Protein 1UXT (pdb70)

Radius of gyration: 24.28 Å; Cα contacts (8 Å, |Δi|>4): 1209; chains: 1; bounding box: 76×39×71 Å

Structure (mmCIF, N/CA/C/O backbone):
data_1UXT
#
_entry.id   1UXT
#
_cell.length_a   185.347
_cell.length_b   185.347
_cell.length_c   134.697
_cell.angle_alpha   90.00
_cell.angle_beta   90.00
_cell.angle_gamma   120.00
#
_symmetry.space_group_name_H-M   'P 62 2 2'
#
loop_
_entity.id
_entity.type
_entity.pdbx_description
1 polymer 'GLYCERALDEHYDE-3-PHOSPHATE DEHYDROGENASE (NADP+)'
2 non-polymer 1-O-phosphono-alpha-D-glucopyranose
3 non-polymer NICOTINAMIDE-ADENINE-DINUCLEOTIDE
4 non-polymer 'SODIUM ION'
5 water water
#
loop_
_atom_site.group_PDB
_atom_site.id
_atom_site.type_symbol
_atom_site.label_atom_id
_atom_site.label_alt_id
_atom_site.label_comp_id
_atom_site.label_asym_id
_atom_site.label_entity_id
_atom_site.label_seq_id
_atom_site.pdbx_PDB_ins_code
_atom_site.Cartn_x
_atom_site.Cartn_y
_atom_site.Cartn_z
_atom_site.occupancy
_atom_site.B_iso_or_equiv
_atom_site.auth_seq_id
_atom_site.auth_comp_id
_atom_site.auth_asym_id
_atom_site.auth_atom_id
_atom_site.pdbx_PDB_model_num
ATOM 1 N N . ALA A 1 3 ? 0.164 79.764 19.762 1.00 105.77 3 ALA A N 1
ATOM 2 C CA . ALA A 1 3 ? 0.009 81.224 19.466 1.00 105.50 3 ALA A CA 1
ATOM 3 C C . ALA A 1 3 ? -0.974 81.890 20.446 1.00 104.69 3 ALA A C 1
ATOM 4 O O . ALA A 1 3 ? -1.938 81.253 20.888 1.00 105.23 3 ALA A O 1
ATOM 6 N N . GLY A 1 4 ? -0.706 83.161 20.776 1.00 102.80 4 GLY A N 1
ATOM 7 C CA . GLY A 1 4 ? -1.535 83.936 21.693 1.00 99.01 4 GLY A CA 1
ATOM 8 C C . GLY A 1 4 ? -2.500 83.143 22.559 1.00 96.65 4 GLY A C 1
ATOM 9 O O . GLY A 1 4 ? -2.260 82.947 23.754 1.00 96.50 4 GLY A O 1
ATOM 10 N N . LEU A 1 5 ? -3.592 82.690 21.944 1.00 93.91 5 LEU A N 1
ATOM 11 C CA . LEU A 1 5 ? -4.642 81.914 22.604 1.00 90.26 5 LEU A CA 1
ATOM 12 C C . LEU A 1 5 ? -4.178 80.690 23.377 1.00 88.24 5 LEU A C 1
ATOM 13 O O . LEU A 1 5 ? -4.392 80.585 24.579 1.00 87.26 5 LEU A O 1
ATOM 18 N N . LEU A 1 6 ? -3.567 79.748 22.674 1.00 87.05 6 LEU A N 1
ATOM 19 C CA . LEU A 1 6 ? -3.103 78.523 23.309 1.00 87.12 6 LEU A CA 1
ATOM 20 C C . LEU A 1 6 ? -1.648 78.592 23.740 1.00 87.26 6 LEU A C 1
ATOM 21 O O . LEU A 1 6 ? -0.952 77.580 23.759 1.00 85.94 6 LEU A O 1
ATOM 26 N N . GLU A 1 7 ? -1.210 79.792 24.109 1.00 88.61 7 GLU A N 1
ATOM 27 C CA . GLU A 1 7 ? 0.166 80.031 24.533 1.00 90.12 7 GLU A CA 1
ATOM 28 C C . GLU A 1 7 ? 0.758 78.998 25.494 1.00 89.17 7 GLU A C 1
ATOM 29 O O . GLU A 1 7 ? 1.608 78.200 25.104 1.00 89.48 7 GLU A O 1
ATOM 35 N N . GLY A 1 8 ? 0.325 79.015 26.749 1.00 87.47 8 GLY A N 1
ATOM 36 C CA . GLY A 1 8 ? 0.875 78.073 27.709 1.00 86.75 8 GLY A CA 1
ATOM 37 C C . GLY A 1 8 ? 0.275 76.677 27.684 1.00 86.39 8 GLY A C 1
ATOM 38 O O . GLY A 1 8 ? 0.655 75.817 28.481 1.00 85.63 8 GLY A O 1
ATOM 39 N N . VAL A 1 9 ? -0.650 76.442 26.759 1.00 85.74 9 VAL A N 1
ATOM 40 C CA . VAL A 1 9 ? -1.321 75.150 26.655 1.00 85.91 9 VAL A CA 1
ATOM 41 C C . VAL A 1 9 ? -0.596 74.154 25.750 1.00 86.30 9 VAL A C 1
ATOM 42 O O . VAL A 1 9 ? -0.288 73.031 26.160 1.00 85.82 9 VAL A O 1
ATOM 46 N N . ILE A 1 10 ? -0.336 74.573 24.517 1.00 87.20 10 ILE A N 1
ATOM 47 C CA . ILE A 1 10 ? 0.358 73.748 23.540 1.00 88.81 10 ILE A CA 1
ATOM 48 C C . ILE A 1 10 ? 1.776 73.381 23.993 1.00 90.18 10 ILE A C 1
ATOM 49 O O . ILE A 1 10 ? 2.570 74.251 24.346 1.00 89.39 10 ILE A O 1
ATOM 54 N N . LYS A 1 11 ? 2.080 72.087 23.984 1.00 92.15 11 LYS A N 1
ATOM 55 C CA . LYS A 1 11 ? 3.404 71.597 24.354 1.00 94.71 11 LYS A CA 1
ATOM 56 C C . LYS A 1 11 ? 4.214 71.419 23.070 1.00 95.83 11 LYS A C 1
ATOM 57 O O . LYS A 1 11 ? 3.952 70.503 22.289 1.00 95.51 11 LYS A O 1
ATOM 63 N N . GLU A 1 12 ? 5.185 72.296 22.844 1.00 97.64 12 GLU A N 1
ATOM 64 C CA . GLU A 1 12 ? 6.031 72.209 21.654 1.00 99.45 12 GLU A CA 1
ATOM 65 C C . GLU A 1 12 ? 7.089 71.146 21.940 1.00 99.40 12 GLU A C 1
ATOM 66 O O . GLU A 1 12 ? 8.124 71.430 22.542 1.00 99.23 12 GLU A O 1
ATOM 72 N N . LYS A 1 13 ? 6.826 69.920 21.510 1.00 99.27 13 LYS A N 1
ATOM 73 C CA . LYS A 1 13 ? 7.747 68.823 21.763 1.00 99.24 13 LYS A CA 1
ATOM 74 C C . LYS A 1 13 ? 7.930 67.949 20.522 1.00 98.43 13 LYS A C 1
ATOM 75 O O . LYS A 1 13 ? 6.952 67.538 19.882 1.00 97.98 13 LYS A O 1
ATOM 81 N N . GLY A 1 14 ? 9.187 67.669 20.186 1.00 96.67 14 GLY A N 1
ATOM 82 C CA . GLY A 1 14 ? 9.474 66.838 19.030 1.00 94.11 14 GLY A CA 1
ATOM 83 C C . GLY A 1 14 ? 9.043 67.438 17.702 1.00 92.07 14 GLY A C 1
ATOM 84 O O . GLY A 1 14 ? 8.492 66.742 16.843 1.00 92.12 14 GLY A O 1
ATOM 85 N N . GLY A 1 15 ? 9.281 68.737 17.540 1.00 89.61 15 GLY A N 1
ATOM 86 C CA . GLY A 1 15 ? 8.934 69.412 16.299 1.00 86.22 15 GLY A CA 1
ATOM 87 C C . GLY A 1 15 ? 7.471 69.711 15.989 1.00 83.38 15 GLY A C 1
ATOM 88 O O . GLY A 1 15 ? 7.182 70.664 15.259 1.00 83.59 15 GLY A O 1
ATOM 89 N N . VAL A 1 16 ? 6.544 68.910 16.508 1.00 79.63 16 VAL A N 1
ATOM 90 C CA . VAL A 1 16 ? 5.127 69.151 16.235 1.00 76.29 16 VAL A CA 1
ATOM 91 C C . VAL A 1 16 ? 4.374 69.579 17.489 1.00 72.62 16 VAL A C 1
ATOM 92 O O . VAL A 1 16 ? 4.555 69.004 18.563 1.00 71.53 16 VAL A O 1
ATOM 96 N N . PRO A 1 17 ? 3.531 70.616 17.371 1.00 69.65 17 PRO A N 1
ATOM 97 C CA . PRO A 1 17 ? 2.768 71.086 18.530 1.00 67.90 17 PRO A CA 1
ATOM 98 C C . PRO A 1 17 ? 1.870 69.981 19.091 1.00 65.44 17 PRO A C 1
ATOM 99 O O . PRO A 1 17 ? 1.203 69.270 18.339 1.00 64.34 17 PRO A O 1
ATOM 103 N N . VAL A 1 18 ? 1.900 69.818 20.407 1.00 63.92 18 VAL A N 1
ATOM 104 C CA . VAL A 1 18 ? 1.091 68.810 21.088 1.00 64.11 18 VAL A CA 1
ATOM 105 C C . VAL A 1 18 ? -0.052 69.464 21.888 1.00 63.72 18 VAL A C 1
ATOM 106 O O . VAL A 1 18 ? 0.189 70.161 22.880 1.00 63.26 18 VAL A O 1
ATOM 110 N N . TYR A 1 19 ? -1.291 69.239 21.441 1.00 61.96 19 TYR A N 1
ATOM 111 C CA . TYR A 1 19 ? -2.487 69.795 22.099 1.00 59.90 19 TYR A CA 1
ATOM 112 C C . TYR A 1 19 ? -3.064 68.865 23.168 1.00 57.62 19 TYR A C 1
ATOM 113 O O . TYR A 1 19 ? -3.454 67.734 22.880 1.00 56.87 19 TYR A O 1
ATOM 122 N N . PRO A 1 20 ? -3.132 69.331 24.422 1.00 56.61 20 PRO A N 1
ATOM 123 C CA . PRO A 1 20 ? -3.689 68.447 25.450 1.00 56.78 20 PRO A CA 1
ATOM 124 C C . PRO A 1 20 ? -5.230 68.520 25.490 1.00 56.40 20 PRO A C 1
ATOM 125 O O . PRO A 1 20 ? -5.848 69.359 24.832 1.00 54.45 20 PRO A O 1
ATOM 129 N N . SER A 1 21 ? -5.841 67.622 26.252 1.00 57.27 21 SER A N 1
ATOM 130 C CA . SER A 1 21 ? -7.291 67.631 26.397 1.00 57.65 21 SER A CA 1
ATOM 131 C C . SER A 1 21 ? -7.579 68.564 27.559 1.00 58.67 21 SER A C 1
ATOM 132 O O . SER A 1 21 ? -6.689 68.816 28.370 1.00 59.65 21 SER A O 1
ATOM 135 N N . TYR A 1 22 ? -8.799 69.092 27.645 1.00 57.86 22 TYR A N 1
ATOM 136 C CA . TYR A 1 22 ? -9.140 69.938 28.783 1.00 56.25 22 TYR A CA 1
ATOM 137 C C . TYR A 1 22 ? -9.985 69.086 29.738 1.00 57.91 22 TYR A C 1
ATOM 138 O O . TYR A 1 22 ? -11.086 68.629 29.377 1.00 57.04 22 TYR A O 1
ATOM 147 N N . LEU A 1 23 ? -9.477 68.891 30.955 1.00 57.01 23 LEU A N 1
ATOM 148 C CA . LEU A 1 23 ? -10.131 68.037 31.938 1.00 58.14 23 LEU A CA 1
ATOM 149 C C . LEU A 1 23 ? -10.971 68.692 33.038 1.00 57.71 23 LEU A C 1
ATOM 150 O O . LEU A 1 23 ? -10.854 68.350 34.217 1.00 57.86 23 LEU A O 1
ATOM 155 N N . ALA A 1 24 ? -11.846 69.604 32.633 1.00 58.30 24 ALA A N 1
ATOM 156 C CA . ALA A 1 24 ? -12.739 70.313 33.551 1.00 59.58 24 ALA A CA 1
ATOM 157 C C . ALA A 1 24 ? -11.994 70.919 34.730 1.00 59.69 24 ALA A C 1
ATOM 158 O O . ALA A 1 24 ? -12.323 70.671 35.888 1.00 59.52 24 ALA A O 1
ATOM 160 N N . GLY A 1 25 ? -11.000 71.739 34.413 1.00 61.38 25 GLY A N 1
ATOM 161 C CA . GLY A 1 25 ? -10.225 72.397 35.441 1.00 62.56 25 GLY A CA 1
ATOM 162 C C . GLY A 1 25 ? -8.853 72.755 34.915 1.00 63.27 25 GLY A C 1
ATOM 163 O O . GLY A 1 25 ? -8.404 73.901 35.045 1.00 62.33 25 GLY A O 1
ATOM 164 N N . GLU A 1 26 ? -8.206 71.778 34.291 1.00 63.14 26 GLU A N 1
ATOM 165 C CA . GLU A 1 26 ? -6.869 71.979 33.762 1.00 64.79 26 GLU A CA 1
ATOM 166 C C . GLU A 1 26 ? -6.609 71.239 32.455 1.00 62.40 26 GLU A C 1
ATOM 167 O O . GLU A 1 26 ? -7.141 70.145 32.218 1.00 60.69 26 GLU A O 1
ATOM 173 N N . TRP A 1 27 ? -5.799 71.855 31.598 1.00 60.06 27 TRP A N 1
ATOM 174 C CA . TRP A 1 27 ? -5.425 71.230 30.344 1.00 57.87 27 TRP A CA 1
ATOM 175 C C . TRP A 1 27 ? -4.423 70.147 30.719 1.00 58.90 27 TRP A C 1
ATOM 176 O O . TRP A 1 27 ? -3.582 70.359 31.585 1.00 60.24 27 TRP A O 1
ATOM 187 N N . GLY A 1 28 ? -4.521 68.981 30.093 1.00 59.55 28 GLY A N 1
ATOM 188 C CA . GLY A 1 28 ? -3.608 67.907 30.420 1.00 59.36 28 GLY A CA 1
ATOM 189 C C . GLY A 1 28 ? -3.898 66.661 29.627 1.00 60.10 28 GLY A C 1
ATOM 190 O O . GLY A 1 28 ? -4.333 66.737 28.485 1.00 61.59 28 GLY A O 1
ATOM 191 N N . GLY A 1 29 ? -3.663 65.510 30.239 1.00 61.02 29 GLY A N 1
ATOM 192 C CA . GLY A 1 29 ? -3.892 64.250 29.566 1.00 63.73 29 GLY A CA 1
ATOM 193 C C . GLY A 1 29 ? -2.666 63.367 29.710 1.00 67.15 29 GLY A C 1
ATOM 194 O O . GLY A 1 29 ? -1.529 63.856 29.663 1.00 67.51 29 GLY A O 1
ATOM 195 N N . SER A 1 30 ? -2.881 62.071 29.898 1.00 67.89 30 SER A N 1
ATOM 196 C CA . SER A 1 30 ? -1.766 61.156 30.045 1.00 70.39 30 SER A CA 1
ATOM 197 C C . SER A 1 30 ? -2.053 59.840 29.336 1.00 71.32 30 SER A C 1
ATOM 198 O O . SER A 1 30 ? -1.528 58.791 29.709 1.00 72.66 30 SER A O 1
ATOM 201 N N . GLY A 1 31 ? -2.906 59.901 28.322 1.00 71.82 31 GLY A N 1
ATOM 202 C CA . GLY A 1 31 ? -3.219 58.716 27.548 1.00 72.71 31 GLY A CA 1
ATOM 203 C C . GLY A 1 31 ? -2.393 58.790 26.275 1.00 73.81 31 GLY A C 1
ATOM 204 O O . GLY A 1 31 ? -1.569 59.690 26.126 1.00 73.53 31 GLY A O 1
ATOM 205 N N . GLN A 1 32 ? -2.610 57.861 25.351 1.00 74.68 32 GLN A N 1
ATOM 206 C CA . GLN A 1 32 ? -1.863 57.845 24.098 1.00 75.65 32 GLN A CA 1
ATOM 207 C C . GLN A 1 32 ? -1.903 59.196 23.386 1.00 74.93 32 GLN A C 1
ATOM 208 O O . GLN A 1 32 ? -2.877 59.942 23.502 1.00 74.98 32 GLN A O 1
ATOM 214 N N . GLU A 1 33 ? -0.836 59.516 22.658 1.00 74.02 33 GLU A N 1
ATOM 215 C CA . GLU A 1 33 ? -0.787 60.758 21.895 1.00 73.58 33 GLU A CA 1
ATOM 216 C C . GLU A 1 33 ? -1.233 60.343 20.509 1.00 71.95 33 GLU A C 1
ATOM 217 O O . GLU A 1 33 ? -0.959 59.225 20.081 1.00 71.84 33 GLU A O 1
ATOM 223 N N . ILE A 1 34 ? -1.922 61.229 19.805 1.00 70.57 34 ILE A N 1
ATOM 224 C CA . ILE A 1 34 ? -2.425 60.881 18.485 1.00 69.40 34 ILE A CA 1
ATOM 225 C C . ILE A 1 34 ? -2.075 61.949 17.475 1.00 69.31 34 ILE A C 1
ATOM 226 O O . ILE A 1 34 ? -2.253 63.138 17.736 1.00 68.68 34 ILE A O 1
ATOM 231 N N . GLU A 1 35 ? -1.584 61.522 16.317 1.00 69.10 35 GLU A N 1
ATOM 232 C CA . GLU A 1 35 ? -1.184 62.457 15.279 1.00 70.07 35 GLU A CA 1
ATOM 233 C C . GLU A 1 35 ? -2.370 62.985 14.507 1.00 68.74 35 GLU A C 1
ATOM 234 O O . GLU A 1 35 ? -3.291 62.241 14.186 1.00 70.12 35 GLU A O 1
ATOM 240 N N . VAL A 1 36 ? -2.329 64.276 14.211 1.00 66.79 36 VAL A N 1
ATOM 241 C CA . VAL A 1 36 ? -3.368 64.954 13.461 1.00 65.72 36 VAL A CA 1
ATOM 242 C C . VAL A 1 36 ? -2.761 65.335 12.125 1.00 66.09 36 VAL A C 1
ATOM 243 O O . VAL A 1 36 ? -1.716 65.990 12.082 1.00 67.04 36 VAL A O 1
ATOM 247 N N . LYS A 1 37 ? -3.411 64.957 11.033 1.00 65.18 37 LYS A N 1
ATOM 248 C CA . LYS A 1 37 ? -2.866 65.271 9.722 1.00 65.74 37 LYS A CA 1
ATOM 249 C C . LYS A 1 37 ? -3.687 66.252 8.901 1.00 65.23 37 LYS A C 1
ATOM 250 O O . LYS A 1 37 ? -4.858 66.498 9.182 1.00 66.46 37 LYS A O 1
ATOM 256 N N . SER A 1 38 ? -3.047 66.850 7.909 1.00 63.16 38 SER A N 1
ATOM 257 C CA . SER A 1 38 ? -3.718 67.777 7.021 1.00 62.19 38 SER A CA 1
ATOM 258 C C . SER A 1 38 ? -4.050 67.008 5.756 1.00 63.42 38 SER A C 1
ATOM 259 O O . SER A 1 38 ? -3.226 66.236 5.264 1.00 63.25 38 SER A O 1
ATOM 262 N N . PRO A 1 39 ? -5.267 67.188 5.220 1.00 63.35 39 PRO A N 1
ATOM 263 C CA . PRO A 1 39 ? -5.628 66.469 3.999 1.00 63.75 39 PRO A CA 1
ATOM 264 C C . PRO A 1 39 ? -4.968 67.130 2.801 1.00 63.55 39 PRO A C 1
ATOM 265 O O . PRO A 1 39 ? -4.984 66.589 1.699 1.00 63.20 39 PRO A O 1
ATOM 269 N N . ILE A 1 40 ? -4.416 68.322 3.015 1.00 64.23 40 ILE A N 1
ATOM 270 C CA . ILE A 1 40 ? -3.761 69.044 1.934 1.00 65.33 40 ILE A CA 1
ATOM 271 C C . ILE A 1 40 ? -2.483 68.330 1.469 1.00 67.56 40 ILE A C 1
ATOM 272 O O . ILE A 1 40 ? -2.185 68.319 0.276 1.00 68.01 40 ILE A O 1
ATOM 277 N N . ASP A 1 41 ? -1.753 67.720 2.404 1.00 68.40 41 ASP A N 1
ATOM 278 C CA . ASP A 1 41 ? -0.505 67.034 2.069 1.00 69.75 41 ASP A CA 1
ATOM 279 C C . ASP A 1 41 ? -0.234 65.750 2.846 1.00 69.77 41 ASP A C 1
ATOM 280 O O . ASP A 1 41 ? 0.877 65.227 2.808 1.00 71.01 41 ASP A O 1
ATOM 285 N N . LEU A 1 42 ? -1.246 65.252 3.544 1.00 69.13 42 LEU A N 1
ATOM 286 C CA . LEU A 1 42 ? -1.143 64.033 4.349 1.00 68.70 42 LEU A CA 1
ATOM 287 C C . LEU A 1 42 ? -0.066 64.086 5.413 1.00 66.74 42 LEU A C 1
ATOM 288 O O . LEU A 1 42 ? 0.316 63.057 5.975 1.00 66.60 42 LEU A O 1
ATOM 293 N N . ALA A 1 43 ? 0.404 65.287 5.710 1.00 65.18 43 ALA A N 1
ATOM 294 C CA . ALA A 1 43 ? 1.452 65.461 6.704 1.00 64.22 43 ALA A CA 1
ATOM 295 C C . ALA A 1 43 ? 0.905 65.666 8.108 1.00 63.55 43 ALA A C 1
ATOM 296 O O . ALA A 1 43 ? -0.208 66.158 8.283 1.00 63.76 43 ALA A O 1
ATOM 298 N N . THR A 1 44 ? 1.702 65.282 9.100 1.00 61.67 44 THR A N 1
ATOM 299 C CA . THR A 1 44 ? 1.361 65.449 10.507 1.00 61.54 44 THR A CA 1
ATOM 300 C C . THR A 1 44 ? 1.570 66.923 10.861 1.00 61.79 44 THR A C 1
ATOM 301 O O . THR A 1 44 ? 2.652 67.463 10.654 1.00 62.82 44 THR A O 1
ATOM 305 N N . ILE A 1 45 ? 0.542 67.580 11.392 1.00 60.78 45 ILE A N 1
ATOM 306 C CA . ILE A 1 45 ? 0.653 68.995 11.726 1.00 59.04 45 ILE A CA 1
ATOM 307 C C . ILE A 1 45 ? 0.562 69.258 13.222 1.00 58.71 45 ILE A C 1
ATOM 308 O O . ILE A 1 45 ? 0.787 70.378 13.683 1.00 59.78 45 ILE A O 1
ATOM 313 N N . ALA A 1 46 ? 0.233 68.227 13.984 1.00 56.63 46 ALA A N 1
ATOM 314 C CA . ALA A 1 46 ? 0.119 68.381 15.420 1.00 57.06 46 ALA A CA 1
ATOM 315 C C . ALA A 1 46 ? -0.218 67.046 16.001 1.00 56.73 46 ALA A C 1
ATOM 316 O O . ALA A 1 46 ? -0.409 66.079 15.281 1.00 56.85 46 ALA A O 1
ATOM 318 N N . LYS A 1 47 ? -0.266 66.995 17.317 1.00 58.04 47 LYS A N 1
ATOM 319 C CA . LYS A 1 47 ? -0.635 65.785 18.022 1.00 60.87 47 LYS A CA 1
ATOM 320 C C . LYS A 1 47 ? -1.590 66.225 19.124 1.00 61.10 47 LYS A C 1
ATOM 321 O O . LYS A 1 47 ? -1.543 67.374 19.567 1.00 60.94 47 LYS A O 1
ATOM 327 N N . VAL A 1 48 ? -2.468 65.326 19.557 1.00 60.73 48 VAL A N 1
ATOM 328 C CA . VAL A 1 48 ? -3.384 65.653 20.644 1.00 59.59 48 VAL A CA 1
ATOM 329 C C . VAL A 1 48 ? -3.199 64.584 21.692 1.00 59.20 48 VAL A C 1
ATOM 330 O O . VAL A 1 48 ? -2.931 63.430 21.366 1.00 60.42 48 VAL A O 1
ATOM 334 N N . ILE A 1 49 ? -3.304 64.967 22.953 1.00 59.81 49 ILE A N 1
ATOM 335 C CA . ILE A 1 49 ? -3.164 64.001 24.024 1.00 61.38 49 ILE A CA 1
ATOM 336 C C . ILE A 1 49 ? -4.550 63.538 24.459 1.00 62.79 49 ILE A C 1
ATOM 337 O O . ILE A 1 49 ? -5.379 64.347 24.868 1.00 62.48 49 ILE A O 1
ATOM 342 N N . SER A 1 50 ? -4.803 62.242 24.370 1.00 64.96 50 SER A N 1
ATOM 343 C CA . SER A 1 50 ? -6.083 61.717 24.801 1.00 67.53 50 SER A CA 1
ATOM 344 C C . SER A 1 50 ? -5.961 61.467 26.301 1.00 68.62 50 SER A C 1
ATOM 345 O O . SER A 1 50 ? -4.862 61.268 26.821 1.00 68.74 50 SER A O 1
ATOM 348 N N . PRO A 1 51 ? -7.085 61.506 27.027 1.00 69.65 51 PRO A N 1
ATOM 349 C CA . PRO A 1 51 ? -7.013 61.263 28.473 1.00 69.92 51 PRO A CA 1
ATOM 350 C C . PRO A 1 51 ? -7.050 59.768 28.754 1.00 70.55 51 PRO A C 1
ATOM 351 O O . PRO A 1 51 ? -7.558 59.006 27.943 1.00 70.45 51 PRO A O 1
ATOM 355 N N . SER A 1 52 ? -6.506 59.347 29.890 1.00 72.22 52 SER A N 1
ATOM 356 C CA . SER A 1 52 ? -6.526 57.931 30.247 1.00 74.17 52 SER A CA 1
ATOM 357 C C . SER A 1 52 ? -7.913 57.599 30.795 1.00 75.09 52 SER A C 1
ATOM 358 O O . SER A 1 52 ? -8.748 58.490 30.953 1.00 73.57 52 SER A O 1
ATOM 361 N N . ARG A 1 53 ? -8.152 56.325 31.093 1.00 76.91 53 ARG A N 1
ATOM 362 C CA . ARG A 1 53 ? -9.444 55.912 31.625 1.00 79.47 53 ARG A CA 1
ATOM 363 C C . ARG A 1 53 ? -9.758 56.619 32.937 1.00 78.65 53 ARG A C 1
ATOM 364 O O . ARG A 1 53 ? -10.895 57.026 33.172 1.00 77.93 53 ARG A O 1
ATOM 372 N N . GLU A 1 54 ? -8.746 56.775 33.783 1.00 77.58 54 GLU A N 1
ATOM 373 C CA . GLU A 1 54 ? -8.936 57.434 35.065 1.00 77.53 54 GLU A CA 1
ATOM 374 C C . GLU A 1 54 ? -9.220 58.924 34.915 1.00 74.87 54 GLU A C 1
ATOM 375 O O . GLU A 1 54 ? -9.940 59.517 35.722 1.00 73.93 54 GLU A O 1
ATOM 381 N N . GLU A 1 55 ? -8.664 59.528 33.876 1.00 71.58 55 GLU A N 1
ATOM 382 C CA . GLU A 1 55 ? -8.876 60.944 33.648 1.00 69.73 55 GLU A CA 1
ATOM 383 C C . GLU A 1 55 ? -10.273 61.201 33.081 1.00 68.17 55 GLU A C 1
ATOM 384 O O . GLU A 1 55 ? -10.855 62.261 33.306 1.00 66.77 55 GLU A O 1
ATOM 390 N N . VAL A 1 56 ? -10.801 60.228 32.345 1.00 66.30 56 VAL A N 1
ATOM 391 C CA . VAL A 1 56 ? -12.141 60.345 31.788 1.00 66.75 56 VAL A CA 1
ATOM 392 C C . VAL A 1 56 ? -13.109 60.260 32.964 1.00 66.18 56 VAL A C 1
ATOM 393 O O . VAL A 1 56 ? -14.021 61.074 33.103 1.00 64.35 56 VAL A O 1
ATOM 397 N N . GLU A 1 57 ? -12.877 59.267 33.813 1.00 66.68 57 GLU A N 1
ATOM 398 C CA . GLU A 1 57 ? -13.692 59.038 34.989 1.00 67.26 57 GLU A CA 1
ATOM 399 C C . GLU A 1 57 ? -13.659 60.245 35.925 1.00 66.77 57 GLU A C 1
ATOM 400 O O . GLU A 1 57 ? -14.697 60.677 36.425 1.00 66.40 57 GLU A O 1
ATOM 406 N N . ARG A 1 58 ? -12.471 60.796 36.152 1.00 65.28 58 ARG A N 1
ATOM 407 C CA . ARG A 1 58 ? -12.332 61.944 37.038 1.00 64.30 58 ARG A CA 1
ATOM 408 C C . ARG A 1 58 ? -13.019 63.166 36.434 1.00 62.55 58 ARG A C 1
ATOM 409 O O . ARG A 1 58 ? -13.677 63.938 37.131 1.00 62.29 58 ARG A O 1
ATOM 417 N N . THR A 1 59 ? -12.874 63.343 35.132 1.00 60.61 59 THR A N 1
ATOM 418 C CA . THR A 1 59 ? -13.500 64.478 34.476 1.00 60.19 59 THR A CA 1
ATOM 419 C C . THR A 1 59 ? -15.032 64.412 34.576 1.00 58.38 59 THR A C 1
ATOM 420 O O . THR A 1 59 ? -15.682 65.417 34.863 1.00 57.39 59 THR A O 1
ATOM 424 N N . LEU A 1 60 ? -15.603 63.236 34.337 1.00 57.54 60 LEU A N 1
ATOM 425 C CA . LEU A 1 60 ? -17.055 63.087 34.408 1.00 57.90 60 LEU A CA 1
ATOM 426 C C . LEU A 1 60 ? -17.516 63.397 35.818 1.00 56.75 60 LEU A C 1
ATOM 427 O O . LEU A 1 60 ? -18.522 64.061 36.017 1.00 55.72 60 LEU A O 1
ATOM 432 N N . ASP A 1 61 ? -16.750 62.936 36.795 1.00 57.16 61 ASP A N 1
ATOM 433 C CA . ASP A 1 61 ? -17.077 63.178 38.190 1.00 57.69 61 ASP A CA 1
ATOM 434 C C . ASP A 1 61 ? -17.059 64.675 38.505 1.00 56.41 61 ASP A C 1
ATOM 435 O O . ASP A 1 61 ? -17.916 65.174 39.238 1.00 56.84 61 ASP A O 1
ATOM 440 N N . VAL A 1 62 ? -16.087 65.403 37.963 1.00 54.61 62 VAL A N 1
ATOM 441 C CA . VAL A 1 62 ? -16.040 66.841 38.221 1.00 53.05 62 VAL A CA 1
ATOM 442 C C . VAL A 1 62 ? -17.236 67.521 37.550 1.00 51.73 62 VAL A C 1
ATOM 443 O O . VAL A 1 62 ? -17.888 68.365 38.149 1.00 52.43 62 VAL A O 1
ATOM 447 N N . LEU A 1 63 ? -17.492 67.165 36.290 1.00 51.29 63 LEU A N 1
ATOM 448 C CA . LEU A 1 63 ? -18.610 67.733 35.537 1.00 51.76 63 LEU A CA 1
ATOM 449 C C . LEU A 1 63 ? -19.938 67.516 36.272 1.00 51.30 63 LEU A C 1
ATOM 450 O O . LEU A 1 63 ? -20.722 68.445 36.431 1.00 52.61 63 LEU A O 1
ATOM 455 N N . PHE A 1 64 ? -20.159 66.294 36.748 1.00 53.24 64 PHE A N 1
ATOM 456 C CA . PHE A 1 64 ? -21.390 65.933 37.450 1.00 53.91 64 PHE A CA 1
ATOM 457 C C . PHE A 1 64 ? -21.524 66.603 38.815 1.00 54.32 64 PHE A C 1
ATOM 458 O O . PHE A 1 64 ? -22.516 67.281 39.090 1.00 53.69 64 PHE A O 1
ATOM 466 N N . LYS A 1 65 ? -20.516 66.437 39.663 1.00 53.86 65 LYS A N 1
ATOM 467 C CA . LYS A 1 65 ? -20.563 67.011 41.006 1.00 54.32 65 LYS A CA 1
ATOM 468 C C . LYS A 1 65 ? -20.375 68.516 41.121 1.00 53.10 65 LYS A C 1
ATOM 469 O O . LYS A 1 65 ? -20.943 69.151 42.011 1.00 52.54 65 LYS A O 1
ATOM 475 N N . ARG A 1 66 ? -19.593 69.103 40.230 1.00 53.76 66 ARG A N 1
ATOM 476 C CA . ARG A 1 66 ? -19.339 70.542 40.333 1.00 54.93 66 ARG A CA 1
ATOM 477 C C . ARG A 1 66 ? -19.797 71.357 39.145 1.00 51.72 66 ARG A C 1
ATOM 478 O O . ARG A 1 66 ? -20.387 72.408 39.311 1.00 53.52 66 ARG A O 1
ATOM 486 N N . GLY A 1 67 ? -19.475 70.890 37.944 1.00 50.55 67 GLY A N 1
ATOM 487 C CA . GLY A 1 67 ? -19.846 71.630 36.749 1.00 47.79 67 GLY A CA 1
ATOM 488 C C . GLY A 1 67 ? -21.342 71.882 36.586 1.00 47.21 67 GLY A C 1
ATOM 489 O O . GLY A 1 67 ? -21.742 72.951 36.115 1.00 45.26 67 GLY A O 1
ATOM 490 N N . ARG A 1 68 ? -22.174 70.911 36.955 1.00 46.56 68 ARG A N 1
ATOM 491 C CA . ARG A 1 68 ? -23.615 71.117 36.815 1.00 49.02 68 ARG A CA 1
ATOM 492 C C . ARG A 1 68 ? -24.013 72.372 37.557 1.00 47.33 68 ARG A C 1
ATOM 493 O O . ARG A 1 68 ? -24.706 73.230 37.017 1.00 47.39 68 ARG A O 1
ATOM 501 N N . TRP A 1 69 ? -23.526 72.499 38.784 1.00 46.47 69 TRP A N 1
ATOM 502 C CA . TRP A 1 69 ? -23.855 73.644 39.605 1.00 45.50 69 TRP A CA 1
ATOM 503 C C . TRP A 1 69 ? -23.181 74.939 39.219 1.00 47.04 69 TRP A C 1
ATOM 504 O O . TRP A 1 69 ? -23.776 76.005 39.391 1.00 47.17 69 TRP A O 1
ATOM 515 N N . SER A 1 70 ? -21.952 74.872 38.697 1.00 45.62 70 SER A N 1
ATOM 516 C CA . SER A 1 70 ? -21.244 76.096 38.284 1.00 47.16 70 SER A CA 1
ATOM 517 C C . SER A 1 70 ? -21.938 76.713 37.084 1.00 44.44 70 SER A C 1
ATOM 518 O O . SER A 1 70 ? -22.022 77.929 36.938 1.00 44.35 70 SER A O 1
ATOM 521 N N . ALA A 1 71 ? -22.395 75.855 36.186 1.00 45.99 71 ALA A N 1
ATOM 522 C CA . ALA A 1 71 ? -23.091 76.349 35.002 1.00 46.05 71 ALA A CA 1
ATOM 523 C C . ALA A 1 71 ? -24.454 76.883 35.416 1.00 45.00 71 ALA A C 1
ATOM 524 O O . ALA A 1 71 ? -24.817 78.012 35.115 1.00 48.28 71 ALA A O 1
ATOM 526 N N . ARG A 1 72 ? -25.201 76.071 36.142 1.00 46.83 72 ARG A N 1
ATOM 527 C CA . ARG A 1 72 ? -26.547 76.452 36.565 1.00 46.45 72 ARG A CA 1
ATOM 528 C C . ARG A 1 72 ? -26.551 77.629 37.528 1.00 46.31 72 ARG A C 1
ATOM 529 O O . ARG A 1 72 ? -27.413 78.512 37.444 1.00 44.67 72 ARG A O 1
ATOM 537 N N . ASP A 1 73 ? -25.568 77.668 38.425 1.00 45.81 73 ASP A N 1
ATOM 538 C CA . ASP A 1 73 ? -25.543 78.755 39.385 1.00 48.23 73 ASP A CA 1
ATOM 539 C C . ASP A 1 73 ? -24.921 80.043 38.887 1.00 49.16 73 ASP A C 1
ATOM 540 O O . ASP A 1 73 ? -24.785 81.003 39.640 1.00 49.54 73 ASP A O 1
ATOM 545 N N . MET A 1 74 ? -24.538 80.054 37.614 1.00 48.17 74 MET A N 1
ATOM 546 C CA . MET A 1 74 ? -24.062 81.284 36.987 1.00 47.61 74 MET A CA 1
ATOM 547 C C . MET A 1 74 ? -25.363 81.822 36.343 1.00 46.20 74 MET A C 1
ATOM 548 O O . MET A 1 74 ? -25.906 81.217 35.422 1.00 48.00 74 MET A O 1
ATOM 553 N N . PRO A 1 75 ? -25.866 82.962 36.801 1.00 45.11 75 PRO A N 1
ATOM 554 C CA . PRO A 1 75 ? -27.097 83.435 36.176 1.00 44.01 75 PRO A CA 1
ATOM 555 C C . PRO A 1 75 ? -26.992 83.670 34.669 1.00 45.98 75 PRO A C 1
ATOM 556 O O . PRO A 1 75 ? -25.924 83.986 34.144 1.00 44.49 75 PRO A O 1
ATOM 560 N N . GLY A 1 76 ? -28.126 83.543 33.981 1.00 44.29 76 GLY A N 1
ATOM 561 C CA . GLY A 1 76 ? -28.144 83.729 32.545 1.00 43.54 76 GLY A CA 1
ATOM 562 C C . GLY A 1 76 ? -27.536 85.050 32.072 1.00 45.65 76 GLY A C 1
ATOM 563 O O . GLY A 1 76 ? -26.886 85.120 31.022 1.00 44.99 76 GLY A O 1
ATOM 564 N N . THR A 1 77 ? -27.744 86.113 32.830 1.00 45.36 77 THR A N 1
ATOM 565 C CA . THR A 1 77 ? -27.196 87.393 32.424 1.00 47.05 77 THR A CA 1
ATOM 566 C C . THR A 1 77 ? -25.660 87.285 32.286 1.00 47.85 77 THR A C 1
ATOM 567 O O . THR A 1 77 ? -25.075 87.865 31.382 1.00 49.33 77 THR A O 1
ATOM 571 N N . GLU A 1 78 ? -25.032 86.504 33.154 1.00 47.23 78 GLU A N 1
ATOM 572 C CA . GLU A 1 78 ? -23.601 86.294 33.090 1.00 48.27 78 GLU A CA 1
ATOM 573 C C . GLU A 1 78 ? -23.196 85.296 32.032 1.00 48.32 78 GLU A C 1
ATOM 574 O O . GLU A 1 78 ? -22.126 85.443 31.433 1.00 47.43 78 GLU A O 1
ATOM 580 N N . ARG A 1 79 ? -24.018 84.266 31.805 1.00 46.17 79 ARG A N 1
ATOM 581 C CA . ARG A 1 79 ? -23.670 83.297 30.786 1.00 44.63 79 ARG A CA 1
ATOM 582 C C . ARG A 1 79 ? -23.582 84.016 29.454 1.00 43.84 79 ARG A C 1
ATOM 583 O O . ARG A 1 79 ? -22.709 83.736 28.639 1.00 44.68 79 ARG A O 1
ATOM 591 N N . LEU A 1 80 ? -24.510 84.934 29.237 1.00 43.91 80 LEU A N 1
ATOM 592 C CA . LEU A 1 80 ? -24.575 85.698 28.009 1.00 46.22 80 LEU A CA 1
ATOM 593 C C . LEU A 1 80 ? -23.287 86.536 27.837 1.00 48.51 80 LEU A C 1
ATOM 594 O O . LEU A 1 80 ? -22.746 86.644 26.727 1.00 47.69 80 LEU A O 1
ATOM 599 N N . ALA A 1 81 ? -22.815 87.130 28.933 1.00 47.49 81 ALA A N 1
ATOM 600 C CA . ALA A 1 81 ? -21.598 87.944 28.910 1.00 48.69 81 ALA A CA 1
ATOM 601 C C . ALA A 1 81 ? -20.421 87.038 28.537 1.00 48.56 81 ALA A C 1
ATOM 602 O O . ALA A 1 81 ? -19.577 87.418 27.735 1.00 48.81 81 ALA A O 1
ATOM 604 N N . VAL A 1 82 ? -20.385 85.835 29.107 1.00 47.51 82 VAL A N 1
ATOM 605 C CA . VAL A 1 82 ? -19.339 84.896 28.801 1.00 46.81 82 VAL A CA 1
ATOM 606 C C . VAL A 1 82 ? -19.345 84.608 27.296 1.00 50.44 82 VAL A C 1
ATOM 607 O O . VAL A 1 82 ? -18.301 84.651 26.640 1.00 49.84 82 VAL A O 1
ATOM 611 N N . LEU A 1 83 ? -20.522 84.345 26.736 1.00 50.36 83 LEU A N 1
ATOM 612 C CA . LEU A 1 83 ? -20.598 84.035 25.322 1.00 50.44 83 LEU A CA 1
ATOM 613 C C . LEU A 1 83 ? -20.275 85.224 24.433 1.00 50.86 83 LEU A C 1
ATOM 614 O O . LEU A 1 83 ? -19.649 85.051 23.398 1.00 50.76 83 LEU A O 1
ATOM 619 N N . ARG A 1 84 ? -20.694 86.425 24.812 1.00 51.25 84 ARG A N 1
ATOM 620 C CA . ARG A 1 84 ? -20.371 87.592 23.998 1.00 53.12 84 ARG A CA 1
ATOM 621 C C . ARG A 1 84 ? -18.860 87.881 24.008 1.00 53.12 84 ARG A C 1
ATOM 622 O O . ARG A 1 84 ? -18.298 88.350 23.013 1.00 53.55 84 ARG A O 1
ATOM 630 N N . LYS A 1 85 ? -18.209 87.599 25.130 1.00 53.39 85 LYS A N 1
ATOM 631 C CA . LYS A 1 85 ? -16.777 87.824 25.239 1.00 56.08 85 LYS A CA 1
ATOM 632 C C . LYS A 1 85 ? -16.021 86.762 24.460 1.00 54.02 85 LYS A C 1
ATOM 633 O O . LYS A 1 85 ? -14.993 87.051 23.848 1.00 54.11 85 LYS A O 1
ATOM 639 N N . ALA A 1 86 ? -16.526 85.531 24.468 1.00 50.39 86 ALA A N 1
ATOM 640 C CA . ALA A 1 86 ? -15.852 84.481 23.729 1.00 47.11 86 ALA A CA 1
ATOM 641 C C . ALA A 1 86 ? -15.952 84.815 22.246 1.00 46.88 86 ALA A C 1
ATOM 642 O O . ALA A 1 86 ? -15.053 84.508 21.476 1.00 46.06 86 ALA A O 1
ATOM 644 N N . ALA A 1 87 ? -17.042 85.459 21.845 1.00 46.10 87 ALA A N 1
ATOM 645 C CA . ALA A 1 87 ? -17.215 85.814 20.446 1.00 48.72 87 ALA A CA 1
ATOM 646 C C . ALA A 1 87 ? -16.154 86.850 20.045 1.00 50.36 87 ALA A C 1
ATOM 647 O O . ALA A 1 87 ? -15.588 86.780 18.950 1.00 49.32 87 ALA A O 1
ATOM 649 N N . ASP A 1 88 ? -15.923 87.819 20.925 1.00 50.00 88 ASP A N 1
ATOM 650 C CA . ASP A 1 88 ? -14.936 88.862 20.674 1.00 53.16 88 ASP A CA 1
ATOM 651 C C . ASP A 1 88 ? -13.533 88.282 20.503 1.00 53.42 88 ASP A C 1
ATOM 652 O O . ASP A 1 88 ? -12.799 88.687 19.618 1.00 55.02 88 ASP A O 1
ATOM 657 N N . ILE A 1 89 ? -13.183 87.333 21.356 1.00 52.74 89 ILE A N 1
ATOM 658 C CA . ILE A 1 89 ? -11.887 86.695 21.310 1.00 53.19 89 ILE A CA 1
ATOM 659 C C . ILE A 1 89 ? -11.703 85.893 20.038 1.00 55.38 89 ILE A C 1
ATOM 660 O O . ILE A 1 89 ? -10.650 85.959 19.407 1.00 55.01 89 ILE A O 1
ATOM 665 N N . ILE A 1 90 ? -12.724 85.136 19.648 1.00 54.46 90 ILE A N 1
ATOM 666 C CA . ILE A 1 90 ? -12.603 84.358 18.435 1.00 53.47 90 ILE A CA 1
ATOM 667 C C . ILE A 1 90 ? -12.470 85.308 17.262 1.00 54.41 90 ILE A C 1
ATOM 668 O O . ILE A 1 90 ? -11.615 85.115 16.402 1.00 52.45 90 ILE A O 1
ATOM 673 N N . GLU A 1 91 ? -13.315 86.333 17.232 1.00 54.53 91 GLU A N 1
ATOM 674 C CA . GLU A 1 91 ? -13.288 87.306 16.161 1.00 56.44 91 GLU A CA 1
ATOM 675 C C . GLU A 1 91 ? -11.927 88.002 15.956 1.00 58.79 91 GLU A C 1
ATOM 676 O O . GLU A 1 91 ? -11.489 88.197 14.820 1.00 58.69 91 GLU A O 1
ATOM 682 N N . ARG A 1 92 ? -11.260 88.395 17.033 1.00 59.22 92 ARG A N 1
ATOM 683 C CA . ARG A 1 92 ? -9.977 89.060 16.853 1.00 61.46 92 ARG A CA 1
ATOM 684 C C . ARG A 1 92 ? -8.869 88.067 16.500 1.00 60.35 92 ARG A C 1
ATOM 685 O O . ARG A 1 92 ? -7.790 88.464 16.089 1.00 61.56 92 ARG A O 1
ATOM 693 N N . ASN A 1 93 ? -9.141 86.778 16.662 1.00 57.91 93 ASN A N 1
ATOM 694 C CA . ASN A 1 93 ? -8.183 85.738 16.322 1.00 55.99 93 ASN A CA 1
ATOM 695 C C . ASN A 1 93 ? -8.686 85.042 15.070 1.00 54.75 93 ASN A C 1
ATOM 696 O O . ASN A 1 93 ? -8.341 83.898 14.798 1.00 55.52 93 ASN A O 1
ATOM 701 N N . LEU A 1 94 ? -9.500 85.754 14.305 1.00 54.52 94 LEU A N 1
ATOM 702 C CA . LEU A 1 94 ? -10.111 85.205 13.115 1.00 57.30 94 LEU A CA 1
ATOM 703 C C . LEU A 1 94 ? -9.164 84.527 12.149 1.00 58.98 94 LEU A C 1
ATOM 704 O O . LEU A 1 94 ? -9.373 83.365 11.777 1.00 58.16 94 LEU A O 1
ATOM 709 N N . ASP A 1 95 ? -8.121 85.242 11.738 1.00 59.86 95 ASP A N 1
ATOM 710 C CA . ASP A 1 95 ? -7.168 84.685 10.789 1.00 60.20 95 ASP A CA 1
ATOM 711 C C . ASP A 1 95 ? -6.540 83.406 11.312 1.00 57.45 95 ASP A C 1
ATOM 712 O O . ASP A 1 95 ? -6.377 82.443 10.569 1.00 58.17 95 ASP A O 1
ATOM 717 N N . VAL A 1 96 ? -6.199 83.390 12.591 1.00 57.17 96 VAL A N 1
ATOM 718 C CA . VAL A 1 96 ? -5.594 82.207 13.191 1.00 58.55 96 VAL A CA 1
ATOM 719 C C . VAL A 1 96 ? -6.577 81.028 13.193 1.00 58.14 96 VAL A C 1
ATOM 720 O O . VAL A 1 96 ? -6.191 79.886 12.917 1.00 57.61 96 VAL A O 1
ATOM 724 N N . PHE A 1 97 ? -7.841 81.305 13.527 1.00 56.51 97 PHE A N 1
ATOM 725 C CA . PHE A 1 97 ? -8.864 80.260 13.525 1.00 54.90 97 PHE A CA 1
ATOM 726 C C . PHE A 1 97 ? -9.038 79.754 12.095 1.00 53.69 97 PHE A C 1
ATOM 727 O O . PHE A 1 97 ? -9.079 78.558 11.860 1.00 52.77 97 PHE A O 1
ATOM 735 N N . ALA A 1 98 ? -9.126 80.675 11.141 1.00 53.50 98 ALA A N 1
ATOM 736 C CA . ALA A 1 98 ? -9.306 80.295 9.749 1.00 56.06 98 ALA A CA 1
ATOM 737 C C . ALA A 1 98 ? -8.136 79.456 9.220 1.00 57.84 98 ALA A C 1
ATOM 738 O O . ALA A 1 98 ? -8.350 78.412 8.600 1.00 58.72 98 ALA A O 1
ATOM 740 N N . GLU A 1 99 ? -6.904 79.886 9.484 1.00 59.27 99 GLU A N 1
ATOM 741 C CA . GLU A 1 99 ? -5.738 79.137 9.004 1.00 61.02 99 GLU A CA 1
ATOM 742 C C . GLU A 1 99 ? -5.768 77.684 9.462 1.00 59.16 99 GLU A C 1
ATOM 743 O O . GLU A 1 99 ? -5.448 76.781 8.691 1.00 58.18 99 GLU A O 1
ATOM 749 N N . VAL A 1 100 ? -6.132 77.456 10.721 1.00 57.69 100 VAL A N 1
ATOM 750 C CA . VAL A 1 100 ? -6.203 76.095 11.238 1.00 56.01 100 VAL A CA 1
ATOM 751 C C . VAL A 1 100 ? -7.293 75.297 10.517 1.00 55.76 100 VAL A C 1
ATOM 752 O O . VAL A 1 100 ? -7.132 74.105 10.260 1.00 55.39 100 VAL A O 1
ATOM 756 N N . LEU A 1 101 ? -8.404 75.952 10.191 1.00 55.00 101 LEU A N 1
ATOM 757 C CA . LEU A 1 101 ? -9.472 75.263 9.486 1.00 53.65 101 LEU A CA 1
ATOM 758 C C . LEU A 1 101 ? -8.971 74.866 8.100 1.00 53.74 101 LEU A C 1
ATOM 759 O O . LEU A 1 101 ? -9.162 73.722 7.655 1.00 52.58 101 LEU A O 1
ATOM 764 N N . VAL A 1 102 ? -8.332 75.813 7.415 1.00 53.47 102 VAL A N 1
ATOM 765 C CA . VAL A 1 102 ? -7.792 75.520 6.097 1.00 53.20 102 VAL A CA 1
ATOM 766 C C . VAL A 1 102 ? -6.829 74.344 6.183 1.00 54.00 102 VAL A C 1
ATOM 767 O O . VAL A 1 102 ? -6.963 73.368 5.438 1.00 53.03 102 VAL A O 1
ATOM 771 N N . MET A 1 103 ? -5.882 74.422 7.114 1.00 53.93 103 MET A N 1
ATOM 772 C CA . MET A 1 103 ? -4.883 73.372 7.268 1.00 55.96 103 MET A CA 1
ATOM 773 C C . MET A 1 103 ? -5.378 72.056 7.828 1.00 55.63 103 MET A C 1
ATOM 774 O O . MET A 1 103 ? -5.075 70.981 7.295 1.00 54.67 103 MET A O 1
ATOM 779 N N . ASN A 1 104 ? -6.115 72.119 8.929 1.00 54.03 104 ASN A N 1
ATOM 780 C CA . ASN A 1 104 ? -6.565 70.888 9.530 1.00 53.95 104 ASN A CA 1
ATOM 781 C C . ASN A 1 104 ? -7.725 70.212 8.796 1.00 53.03 104 ASN A C 1
ATOM 782 O O . ASN A 1 104 ? -7.801 68.994 8.771 1.00 54.64 104 ASN A O 1
ATOM 787 N N . ALA A 1 105 ? -8.596 70.991 8.168 1.00 53.31 105 ALA A N 1
ATOM 788 C CA . ALA A 1 105 ? -9.759 70.420 7.487 1.00 54.78 105 ALA A CA 1
ATOM 789 C C . ALA A 1 105 ? -9.695 70.485 5.968 1.00 55.56 105 ALA A C 1
ATOM 790 O O . ALA A 1 105 ? -10.503 69.864 5.291 1.00 56.50 105 ALA A O 1
ATOM 792 N N . GLY A 1 106 ? -8.752 71.249 5.431 1.00 55.01 106 GLY A N 1
ATOM 793 C CA . GLY A 1 106 ? -8.627 71.336 3.994 1.00 54.34 106 GLY A CA 1
ATOM 794 C C . GLY A 1 106 ? -9.703 72.216 3.418 1.00 56.30 106 GLY A C 1
ATOM 795 O O . GLY A 1 106 ? -10.034 72.135 2.234 1.00 55.87 106 GLY A O 1
ATOM 796 N N . LYS A 1 107 ? -10.233 73.082 4.265 1.00 56.96 107 LYS A N 1
ATOM 797 C CA . LYS A 1 107 ? -11.302 73.970 3.881 1.00 59.37 107 LYS A CA 1
ATOM 798 C C . LYS A 1 107 ? -10.794 75.159 3.073 1.00 60.51 107 LYS A C 1
ATOM 799 O O . LYS A 1 107 ? -9.799 75.770 3.425 1.00 60.53 107 LYS A O 1
ATOM 805 N N . PRO A 1 108 ? -11.471 75.491 1.964 1.00 61.88 108 PRO A N 1
ATOM 806 C CA . PRO A 1 108 ? -11.044 76.635 1.149 1.00 62.97 108 PRO A CA 1
ATOM 807 C C . PRO A 1 108 ? -11.087 77.875 2.051 1.00 64.91 108 PRO A C 1
ATOM 808 O O . PRO A 1 108 ? -11.937 77.950 2.944 1.00 65.41 108 PRO A O 1
ATOM 812 N N . LYS A 1 109 ? -10.201 78.844 1.813 1.00 65.96 109 LYS A N 1
ATOM 813 C CA . LYS A 1 109 ? -10.137 80.057 2.638 1.00 66.53 109 LYS A CA 1
ATOM 814 C C . LYS A 1 109 ? -11.463 80.758 2.920 1.00 65.40 109 LYS A C 1
ATOM 815 O O . LYS A 1 109 ? -11.750 81.082 4.066 1.00 65.55 109 LYS A O 1
ATOM 821 N N . SER A 1 110 ? -12.255 81.018 1.886 1.00 63.99 110 SER A N 1
ATOM 822 C CA . SER A 1 110 ? -13.539 81.695 2.072 1.00 64.82 110 SER A CA 1
ATOM 823 C C . SER A 1 110 ? -14.498 80.880 2.965 1.00 63.56 110 SER A C 1
ATOM 824 O O . SER A 1 110 ? -15.271 81.449 3.743 1.00 63.01 110 SER A O 1
ATOM 827 N N . ALA A 1 111 ? -14.436 79.556 2.844 1.00 61.16 111 ALA A N 1
ATOM 828 C CA . ALA A 1 111 ? -15.282 78.672 3.634 1.00 60.14 111 ALA A CA 1
ATOM 829 C C . ALA A 1 111 ? -14.799 78.664 5.083 1.00 59.74 111 ALA A C 1
ATOM 830 O O . ALA A 1 111 ? -15.609 78.668 6.013 1.00 58.83 111 ALA A O 1
ATOM 832 N N . ALA A 1 112 ? -13.480 78.658 5.277 1.00 57.79 112 ALA A N 1
ATOM 833 C CA . ALA A 1 112 ? -12.940 78.659 6.624 1.00 56.32 112 ALA A CA 1
ATOM 834 C C . ALA A 1 112 ? -13.344 79.956 7.321 1.00 55.48 112 ALA A C 1
ATOM 835 O O . ALA A 1 112 ? -13.769 79.947 8.475 1.00 57.77 112 ALA A O 1
ATOM 837 N N . VAL A 1 113 ? -13.243 81.070 6.614 1.00 54.16 113 VAL A N 1
ATOM 838 C CA . VAL A 1 113 ? -13.603 82.356 7.186 1.00 52.33 113 VAL A CA 1
ATOM 839 C C . VAL A 1 113 ? -15.104 82.394 7.518 1.00 52.97 113 VAL A C 1
ATOM 840 O O . VAL A 1 113 ? -15.493 82.909 8.565 1.00 51.01 113 VAL A O 1
ATOM 844 N N . GLY A 1 114 ? -15.931 81.854 6.619 1.00 52.64 114 GLY A N 1
ATOM 845 C CA . GLY A 1 114 ? -17.368 81.812 6.840 1.00 51.20 114 GLY A CA 1
ATOM 846 C C . GLY A 1 114 ? -17.720 81.037 8.108 1.00 50.47 114 GLY A C 1
ATOM 847 O O . GLY A 1 114 ? -18.551 81.471 8.894 1.00 53.19 114 GLY A O 1
ATOM 848 N N . GLU A 1 115 ? -17.078 79.898 8.314 1.00 49.77 115 GLU A N 1
ATOM 849 C CA . GLU A 1 115 ? -17.332 79.092 9.488 1.00 51.28 115 GLU A CA 1
ATOM 850 C C . GLU A 1 115 ? -16.946 79.823 10.773 1.00 52.82 115 GLU A C 1
ATOM 851 O O . GLU A 1 115 ? -17.684 79.775 11.759 1.00 52.52 115 GLU A O 1
ATOM 857 N N . VAL A 1 116 ? -15.800 80.497 10.777 1.00 51.56 116 VAL A N 1
ATOM 858 C CA . VAL A 1 116 ? -15.400 81.214 11.978 1.00 50.31 116 VAL A CA 1
ATOM 859 C C . VAL A 1 116 ? -16.437 82.277 12.289 1.00 49.05 116 VAL A C 1
ATOM 860 O O . VAL A 1 116 ? -16.848 82.440 13.436 1.00 46.64 116 VAL A O 1
ATOM 864 N N . LYS A 1 117 ? -16.862 82.988 11.259 1.00 49.56 117 LYS A N 1
ATOM 865 C CA . LYS A 1 117 ? -17.854 84.027 11.430 1.00 51.48 117 LYS A CA 1
ATOM 866 C C . LYS A 1 117 ? -19.207 83.483 11.887 1.00 51.60 117 LYS A C 1
ATOM 867 O O . LYS A 1 117 ? -19.910 84.135 12.659 1.00 50.84 117 LYS A O 1
ATOM 873 N N . ALA A 1 118 ? -19.576 82.298 11.406 1.00 49.61 118 ALA A N 1
ATOM 874 C CA . ALA A 1 118 ? -20.842 81.699 11.814 1.00 48.97 118 ALA A CA 1
ATOM 875 C C . ALA A 1 118 ? -20.717 81.425 13.315 1.00 47.43 118 ALA A C 1
ATOM 876 O O . ALA A 1 118 ? -21.649 81.675 14.076 1.00 49.02 118 ALA A O 1
ATOM 878 N N . ALA A 1 119 ? -19.553 80.934 13.734 1.00 46.72 119 ALA A N 1
ATOM 879 C CA . ALA A 1 119 ? -19.309 80.630 15.133 1.00 46.04 119 ALA A CA 1
ATOM 880 C C . ALA A 1 119 ? -19.404 81.871 16.005 1.00 47.04 119 ALA A C 1
ATOM 881 O O . ALA A 1 119 ? -19.910 81.810 17.117 1.00 46.07 119 ALA A O 1
ATOM 883 N N . VAL A 1 120 ? -18.916 82.997 15.494 1.00 45.95 120 VAL A N 1
ATOM 884 C CA . VAL A 1 120 ? -18.957 84.246 16.233 1.00 45.19 120 VAL A CA 1
ATOM 885 C C . VAL A 1 120 ? -20.418 84.727 16.352 1.00 46.21 120 VAL A C 1
ATOM 886 O O . VAL A 1 120 ? -20.864 85.140 17.432 1.00 45.86 120 VAL A O 1
ATOM 890 N N . ASP A 1 121 ? -21.144 84.708 15.238 1.00 45.97 121 ASP A N 1
ATOM 891 C CA . ASP A 1 121 ? -22.546 85.125 15.250 1.00 49.35 121 ASP A CA 1
ATOM 892 C C . ASP A 1 121 ? -23.378 84.252 16.176 1.00 47.20 121 ASP A C 1
ATOM 893 O O . ASP A 1 121 ? -24.231 84.737 16.884 1.00 48.74 121 ASP A O 1
ATOM 898 N N . ARG A 1 122 ? -23.126 82.957 16.146 1.00 46.88 122 ARG A N 1
ATOM 899 C CA . ARG A 1 122 ? -23.884 82.046 16.965 1.00 48.47 122 ARG A CA 1
ATOM 900 C C . ARG A 1 122 ? -23.741 82.437 18.429 1.00 49.16 122 ARG A C 1
ATOM 901 O O . ARG A 1 122 ? -24.731 82.460 19.177 1.00 47.43 122 ARG A O 1
ATOM 909 N N . LEU A 1 123 ? -22.506 82.750 18.828 1.00 47.13 123 LEU A N 1
ATOM 910 C CA . LEU A 1 123 ? -22.213 83.135 20.193 1.00 46.46 123 LEU A CA 1
ATOM 911 C C . LEU A 1 123 ? -22.870 84.450 20.552 1.00 46.99 123 LEU A C 1
ATOM 912 O O . LEU A 1 123 ? -23.408 84.589 21.648 1.00 47.95 123 LEU A O 1
ATOM 917 N N . ARG A 1 124 ? -22.838 85.410 19.638 1.00 46.78 124 ARG A N 1
ATOM 918 C CA . ARG A 1 124 ? -23.447 86.710 19.891 1.00 49.44 124 ARG A CA 1
ATOM 919 C C . ARG A 1 124 ? -24.966 86.747 19.897 1.00 50.61 124 ARG A C 1
ATOM 920 O O . ARG A 1 124 ? -25.556 87.689 20.442 1.00 49.96 124 ARG A O 1
ATOM 928 N N . LEU A 1 125 ? -25.591 85.752 19.274 1.00 50.22 125 LEU A N 1
ATOM 929 C CA . LEU A 1 125 ? -27.054 85.708 19.201 1.00 51.80 125 LEU A CA 1
ATOM 930 C C . LEU A 1 125 ? -27.660 84.759 20.224 1.00 50.06 125 LEU A C 1
ATOM 931 O O . LEU A 1 125 ? -28.802 84.331 20.087 1.00 49.58 125 LEU A O 1
ATOM 936 N N . ALA A 1 126 ? -26.887 84.435 21.249 1.00 49.61 126 ALA A N 1
ATOM 937 C CA . ALA A 1 126 ? -27.338 83.519 22.275 1.00 47.95 126 ALA A CA 1
ATOM 938 C C . ALA A 1 126 ? -28.599 84.049 22.940 1.00 49.09 126 ALA A C 1
ATOM 939 O O . ALA A 1 126 ? -29.394 83.273 23.463 1.00 49.96 126 ALA A O 1
ATOM 941 N N . GLU A 1 127 ? -28.785 85.363 22.931 1.00 49.38 127 GLU A N 1
ATOM 942 C CA . GLU A 1 127 ? -29.978 85.934 23.534 1.00 51.93 127 GLU A CA 1
ATOM 943 C C . GLU A 1 127 ? -31.264 85.576 22.734 1.00 51.03 127 GLU A C 1
ATOM 944 O O . GLU A 1 127 ? -32.358 85.582 23.294 1.00 49.65 127 GLU A O 1
ATOM 950 N N . LEU A 1 128 ? -31.145 85.276 21.441 1.00 49.73 128 LEU A N 1
ATOM 951 C CA . LEU A 1 128 ? -32.337 84.910 20.665 1.00 50.50 128 LEU A CA 1
ATOM 952 C C . LEU A 1 128 ? -32.823 83.516 21.094 1.00 49.23 128 LEU A C 1
ATOM 953 O O . LEU A 1 128 ? -33.972 83.173 20.869 1.00 49.47 128 LEU A O 1
ATOM 958 N N . ASP A 1 129 ? -31.958 82.731 21.725 1.00 48.96 129 ASP A N 1
ATOM 959 C CA . ASP A 1 129 ? -32.327 81.394 22.204 1.00 52.19 129 ASP A CA 1
ATOM 960 C C . ASP A 1 129 ? -33.364 81.459 23.327 1.00 53.77 129 ASP A C 1
ATOM 961 O O . ASP A 1 129 ? -33.972 80.438 23.678 1.00 54.11 129 ASP A O 1
ATOM 966 N N . LEU A 1 130 ? -33.546 82.649 23.896 1.00 52.25 130 LEU A N 1
ATOM 967 C CA . LEU A 1 130 ? -34.481 82.841 24.999 1.00 51.19 130 LEU A CA 1
ATOM 968 C C . LEU A 1 130 ? -35.943 82.910 24.542 1.00 51.27 130 LEU A C 1
ATOM 969 O O . LEU A 1 130 ? -36.853 82.980 25.371 1.00 49.41 130 LEU A O 1
ATOM 974 N N . LYS A 1 131 ? -36.170 82.901 23.231 1.00 49.34 131 LYS A N 1
ATOM 975 C CA . LYS A 1 131 ? -37.542 82.972 22.738 1.00 49.93 131 LYS A CA 1
ATOM 976 C C . LYS A 1 131 ? -38.302 81.712 23.144 1.00 49.84 131 LYS A C 1
ATOM 977 O O . LYS A 1 131 ? -39.519 81.705 23.141 1.00 51.24 131 LYS A O 1
ATOM 983 N N . LYS A 1 132 ? -37.584 80.649 23.490 1.00 50.31 132 LYS A N 1
ATOM 984 C CA . LYS A 1 132 ? -38.238 79.425 23.915 1.00 53.01 132 LYS A CA 1
ATOM 985 C C . LYS A 1 132 ? -37.844 79.002 25.331 1.00 52.45 132 LYS A C 1
ATOM 986 O O . LYS A 1 132 ? -37.911 77.820 25.659 1.00 52.78 132 LYS A O 1
ATOM 992 N N . ILE A 1 133 ? -37.434 79.951 26.173 1.00 52.09 133 ILE A N 1
ATOM 993 C CA . ILE A 1 133 ? -37.041 79.586 27.541 1.00 51.91 133 ILE A CA 1
ATOM 994 C C . ILE A 1 133 ? -38.132 79.762 28.608 1.00 51.41 133 ILE A C 1
ATOM 995 O O . ILE A 1 133 ? -38.034 79.189 29.699 1.00 53.08 133 ILE A O 1
ATOM 1000 N N . GLY A 1 134 ? -39.129 80.591 28.321 1.00 51.23 134 GLY A N 1
ATOM 1001 C CA . GLY A 1 134 ? -40.202 80.804 29.284 1.00 51.36 134 GLY A CA 1
ATOM 1002 C C . GLY A 1 134 ? -41.026 79.541 29.513 1.00 49.91 134 GLY A C 1
ATOM 1003 O O . GLY A 1 134 ? -41.064 78.663 28.650 1.00 50.65 134 GLY A O 1
ATOM 1004 N N . GLY A 1 135 ? -41.672 79.454 30.676 1.00 48.61 135 GLY A N 1
ATOM 1005 C CA . GLY A 1 135 ? -42.482 78.299 31.010 1.00 44.15 135 GLY A CA 1
ATOM 1006 C C . GLY A 1 135 ? -43.968 78.581 30.881 1.00 44.73 135 GLY A C 1
ATOM 1007 O O . GLY A 1 135 ? -44.370 79.678 30.481 1.00 39.46 135 GLY A O 1
ATOM 1008 N N . ASP A 1 136 ? -44.799 77.599 31.237 1.00 43.91 136 ASP A N 1
ATOM 1009 C CA . ASP A 1 136 ? -46.253 77.774 31.103 1.00 45.19 136 ASP A CA 1
ATOM 1010 C C . ASP A 1 136 ? -46.998 77.799 32.439 1.00 43.10 136 ASP A C 1
ATOM 1011 O O . ASP A 1 136 ? -46.565 77.181 33.407 1.00 42.00 136 ASP A O 1
ATOM 1016 N N . TYR A 1 137 ? -48.114 78.524 32.466 1.00 41.90 137 TYR A N 1
ATOM 1017 C CA . TYR A 1 137 ? -48.967 78.661 33.642 1.00 42.94 137 TYR A CA 1
ATOM 1018 C C . TYR A 1 137 ? -50.324 78.086 33.174 1.00 44.12 137 TYR A C 1
ATOM 1019 O O . TYR A 1 137 ? -50.989 78.681 32.338 1.00 45.04 137 TYR A O 1
ATOM 1028 N N . ILE A 1 138 ? -50.681 76.918 33.702 1.00 41.86 138 ILE A N 1
ATOM 1029 C CA . ILE A 1 138 ? -51.895 76.183 33.315 1.00 42.28 138 ILE A CA 1
ATOM 1030 C C . ILE A 1 138 ? -53.030 76.294 34.340 1.00 40.60 138 ILE A C 1
ATOM 1031 O O . ILE A 1 138 ? -52.930 75.757 35.428 1.00 42.84 138 ILE A O 1
ATOM 1036 N N . PRO A 1 139 ? -54.103 77.028 34.014 1.00 41.32 139 PRO A N 1
ATOM 1037 C CA . PRO A 1 139 ? -55.234 77.156 34.960 1.00 40.11 139 PRO A CA 1
ATOM 1038 C C . PRO A 1 139 ? -55.913 75.772 35.116 1.00 40.44 139 PRO A C 1
ATOM 1039 O O . PRO A 1 139 ? -55.910 74.969 34.180 1.00 38.51 139 PRO A O 1
ATOM 1043 N N . GLY A 1 140 ? -56.448 75.474 36.299 1.00 39.30 140 GLY A N 1
ATOM 1044 C CA . GLY A 1 140 ? -57.037 74.152 36.491 1.00 40.97 140 GLY A CA 1
ATOM 1045 C C . GLY A 1 140 ? -58.535 73.958 36.338 1.00 40.75 140 GLY A C 1
ATOM 1046 O O . GLY A 1 140 ? -59.006 72.823 36.419 1.00 43.13 140 GLY A O 1
ATOM 1047 N N . ASP A 1 141 ? -59.284 75.026 36.093 1.00 41.14 141 ASP A N 1
ATOM 1048 C CA . ASP A 1 141 ? -60.745 74.908 36.007 1.00 42.90 141 ASP A CA 1
ATOM 1049 C C . ASP A 1 141 ? -61.354 74.391 34.694 1.00 43.35 141 ASP A C 1
ATOM 1050 O O . ASP A 1 141 ? -62.556 74.517 34.486 1.00 44.24 141 ASP A O 1
ATOM 1055 N N . TRP A 1 142 ? -60.554 73.777 33.833 1.00 41.57 142 TRP A N 1
ATOM 1056 C CA . TRP A 1 142 ? -61.089 73.310 32.564 1.00 45.58 142 TRP A CA 1
ATOM 1057 C C . TRP A 1 142 ? -61.458 71.850 32.610 1.00 47.43 142 TRP A C 1
ATOM 1058 O O . TRP A 1 142 ? -61.919 71.284 31.629 1.00 48.00 142 TRP A O 1
ATOM 1069 N N . THR A 1 143 ? -61.279 71.269 33.789 1.00 49.17 143 THR A N 1
ATOM 1070 C CA . THR A 1 143 ? -61.622 69.882 34.050 1.00 49.73 143 THR A CA 1
ATOM 1071 C C . THR A 1 143 ? -62.164 69.854 35.475 1.00 51.59 143 THR A C 1
ATOM 1072 O O . THR A 1 143 ? -61.720 70.632 36.335 1.00 48.40 143 THR A O 1
ATOM 1076 N N . TYR A 1 144 ? -63.149 68.992 35.724 1.00 51.81 144 TYR A N 1
ATOM 1077 C CA . TYR A 1 144 ? -63.732 68.895 37.055 1.00 52.93 144 TYR A CA 1
ATOM 1078 C C . TYR A 1 144 ? -62.702 68.352 38.060 1.00 50.95 144 TYR A C 1
ATOM 1079 O O . TYR A 1 144 ? -62.624 68.823 39.183 1.00 48.58 144 TYR A O 1
ATOM 1088 N N . ASP A 1 145 ? -61.899 67.379 37.652 1.00 51.49 145 ASP A N 1
ATOM 1089 C CA . ASP A 1 145 ? -60.901 66.819 38.558 1.00 54.91 145 ASP A CA 1
ATOM 1090 C C . ASP A 1 145 ? -59.779 67.782 38.978 1.00 54.63 145 ASP A C 1
ATOM 1091 O O . ASP A 1 145 ? -59.151 67.574 40.019 1.00 53.90 145 ASP A O 1
ATOM 1096 N N . THR A 1 146 ? -59.527 68.818 38.177 1.00 50.09 146 THR A N 1
ATOM 1097 C CA . THR A 1 146 ? -58.460 69.757 38.480 1.00 47.62 146 THR A CA 1
ATOM 1098 C C . THR A 1 146 ? -58.943 71.079 39.044 1.00 47.93 146 THR A C 1
ATOM 1099 O O . THR A 1 146 ? -58.155 71.994 39.244 1.00 46.53 146 THR A O 1
ATOM 1103 N N . LEU A 1 147 ? -60.241 71.184 39.312 1.00 47.82 147 LEU A N 1
ATOM 1104 C CA . LEU A 1 147 ? -60.786 72.418 39.860 1.00 46.94 147 LEU A CA 1
ATOM 1105 C C . LEU A 1 147 ? -60.050 72.850 41.141 1.00 45.26 147 LEU A C 1
ATOM 1106 O O . LEU A 1 147 ? -59.732 72.016 41.978 1.00 43.36 147 LEU A O 1
ATOM 1111 N N . GLU A 1 148 ? -59.821 74.156 41.290 1.00 44.23 148 GLU A N 1
ATOM 1112 C CA . GLU A 1 148 ? -59.130 74.723 42.453 1.00 45.45 148 GLU A CA 1
ATOM 1113 C C . GLU A 1 148 ? -57.671 74.281 42.557 1.00 44.28 148 GLU A C 1
ATOM 1114 O O . GLU A 1 148 ? -57.050 74.336 43.618 1.00 44.41 148 GLU A O 1
ATOM 1120 N N . THR A 1 149 ? -57.151 73.846 41.426 1.00 43.95 149 THR A N 1
ATOM 1121 C CA . THR A 1 149 ? -55.772 73.396 41.261 1.00 45.12 149 THR A CA 1
ATOM 1122 C C . THR A 1 149 ? -55.177 74.266 40.110 1.00 45.88 149 THR A C 1
ATOM 1123 O O . THR A 1 149 ? -55.916 74.995 39.429 1.00 42.27 149 THR A O 1
ATOM 1127 N N . GLU A 1 150 ? -53.855 74.236 39.927 1.00 45.71 150 GLU A N 1
ATOM 1128 C CA . GLU A 1 150 ? -53.214 74.956 38.827 1.00 45.34 150 GLU A CA 1
ATOM 1129 C C . GLU A 1 150 ? -51.769 74.492 38.743 1.00 46.36 150 GLU A C 1
ATOM 1130 O O . GLU A 1 150 ? -51.236 73.947 39.707 1.00 46.40 150 GLU A O 1
ATOM 1136 N N . GLY A 1 151 ? -51.170 74.628 37.565 1.00 43.47 151 GLY A N 1
ATOM 1137 C CA . GLY A 1 151 ? -49.805 74.184 37.394 1.00 44.41 151 GLY A CA 1
ATOM 1138 C C . GLY A 1 151 ? -48.874 75.163 36.687 1.00 44.84 151 GLY A C 1
ATOM 1139 O O . GLY A 1 151 ? -49.300 76.023 35.922 1.00 45.36 151 GLY A O 1
ATOM 1140 N N . LEU A 1 152 ? -47.590 75.025 36.993 1.00 44.60 152 LEU A N 1
ATOM 1141 C CA . LEU A 1 152 ? -46.535 75.816 36.399 1.00 45.46 152 LEU A CA 1
ATOM 1142 C C . LEU A 1 152 ? -45.655 74.779 35.732 1.00 43.59 152 LEU A C 1
ATOM 1143 O O . LEU A 1 152 ? -45.398 73.737 36.303 1.00 43.84 152 LEU A O 1
ATOM 1148 N N . VAL A 1 153 ? -45.220 75.049 34.512 1.00 43.78 153 VAL A N 1
ATOM 1149 C CA . VAL A 1 153 ? -44.331 74.140 33.794 1.00 45.45 153 VAL A CA 1
ATOM 1150 C C . VAL A 1 153 ? -43.094 74.961 33.405 1.00 46.17 153 VAL A C 1
ATOM 1151 O O . VAL A 1 153 ? -43.201 75.925 32.665 1.00 43.18 153 VAL A O 1
ATOM 1155 N N . ARG A 1 154 ? -41.926 74.587 33.895 1.00 47.82 154 ARG A N 1
ATOM 1156 C CA . ARG A 1 154 ? -40.760 75.361 33.528 1.00 50.38 154 ARG A CA 1
ATOM 1157 C C . ARG A 1 154 ? -39.615 74.466 33.095 1.00 48.17 154 ARG A C 1
ATOM 1158 O O . ARG A 1 154 ? -39.568 73.285 33.437 1.00 45.78 154 ARG A O 1
ATOM 1166 N N . ARG A 1 155 ? -38.705 75.027 32.309 1.00 46.57 155 ARG A N 1
ATOM 1167 C CA . ARG A 1 155 ? -37.565 74.247 31.840 1.00 46.09 155 ARG A CA 1
ATOM 1168 C C . ARG A 1 155 ? -36.431 74.254 32.847 1.00 45.33 155 ARG A C 1
ATOM 1169 O O . ARG A 1 155 ? -36.217 75.220 33.574 1.00 45.49 155 ARG A O 1
ATOM 1177 N N . GLU A 1 156 ? -35.708 73.154 32.884 1.00 46.70 156 GLU A N 1
ATOM 1178 C CA . GLU A 1 156 ? -34.600 72.995 33.791 1.00 48.09 156 GLU A CA 1
ATOM 1179 C C . GLU A 1 156 ? -33.437 72.333 33.048 1.00 47.78 156 GLU A C 1
ATOM 1180 O O . GLU A 1 156 ? -33.652 71.486 32.185 1.00 48.44 156 GLU A O 1
ATOM 1186 N N . PRO A 1 157 ? -32.184 72.722 33.361 1.00 46.88 157 PRO A N 1
ATOM 1187 C CA . PRO A 1 157 ? -31.106 72.046 32.632 1.00 45.62 157 PRO A CA 1
ATOM 1188 C C . PRO A 1 157 ? -31.095 70.561 32.984 1.00 44.61 157 PRO A C 1
ATOM 1189 O O . PRO A 1 157 ? -31.455 70.193 34.086 1.00 45.28 157 PRO A O 1
ATOM 1193 N N . LEU A 1 158 ? -30.705 69.711 32.045 1.00 43.30 158 LEU A N 1
ATOM 1194 C CA . LEU A 1 158 ? -30.625 68.292 32.326 1.00 45.27 158 LEU A CA 1
ATOM 1195 C C . LEU A 1 158 ? -29.409 67.946 33.177 1.00 47.97 158 LEU A C 1
ATOM 1196 O O . LEU A 1 158 ? -29.460 67.012 33.967 1.00 48.43 158 LEU A O 1
ATOM 1201 N N . GLY A 1 159 ? -28.307 68.685 33.004 1.00 47.83 159 GLY A N 1
ATOM 1202 C CA . GLY A 1 159 ? -27.113 68.401 33.784 1.00 47.38 159 GLY A CA 1
ATOM 1203 C C . GLY A 1 159 ? -25.856 68.411 32.928 1.00 48.40 159 GLY A C 1
ATOM 1204 O O . GLY A 1 159 ? -25.334 69.478 32.588 1.00 49.75 159 GLY A O 1
ATOM 1205 N N . VAL A 1 160 ? -25.363 67.234 32.573 1.00 47.31 160 VAL A N 1
ATOM 1206 C CA . VAL A 1 160 ? -24.173 67.160 31.742 1.00 48.32 160 VAL A CA 1
ATOM 1207 C C . VAL A 1 160 ? -24.545 66.705 30.328 1.00 48.57 160 VAL A C 1
ATOM 1208 O O . VAL A 1 160 ? -25.118 65.629 30.143 1.00 49.09 160 VAL A O 1
ATOM 1212 N N . VAL A 1 161 ? -24.237 67.533 29.337 1.00 47.95 161 VAL A N 1
ATOM 1213 C CA . VAL A 1 161 ? -24.507 67.202 27.943 1.00 47.47 161 VAL A CA 1
ATOM 1214 C C . VAL A 1 161 ? -23.208 66.788 27.242 1.00 50.69 161 VAL A C 1
ATOM 1215 O O . VAL A 1 161 ? -22.199 67.510 27.323 1.00 49.97 161 VAL A O 1
ATOM 1219 N N . ALA A 1 162 ? -23.225 65.643 26.562 1.00 50.28 162 ALA A N 1
ATOM 1220 C CA . ALA A 1 162 ? -22.066 65.197 25.806 1.00 50.31 162 ALA A CA 1
ATOM 1221 C C . ALA A 1 162 ? -22.290 65.632 24.362 1.00 51.93 162 ALA A C 1
ATOM 1222 O O . ALA A 1 162 ? -23.256 65.204 23.721 1.00 54.13 162 ALA A O 1
ATOM 1224 N N . ALA A 1 163 ? -21.418 66.502 23.853 1.00 50.90 163 ALA A N 1
ATOM 1225 C CA . ALA A 1 163 ? -21.520 66.992 22.480 1.00 48.54 163 ALA A CA 1
ATOM 1226 C C . ALA A 1 163 ? -20.484 66.254 21.635 1.00 49.40 163 ALA A C 1
ATOM 1227 O O . ALA A 1 163 ? -19.280 66.386 21.875 1.00 50.58 163 ALA A O 1
ATOM 1229 N N . ILE A 1 164 ? -20.945 65.448 20.677 1.00 49.10 164 ILE A N 1
ATOM 1230 C CA . ILE A 1 164 ? -20.054 64.676 19.815 1.00 47.95 164 ILE A CA 1
ATOM 1231 C C . ILE A 1 164 ? -20.169 65.297 18.444 1.00 50.39 164 ILE A C 1
ATOM 1232 O O . ILE A 1 164 ? -21.266 65.396 17.870 1.00 48.91 164 ILE A O 1
ATOM 1237 N N . THR A 1 165 ? -19.026 65.728 17.918 1.00 49.18 165 THR A N 1
ATOM 1238 C CA . THR A 1 165 ? -19.014 66.452 16.664 1.00 49.81 165 THR A CA 1
ATOM 1239 C C . THR A 1 165 ? -18.330 65.742 15.500 1.00 49.37 165 THR A C 1
ATOM 1240 O O . THR A 1 165 ? -17.449 64.902 15.706 1.00 50.71 165 THR A O 1
ATOM 1244 N N . PRO A 1 166 ? -18.721 66.078 14.255 1.00 48.05 166 PRO A N 1
ATOM 1245 C CA . PRO A 1 166 ? -18.156 65.468 13.052 1.00 49.90 166 PRO A CA 1
ATOM 1246 C C . PRO A 1 166 ? -16.928 66.250 12.534 1.00 52.14 166 PRO A C 1
ATOM 1247 O O . PRO A 1 166 ? -16.627 67.353 12.994 1.00 53.42 166 PRO A O 1
ATOM 1251 N N . PHE A 1 167 ? -16.264 65.710 11.529 1.00 53.31 167 PHE A N 1
ATOM 1252 C CA . PHE A 1 167 ? -15.063 66.360 11.039 1.00 53.66 167 PHE A CA 1
ATOM 1253 C C . PHE A 1 167 ? -15.312 67.565 10.166 1.00 54.46 167 PHE A C 1
ATOM 1254 O O . PHE A 1 167 ? -14.499 68.479 10.154 1.00 53.92 167 PHE A O 1
ATOM 1262 N N . ASN A 1 168 ? -16.440 67.598 9.461 1.00 54.18 168 ASN A N 1
ATOM 1263 C CA . ASN A 1 168 ? -16.667 68.679 8.509 1.00 53.57 168 ASN A CA 1
ATOM 1264 C C . ASN A 1 168 ? -17.026 70.106 8.951 1.00 55.51 168 ASN A C 1
ATOM 1265 O O . ASN A 1 168 ? -16.970 71.037 8.132 1.00 53.57 168 ASN A O 1
ATOM 1270 N N . TYR A 1 169 ? -17.404 70.294 10.214 1.00 57.04 169 TYR A N 1
ATOM 1271 C CA . TYR A 1 169 ? -17.702 71.637 10.744 1.00 59.45 169 TYR A CA 1
ATOM 1272 C C . TYR A 1 169 ? -17.054 71.544 12.125 1.00 58.92 169 TYR A C 1
ATOM 1273 O O . TYR A 1 169 ? -17.711 71.718 13.150 1.00 58.93 169 TYR A O 1
ATOM 1282 N N . PRO A 1 170 ? -15.740 71.267 12.163 1.00 58.19 170 PRO A N 1
ATOM 1283 C CA . PRO A 1 170 ? -14.983 71.122 13.404 1.00 56.06 170 PRO A CA 1
ATOM 1284 C C . PRO A 1 170 ? -15.070 72.283 14.379 1.00 55.14 170 PRO A C 1
ATOM 1285 O O . PRO A 1 170 ? -14.975 72.079 15.585 1.00 56.64 170 PRO A O 1
ATOM 1289 N N . LEU A 1 171 ? -15.254 73.496 13.874 1.00 53.02 171 LEU A N 1
ATOM 1290 C CA . LEU A 1 171 ? -15.359 74.642 14.765 1.00 51.97 171 LEU A CA 1
ATOM 1291 C C . LEU A 1 171 ? -16.815 75.007 15.097 1.00 51.76 171 LEU A C 1
ATOM 1292 O O . LEU A 1 171 ? -17.197 75.122 16.257 1.00 51.22 171 LEU A O 1
ATOM 1297 N N . PHE A 1 172 ? -17.620 75.214 14.070 1.00 51.34 172 PHE A N 1
ATOM 1298 C CA . PHE A 1 172 ? -18.990 75.601 14.311 1.00 52.40 172 PHE A CA 1
ATOM 1299 C C . PHE A 1 172 ? -19.813 74.600 15.118 1.00 52.71 172 PHE A C 1
ATOM 1300 O O . PHE A 1 172 ? -20.487 74.991 16.054 1.00 52.72 172 PHE A O 1
ATOM 1308 N N . ASP A 1 173 ? -19.761 73.318 14.768 1.00 53.54 173 ASP A N 1
ATOM 1309 C CA . ASP A 1 173 ? -20.567 72.341 15.493 1.00 54.19 173 ASP A CA 1
ATOM 1310 C C . ASP A 1 173 ? -20.256 72.321 16.959 1.00 53.00 173 ASP A C 1
ATOM 1311 O O . ASP A 1 173 ? -21.160 72.162 17.783 1.00 51.27 173 ASP A O 1
ATOM 1316 N N . ALA A 1 174 ? -18.982 72.486 17.299 1.00 51.42 174 ALA A N 1
ATOM 1317 C CA . ALA A 1 174 ? -18.607 72.470 18.695 1.00 50.01 174 ALA A CA 1
ATOM 1318 C C . ALA A 1 174 ? -19.099 73.723 19.412 1.00 48.44 174 ALA A C 1
ATOM 1319 O O . ALA A 1 174 ? -19.554 73.637 20.535 1.00 50.63 174 ALA A O 1
ATOM 1321 N N . VAL A 1 175 ? -19.041 74.879 18.763 1.00 46.94 175 VAL A N 1
ATOM 1322 C CA . VAL A 1 175 ? -19.477 76.123 19.390 1.00 46.56 175 VAL A CA 1
ATOM 1323 C C . VAL A 1 175 ? -21.002 76.179 19.535 1.00 47.53 175 VAL A C 1
ATOM 1324 O O . VAL A 1 175 ? -21.533 76.701 20.521 1.00 46.50 175 VAL A O 1
ATOM 1328 N N . ASN A 1 176 ? -21.685 75.659 18.527 1.00 46.75 176 ASN A N 1
ATOM 1329 C CA . ASN A 1 176 ? -23.155 75.605 18.495 1.00 46.47 176 ASN A CA 1
ATOM 1330 C C . ASN A 1 176 ? -23.654 74.757 19.675 1.00 43.95 176 ASN A C 1
ATOM 1331 O O . ASN A 1 176 ? -24.422 75.223 20.490 1.00 44.44 176 ASN A O 1
ATOM 1336 N N . LYS A 1 177 ? -23.177 73.524 19.772 1.00 44.78 177 LYS A N 1
ATOM 1337 C CA . LYS A 1 177 ? -23.578 72.631 20.846 1.00 45.10 177 LYS A CA 1
ATOM 1338 C C . LYS A 1 177 ? -23.213 73.193 22.211 1.00 47.39 177 LYS A C 1
ATOM 1339 O O . LYS A 1 177 ? -24.007 73.112 23.154 1.00 46.90 177 LYS A O 1
ATOM 1345 N N . ILE A 1 178 ? -22.022 73.782 22.337 1.00 47.32 178 ILE A N 1
ATOM 1346 C CA . ILE A 1 178 ? -21.650 74.341 23.626 1.00 45.89 178 ILE A CA 1
ATOM 1347 C C . ILE A 1 178 ? -22.559 75.509 23.966 1.00 43.39 178 ILE A C 1
ATOM 1348 O O . ILE A 1 178 ? -22.941 75.709 25.115 1.00 46.05 178 ILE A O 1
ATOM 1353 N N . THR A 1 179 ? -22.917 76.276 22.963 1.00 42.73 179 THR A N 1
ATOM 1354 C CA . THR A 1 179 ? -23.725 77.449 23.206 1.00 43.59 179 THR A CA 1
ATOM 1355 C C . THR A 1 179 ? -25.123 77.098 23.680 1.00 45.13 179 THR A C 1
ATOM 1356 O O . THR A 1 179 ? -25.540 77.587 24.727 1.00 44.01 179 THR A O 1
ATOM 1360 N N . TYR A 1 180 ? -25.842 76.235 22.950 1.00 44.14 180 TYR A N 1
ATOM 1361 C CA . TYR A 1 180 ? -27.197 75.952 23.393 1.00 44.97 180 TYR A CA 1
ATOM 1362 C C . TYR A 1 180 ? -27.233 75.106 24.639 1.00 44.93 180 TYR A C 1
ATOM 1363 O O . TYR A 1 180 ? -28.202 75.165 25.390 1.00 46.88 180 TYR A O 1
ATOM 1372 N N . SER A 1 181 ? -26.168 74.357 24.905 1.00 45.10 181 SER A N 1
ATOM 1373 C CA . SER A 1 181 ? -26.148 73.565 26.121 1.00 44.74 181 SER A CA 1
ATOM 1374 C C . SER A 1 181 ? -25.906 74.463 27.329 1.00 45.92 181 SER A C 1
ATOM 1375 O O . SER A 1 181 ? -26.588 74.348 28.328 1.00 47.67 181 SER A O 1
ATOM 1378 N N . PHE A 1 182 ? -24.922 75.352 27.236 1.00 45.01 182 PHE A N 1
ATOM 1379 C CA . PHE A 1 182 ? -24.568 76.248 28.343 1.00 43.85 182 PHE A CA 1
ATOM 1380 C C . PHE A 1 182 ? -25.627 77.298 28.620 1.00 42.26 182 PHE A C 1
ATOM 1381 O O . PHE A 1 182 ? -25.940 77.586 29.767 1.00 41.06 182 PHE A O 1
ATOM 1389 N N . ILE A 1 183 ? -26.183 77.878 27.569 1.00 42.75 183 ILE A N 1
ATOM 1390 C CA . ILE A 1 183 ? -27.153 78.922 27.766 1.00 43.24 183 ILE A CA 1
ATOM 1391 C C . ILE A 1 183 ? -28.335 78.500 28.667 1.00 45.28 183 ILE A C 1
ATOM 1392 O O . ILE A 1 183 ? -28.876 79.324 29.399 1.00 47.19 183 ILE A O 1
ATOM 1397 N N . TYR A 1 184 ? -28.713 77.222 28.639 1.00 44.80 184 TYR A N 1
ATOM 1398 C CA . TYR A 1 184 ? -29.817 76.740 29.469 1.00 46.72 184 TYR A CA 1
ATOM 1399 C C . TYR A 1 184 ? -29.372 76.223 30.846 1.00 46.04 184 TYR A C 1
ATOM 1400 O O . TYR A 1 184 ? -30.194 75.714 31.602 1.00 46.81 184 TYR A O 1
ATOM 1409 N N . GLY A 1 185 ? -28.075 76.344 31.155 1.00 45.06 185 GLY A N 1
ATOM 1410 C CA . GLY A 1 185 ? -27.560 75.944 32.457 1.00 41.23 185 GLY A CA 1
ATOM 1411 C C . GLY A 1 185 ? -26.879 74.6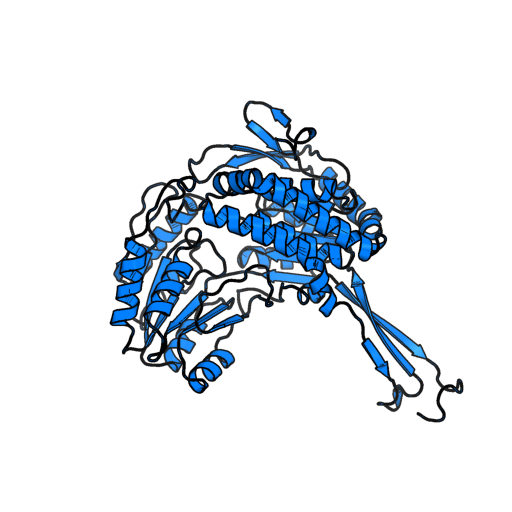08 32.618 1.00 41.75 185 GLY A C 1
ATOM 1412 O O . GLY A 1 185 ? -26.701 74.145 33.750 1.00 43.14 185 GLY A O 1
ATOM 1413 N N . ASN A 1 186 ? -26.493 73.980 31.512 1.00 41.20 186 ASN A N 1
ATOM 1414 C CA . ASN A 1 186 ? -25.823 72.670 31.540 1.00 43.23 186 ASN A CA 1
ATOM 1415 C C . ASN A 1 186 ? -24.290 72.747 31.520 1.00 44.48 186 ASN A C 1
ATOM 1416 O O . ASN A 1 186 ? -23.732 73.733 31.071 1.00 44.79 186 ASN A O 1
ATOM 1421 N N . ALA A 1 187 ? -23.645 71.673 31.977 1.00 45.41 187 ALA A N 1
ATOM 1422 C CA . ALA A 1 187 ? -22.193 71.511 31.926 1.00 46.60 187 ALA A CA 1
ATOM 1423 C C . ALA A 1 187 ? -22.089 70.729 30.605 1.00 49.60 187 ALA A C 1
ATOM 1424 O O . ALA A 1 187 ? -23.080 70.075 30.200 1.00 48.19 187 ALA A O 1
ATOM 1426 N N . VAL A 1 188 ? -20.930 70.784 29.945 1.00 49.43 188 VAL A N 1
ATOM 1427 C CA . VAL A 1 188 ? -20.735 70.130 28.648 1.00 50.92 188 VAL A CA 1
ATOM 1428 C C . VAL A 1 188 ? -19.422 69.376 28.468 1.00 51.76 188 VAL A C 1
ATOM 1429 O O . VAL A 1 188 ? -18.365 69.885 28.829 1.00 52.97 188 VAL A O 1
ATOM 1433 N N . VAL A 1 189 ? -19.491 68.191 27.870 1.00 52.33 189 VAL A N 1
ATOM 1434 C CA . VAL A 1 189 ? -18.304 67.384 27.560 1.00 52.21 189 VAL A CA 1
ATOM 1435 C C . VAL A 1 189 ? -18.247 67.401 26.039 1.00 52.04 189 VAL A C 1
ATOM 1436 O O . VAL A 1 189 ? -19.193 66.948 25.396 1.00 51.61 189 VAL A O 1
ATOM 1440 N N . VAL A 1 190 ? -17.162 67.917 25.461 1.00 51.36 190 VAL A N 1
ATOM 1441 C CA . VAL A 1 190 ? -17.025 67.981 24.009 1.00 48.48 190 VAL A CA 1
ATOM 1442 C C . VAL A 1 190 ? -16.099 66.878 23.541 1.00 49.76 190 VAL A C 1
ATOM 1443 O O . VAL A 1 190 ? -15.049 66.624 24.139 1.00 49.61 190 VAL A O 1
ATOM 1447 N N . LYS A 1 191 ? -16.506 66.193 22.486 1.00 49.36 191 LYS A N 1
ATOM 1448 C CA . LYS A 1 191 ? -15.707 65.119 21.938 1.00 49.19 191 LYS A CA 1
ATOM 1449 C C . LYS A 1 191 ? -15.710 65.331 20.429 1.00 50.64 191 LYS A C 1
ATOM 1450 O O . LYS A 1 191 ? -16.637 64.910 19.732 1.00 51.27 191 LYS A O 1
ATOM 1456 N N . PRO A 1 192 ? -14.670 66.012 19.910 1.00 50.58 192 PRO A N 1
ATOM 1457 C CA . PRO A 1 192 ? -14.510 66.311 18.485 1.00 48.98 192 PRO A CA 1
ATOM 1458 C C . PRO A 1 192 ? -13.980 65.133 17.689 1.00 47.64 192 PRO A C 1
ATOM 1459 O O . PRO A 1 192 ? -13.520 64.154 18.266 1.00 46.31 192 PRO A O 1
ATOM 1463 N N . SER A 1 193 ? -14.073 65.213 16.364 1.00 48.61 193 SER A N 1
ATOM 1464 C CA . SER A 1 193 ? -13.532 64.154 15.525 1.00 51.11 193 SER A CA 1
ATOM 1465 C C . SER A 1 193 ? -12.036 64.192 15.840 1.00 53.64 193 SER A C 1
ATOM 1466 O O . SER A 1 193 ? -11.454 65.271 15.931 1.00 52.41 193 SER A O 1
ATOM 1469 N N . ILE A 1 194 ? -11.419 63.033 16.010 1.00 56.05 194 ILE A N 1
ATOM 1470 C CA . ILE A 1 194 ? -10.003 63.003 16.323 1.00 59.91 194 ILE A CA 1
ATOM 1471 C C . ILE A 1 194 ? -9.233 63.366 15.053 1.00 61.79 194 ILE A C 1
ATOM 1472 O O . ILE A 1 194 ? -8.017 63.525 15.070 1.00 62.62 194 ILE A O 1
ATOM 1477 N N . SER A 1 195 ? -9.979 63.524 13.964 1.00 62.44 195 SER A N 1
ATOM 1478 C CA . SER A 1 195 ? -9.451 63.874 12.653 1.00 63.04 195 SER A CA 1
ATOM 1479 C C . SER A 1 195 ? -9.000 65.343 12.576 1.00 63.27 195 SER A C 1
ATOM 1480 O O . SER A 1 195 ? -7.950 65.660 11.995 1.00 62.88 195 SER A O 1
ATOM 1483 N N . ASP A 1 196 ? -9.804 66.235 13.153 1.00 61.00 196 ASP A N 1
ATOM 1484 C CA . ASP A 1 196 ? -9.485 67.660 13.174 1.00 59.29 196 ASP A CA 1
ATOM 1485 C C . ASP A 1 196 ? -10.014 68.346 14.446 1.00 58.44 196 ASP A C 1
ATOM 1486 O O . ASP A 1 196 ? -10.891 69.208 14.391 1.00 58.97 196 ASP A O 1
ATOM 1491 N N . PRO A 1 197 ? -9.454 67.973 15.609 1.00 56.92 197 PRO A N 1
ATOM 1492 C CA . PRO A 1 197 ? -9.806 68.485 16.936 1.00 56.58 197 PRO A CA 1
ATOM 1493 C C . PRO A 1 197 ? -9.178 69.809 17.336 1.00 58.16 197 PRO A C 1
ATOM 1494 O O . PRO A 1 197 ? -9.487 70.341 18.402 1.00 58.61 197 PRO A O 1
ATOM 1498 N N . LEU A 1 198 ? -8.320 70.357 16.479 1.00 57.51 198 LEU A N 1
ATOM 1499 C CA . LEU A 1 198 ? -7.635 71.605 16.807 1.00 56.20 198 LEU A CA 1
ATOM 1500 C C . LEU A 1 198 ? -8.551 72.817 16.964 1.00 53.65 198 LEU A C 1
ATOM 1501 O O . LEU A 1 198 ? -8.413 73.578 17.913 1.00 53.47 198 LEU A O 1
ATOM 1506 N N . PRO A 1 199 ? -9.486 73.024 16.029 1.00 52.74 199 PRO A N 1
ATOM 1507 C CA . PRO A 1 199 ? -10.389 74.175 16.140 1.00 52.52 199 PRO A CA 1
ATOM 1508 C C . PRO A 1 199 ? -11.215 74.174 17.442 1.00 53.80 199 PRO A C 1
ATOM 1509 O O . PRO A 1 199 ? -11.429 75.220 18.061 1.00 54.89 199 PRO A O 1
ATOM 1513 N N . ALA A 1 200 ? -11.672 72.998 17.855 1.00 53.40 200 ALA A N 1
ATOM 1514 C CA . ALA A 1 200 ? -12.459 72.879 19.075 1.00 55.53 200 ALA A CA 1
ATOM 1515 C C . ALA A 1 200 ? -11.601 73.226 20.281 1.00 54.46 200 ALA A C 1
ATOM 1516 O O . ALA A 1 200 ? -12.069 73.890 21.205 1.00 53.98 200 ALA A O 1
ATOM 1518 N N . ALA A 1 201 ? -10.345 72.779 20.270 1.00 55.83 201 ALA A N 1
ATOM 1519 C CA . ALA A 1 201 ? -9.430 73.083 21.368 1.00 54.54 201 ALA A CA 1
ATOM 1520 C C . ALA A 1 201 ? -9.327 74.598 21.473 1.00 53.20 201 ALA A C 1
ATOM 1521 O O . ALA A 1 201 ? -9.422 75.153 22.559 1.00 53.81 201 ALA A O 1
ATOM 1523 N N . MET A 1 202 ? -9.181 75.268 20.333 1.00 52.43 202 MET A N 1
ATOM 1524 C CA . MET A 1 202 ? -9.078 76.729 20.316 1.00 51.33 202 MET A CA 1
ATOM 1525 C C . MET A 1 202 ? -10.344 77.435 20.782 1.00 51.22 202 MET A C 1
ATOM 1526 O O . MET A 1 202 ? -10.279 78.488 21.440 1.00 50.76 202 MET A O 1
ATOM 1531 N N . ALA A 1 203 ? -11.502 76.896 20.393 1.00 50.61 203 ALA A N 1
ATOM 1532 C CA . ALA A 1 203 ? -12.777 77.504 20.778 1.00 48.48 203 ALA A CA 1
ATOM 1533 C C . ALA A 1 203 ? -12.955 77.361 22.290 1.00 46.78 203 ALA A C 1
ATOM 1534 O O . ALA A 1 203 ? -13.326 78.312 22.972 1.00 48.49 203 ALA A O 1
ATOM 1536 N N . VAL A 1 204 ? -12.681 76.172 22.813 1.00 47.86 204 VAL A N 1
ATOM 1537 C CA . VAL A 1 204 ? -12.820 75.923 24.246 1.00 49.42 204 VAL A CA 1
ATOM 1538 C C . VAL A 1 204 ? -11.899 76.846 25.049 1.00 52.01 204 VAL A C 1
ATOM 1539 O O . VAL A 1 204 ? -12.283 77.338 26.115 1.00 53.01 204 VAL A O 1
ATOM 1543 N N . LYS A 1 205 ? -10.691 77.101 24.533 1.00 51.81 205 LYS A N 1
ATOM 1544 C CA . LYS A 1 205 ? -9.760 77.999 25.220 1.00 51.15 205 LYS A CA 1
ATOM 1545 C C . LYS A 1 205 ? -10.315 79.423 25.232 1.00 48.51 205 LYS A C 1
ATOM 1546 O O . LYS A 1 205 ? -10.207 80.133 26.231 1.00 49.25 205 LYS A O 1
ATOM 1552 N N . ALA A 1 206 ? -10.887 79.856 24.118 1.00 45.95 206 ALA A N 1
ATOM 1553 C CA . ALA A 1 206 ? -11.464 81.192 24.070 1.00 45.77 206 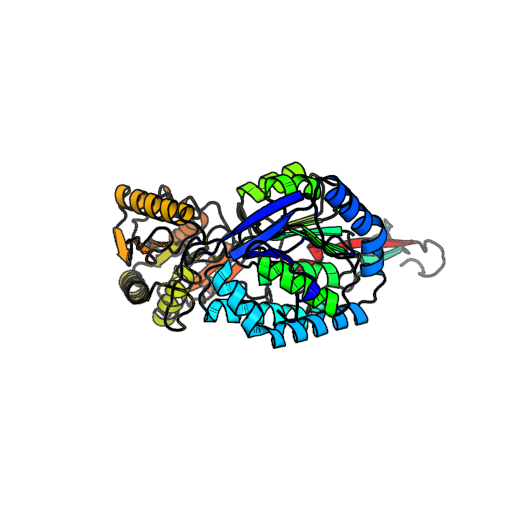ALA A CA 1
ATOM 1554 C C . ALA A 1 206 ? -12.625 81.340 25.094 1.00 48.20 206 ALA A C 1
ATOM 1555 O O . ALA A 1 206 ? -12.795 82.406 25.720 1.00 47.91 206 ALA A O 1
ATOM 1557 N N . LEU A 1 207 ? -13.422 80.278 25.255 1.00 48.76 207 LEU A N 1
ATOM 1558 C CA . LEU A 1 207 ? -14.562 80.303 26.190 1.00 48.10 207 LEU A CA 1
ATOM 1559 C C . LEU A 1 207 ? -14.037 80.371 27.616 1.00 46.95 207 LEU A C 1
ATOM 1560 O O . LEU A 1 207 ? -14.553 81.117 28.438 1.00 46.63 207 LEU A O 1
ATOM 1565 N N . LEU A 1 208 ? -13.001 79.589 27.901 1.00 47.05 208 LEU A N 1
ATOM 1566 C CA . LEU A 1 208 ? -12.405 79.608 29.222 1.00 48.55 208 LEU A CA 1
ATOM 1567 C C . LEU A 1 208 ? -11.814 80.995 29.514 1.00 49.77 208 LEU A C 1
ATOM 1568 O O . LEU A 1 208 ? -11.952 81.524 30.621 1.00 49.95 208 LEU A O 1
ATOM 1573 N N . ASP A 1 209 ? -11.177 81.604 28.522 1.00 50.82 209 ASP A N 1
ATOM 1574 C CA . ASP A 1 209 ? -10.619 82.938 28.733 1.00 51.79 209 ASP A CA 1
ATOM 1575 C C . ASP A 1 209 ? -11.745 83.928 28.953 1.00 52.02 209 ASP A C 1
ATOM 1576 O O . ASP A 1 209 ? -11.573 84.924 29.656 1.00 52.03 209 ASP A O 1
ATOM 1581 N N . ALA A 1 210 ? -12.895 83.669 28.324 1.00 49.98 210 ALA A N 1
ATOM 1582 C CA . ALA A 1 210 ? -14.036 84.570 28.444 1.00 48.51 210 ALA A CA 1
ATOM 1583 C C . ALA A 1 210 ? -14.775 84.446 29.788 1.00 48.20 210 ALA A C 1
ATOM 1584 O O . ALA A 1 210 ? -15.657 85.247 30.077 1.00 50.02 210 ALA A O 1
ATOM 1586 N N . GLY A 1 211 ? -14.423 83.447 30.590 1.00 47.67 211 GLY A N 1
ATOM 1587 C CA . GLY A 1 211 ? -15.068 83.272 31.879 1.00 50.56 211 GLY A CA 1
ATOM 1588 C C . GLY A 1 211 ? -15.953 82.035 32.037 1.00 51.01 211 GLY A C 1
ATOM 1589 O O . GLY A 1 211 ? -16.590 81.861 33.064 1.00 51.42 211 GLY A O 1
ATOM 1590 N N . PHE A 1 212 ? -15.996 81.167 31.038 1.00 52.99 212 PHE A N 1
ATOM 1591 C CA . PHE A 1 212 ? -16.813 79.965 31.123 1.00 53.89 212 PHE A CA 1
ATOM 1592 C C . PHE A 1 212 ? -16.378 79.181 32.362 1.00 57.02 212 PHE A C 1
ATOM 1593 O O . PHE A 1 212 ? -15.206 78.829 32.477 1.00 57.72 212 PHE A O 1
ATOM 1601 N N . PRO A 1 213 ? -17.318 78.890 33.302 1.00 59.29 213 PRO A N 1
ATOM 1602 C CA . PRO A 1 213 ? -17.025 78.139 34.544 1.00 58.58 213 PRO A CA 1
ATOM 1603 C C . PRO A 1 213 ? -16.072 76.997 34.224 1.00 59.46 213 PRO A C 1
ATOM 1604 O O . PRO A 1 213 ? -16.450 76.032 33.547 1.00 59.35 213 PRO A O 1
ATOM 1608 N N . PRO A 1 214 ? -14.820 77.094 34.720 1.00 57.95 214 PRO A N 1
ATOM 1609 C CA . PRO A 1 214 ? -13.737 76.125 34.513 1.00 56.58 214 PRO A CA 1
ATOM 1610 C C . PRO A 1 214 ? -14.031 74.657 34.735 1.00 54.76 214 PRO A C 1
ATOM 1611 O O . PRO A 1 214 ? -13.468 73.808 34.053 1.00 54.42 214 PRO A O 1
ATOM 1615 N N . ASP A 1 215 ? -14.895 74.347 35.692 1.00 52.80 215 ASP A N 1
ATOM 1616 C CA . ASP A 1 215 ? -15.238 72.951 35.953 1.00 52.10 215 ASP A CA 1
ATOM 1617 C C . ASP A 1 215 ? -16.547 72.491 35.250 1.00 50.97 215 ASP A C 1
ATOM 1618 O O . ASP A 1 215 ? -17.018 71.386 35.486 1.00 49.17 215 ASP A O 1
ATOM 1623 N N . ALA A 1 216 ? -17.101 73.328 34.373 1.00 49.95 216 ALA A N 1
ATOM 1624 C CA . ALA A 1 216 ? -18.354 73.000 33.678 1.00 50.69 216 ALA A CA 1
ATOM 1625 C C . ALA A 1 216 ? -18.155 72.622 32.209 1.00 50.74 216 ALA A C 1
ATOM 1626 O O . ALA A 1 216 ? -19.129 72.475 31.466 1.00 50.19 216 ALA A O 1
ATOM 1628 N N . ILE A 1 217 ? -16.898 72.491 31.785 1.00 50.06 217 ILE A N 1
ATOM 1629 C CA . ILE A 1 217 ? -16.602 72.102 30.410 1.00 48.46 217 ILE A CA 1
ATOM 1630 C C . ILE A 1 217 ? -15.392 71.175 30.312 1.00 49.54 217 ILE A C 1
ATOM 1631 O O . ILE A 1 217 ? -14.486 71.200 31.155 1.00 47.88 217 ILE A O 1
ATOM 1636 N N . ALA A 1 218 ? -15.401 70.316 29.300 1.00 49.37 218 ALA A N 1
ATOM 1637 C CA . ALA A 1 218 ? -14.311 69.374 29.105 1.00 47.64 218 ALA A CA 1
ATOM 1638 C C . ALA A 1 218 ? -14.176 69.153 27.631 1.00 49.51 218 ALA A C 1
ATOM 1639 O O . ALA A 1 218 ? -15.153 69.261 26.898 1.00 50.87 218 ALA A O 1
ATOM 1641 N N . LEU A 1 219 ? -12.953 68.874 27.194 1.00 50.93 219 LEU A N 1
ATOM 1642 C CA . LEU A 1 219 ? -12.670 68.638 25.789 1.00 52.54 219 LEU A CA 1
ATOM 1643 C C . LEU A 1 219 ? -11.807 67.395 25.795 1.00 54.56 219 LEU A C 1
ATOM 1644 O O . LEU A 1 219 ? -10.644 67.437 26.198 1.00 55.55 219 LEU A O 1
ATOM 1649 N N . LEU A 1 220 ? -12.383 66.281 25.369 1.00 55.08 220 LEU A N 1
ATOM 1650 C CA . LEU A 1 220 ? -11.675 65.018 25.395 1.00 57.53 220 LEU A CA 1
ATOM 1651 C C . LEU A 1 220 ? -11.334 64.513 24.008 1.00 59.64 220 LEU A C 1
ATOM 1652 O O . LEU A 1 220 ? -12.219 64.124 23.236 1.00 59.65 220 LEU A O 1
ATOM 1657 N N . ASN A 1 221 ? -10.038 64.542 23.695 1.00 60.77 221 ASN A N 1
ATOM 1658 C CA . ASN A 1 221 ? -9.542 64.075 22.407 1.00 61.66 221 ASN A CA 1
ATOM 1659 C C . ASN A 1 221 ? -9.450 62.569 22.486 1.00 62.49 221 ASN A C 1
ATOM 1660 O O . ASN A 1 221 ? -8.400 62.019 22.818 1.00 64.10 221 ASN A O 1
ATOM 1665 N N . LEU A 1 222 ? -10.556 61.907 22.185 1.00 62.16 222 LEU A N 1
ATOM 1666 C CA . LEU A 1 222 ? -10.618 60.465 22.238 1.00 62.77 222 LEU A CA 1
ATOM 1667 C C . LEU A 1 222 ? -11.059 59.938 20.889 1.00 64.23 222 LEU A C 1
ATOM 1668 O O . LEU A 1 222 ? -11.897 60.539 20.224 1.00 63.03 222 LEU A O 1
ATOM 1673 N N . PRO A 1 223 ? -10.481 58.814 20.451 1.00 65.66 223 PRO A N 1
ATOM 1674 C CA . PRO A 1 223 ? -10.911 58.295 19.156 1.00 67.45 223 PRO A CA 1
ATOM 1675 C C . PRO A 1 223 ? -12.319 57.712 19.319 1.00 69.22 223 PRO A C 1
ATOM 1676 O O . PRO A 1 223 ? -12.739 57.381 20.428 1.00 69.32 223 PRO A O 1
ATOM 1680 N N . GLY A 1 224 ? -13.043 57.612 18.212 1.00 71.21 224 GLY A N 1
ATOM 1681 C CA . GLY A 1 224 ? -14.397 57.090 18.228 1.00 73.08 224 GLY A CA 1
ATOM 1682 C C . GLY A 1 224 ? -14.854 56.150 19.332 1.00 74.17 224 GLY A C 1
ATOM 1683 O O . GLY A 1 224 ? -15.523 56.579 20.276 1.00 73.87 224 GLY A O 1
ATOM 1684 N N . LYS A 1 225 ? -14.492 54.872 19.238 1.00 75.38 225 LYS A N 1
ATOM 1685 C CA . LYS A 1 225 ? -14.953 53.906 20.225 1.00 76.52 225 LYS A CA 1
ATOM 1686 C C . LYS A 1 225 ? -14.514 54.075 21.670 1.00 76.00 225 LYS A C 1
ATOM 1687 O O . LYS A 1 225 ? -15.035 53.390 22.553 1.00 75.73 225 LYS A O 1
ATOM 1693 N N . GLU A 1 226 ? -13.578 54.979 21.937 1.00 75.39 226 GLU A N 1
ATOM 1694 C CA . GLU A 1 226 ? -13.158 55.185 23.320 1.00 75.28 226 GLU A CA 1
ATOM 1695 C C . GLU A 1 226 ? -14.107 56.200 23.938 1.00 73.07 226 GLU A C 1
ATOM 1696 O O . GLU A 1 226 ? -14.167 56.357 25.155 1.00 73.76 226 GLU A O 1
ATOM 1702 N N . ALA A 1 227 ? -14.854 56.887 23.083 1.00 70.38 227 ALA A N 1
ATOM 1703 C CA . ALA A 1 227 ? -15.818 57.874 23.538 1.00 68.23 227 ALA A CA 1
ATOM 1704 C C . ALA A 1 227 ? -17.064 57.170 24.098 1.00 67.05 227 ALA A C 1
ATOM 1705 O O . ALA A 1 227 ? -17.777 57.728 24.926 1.00 66.31 227 ALA A O 1
ATOM 1707 N N . GLU A 1 228 ? -17.311 55.940 23.649 1.00 66.30 228 GLU A N 1
ATOM 1708 C CA . GLU A 1 228 ? -18.470 55.167 24.103 1.00 66.17 228 GLU A CA 1
ATOM 1709 C C . GLU A 1 228 ? -18.590 55.185 25.618 1.00 67.36 228 GLU A C 1
ATOM 1710 O O . GLU A 1 228 ? -19.689 55.218 26.173 1.00 68.89 228 GLU A O 1
ATOM 1716 N N . LYS A 1 229 ? -17.442 55.167 26.275 1.00 67.30 229 LYS A N 1
ATOM 1717 C CA . LYS A 1 229 ? -17.354 55.203 27.725 1.00 67.51 229 LYS A CA 1
ATOM 1718 C C . LYS A 1 229 ? -18.152 56.404 28.290 1.00 66.13 229 LYS A C 1
ATOM 1719 O O . LYS A 1 229 ? -18.808 56.307 29.334 1.00 65.07 229 LYS A O 1
ATOM 1725 N N . ILE A 1 230 ? -18.085 57.535 27.592 1.00 63.11 230 ILE A N 1
ATOM 1726 C CA . ILE A 1 230 ? -18.779 58.741 28.029 1.00 61.98 230 ILE A CA 1
ATOM 1727 C C . ILE A 1 230 ? -20.279 58.677 27.771 1.00 61.30 230 ILE A C 1
ATOM 1728 O O . ILE A 1 230 ? -21.087 59.016 28.635 1.00 60.46 230 ILE A O 1
ATOM 1733 N N . VAL A 1 231 ? -20.639 58.264 26.565 1.00 60.45 231 VAL A N 1
ATOM 1734 C CA . VAL A 1 231 ? -22.032 58.148 26.187 1.00 59.92 231 VAL A CA 1
ATOM 1735 C C . VAL A 1 231 ? -22.794 57.207 27.142 1.00 59.30 231 VAL A C 1
ATOM 1736 O O . VAL A 1 231 ? -23.904 57.519 27.567 1.00 58.53 231 VAL A O 1
ATOM 1740 N N . ALA A 1 232 ? -22.176 56.084 27.500 1.00 58.80 232 ALA A N 1
ATOM 1741 C CA . ALA A 1 232 ? -22.798 55.091 28.370 1.00 58.69 232 ALA A CA 1
ATOM 1742 C C . ALA A 1 232 ? -22.882 55.458 29.848 1.00 59.47 232 ALA A C 1
ATOM 1743 O O . ALA A 1 232 ? -23.549 54.775 30.626 1.00 59.54 232 ALA A O 1
ATOM 1745 N N . ASP A 1 233 ? -22.241 56.550 30.242 1.00 59.67 233 ASP A N 1
ATOM 1746 C CA . ASP A 1 233 ? -22.249 56.923 31.647 1.00 58.78 233 ASP A CA 1
ATOM 1747 C C . ASP A 1 233 ? -23.527 57.606 32.127 1.00 59.03 233 ASP A C 1
ATOM 1748 O O . ASP A 1 233 ? -24.033 58.522 31.480 1.00 59.02 233 ASP A O 1
ATOM 1753 N N . ASP A 1 234 ? -24.024 57.164 33.282 1.00 58.60 234 ASP A N 1
ATOM 1754 C CA . ASP A 1 234 ? -25.249 57.702 33.860 1.00 59.04 234 ASP A CA 1
ATOM 1755 C C . ASP A 1 234 ? -25.168 59.175 34.240 1.00 58.03 234 ASP A C 1
ATOM 1756 O O . ASP A 1 234 ? -26.207 59.808 34.439 1.00 57.33 234 ASP A O 1
ATOM 1761 N N . ARG A 1 235 ? -23.956 59.719 34.354 1.00 55.27 235 ARG A N 1
ATOM 1762 C CA . ARG A 1 235 ? -23.807 61.138 34.695 1.00 54.27 235 ARG A CA 1
ATOM 1763 C C . ARG A 1 235 ? -24.022 62.021 33.474 1.00 51.45 235 ARG A C 1
ATOM 1764 O O . ARG A 1 235 ? -24.132 63.227 33.598 1.00 51.51 235 ARG A O 1
ATOM 1772 N N . VAL A 1 236 ? -24.032 61.419 32.292 1.00 50.66 236 VAL A N 1
ATOM 1773 C CA . VAL A 1 236 ? -24.302 62.155 31.063 1.00 50.51 236 VAL A CA 1
ATOM 1774 C C . VAL A 1 236 ? -25.816 62.029 30.823 1.00 50.06 236 VAL A C 1
ATOM 1775 O O . VAL A 1 236 ? -26.326 60.945 30.519 1.00 49.39 236 VAL A O 1
ATOM 1779 N N . ALA A 1 237 ? -26.527 63.138 30.962 1.00 49.23 237 ALA A N 1
ATOM 1780 C CA . ALA A 1 237 ? -27.976 63.130 30.810 1.00 47.67 237 ALA A CA 1
ATOM 1781 C C . ALA A 1 237 ? -28.481 63.385 29.395 1.00 49.11 237 ALA A C 1
ATOM 1782 O O . ALA A 1 237 ? -29.670 63.221 29.116 1.00 49.88 237 ALA A O 1
ATOM 1784 N N . ALA A 1 238 ? -27.598 63.806 28.499 1.00 48.75 238 ALA A N 1
ATOM 1785 C CA . ALA A 1 238 ? -28.024 64.108 27.142 1.00 48.44 238 ALA A CA 1
ATOM 1786 C C . ALA A 1 238 ? -26.863 63.939 26.220 1.00 48.93 238 ALA A C 1
ATOM 1787 O O . ALA A 1 238 ? -25.722 64.166 26.617 1.00 49.81 238 ALA A O 1
ATOM 1789 N N . VAL A 1 239 ? -27.157 63.547 24.985 1.00 49.81 239 VAL A N 1
ATOM 1790 C CA . VAL A 1 239 ? -26.141 63.369 23.970 1.00 48.08 239 VAL A CA 1
ATOM 1791 C C . VAL A 1 239 ? -26.569 64.097 22.702 1.00 49.97 239 VAL A C 1
ATOM 1792 O O . VAL A 1 239 ? -27.595 63.757 22.098 1.00 52.05 239 VAL A O 1
ATOM 1796 N N . SER A 1 240 ? -25.815 65.128 22.332 1.00 48.90 240 SER A N 1
ATOM 1797 C CA . SER A 1 240 ? -26.071 65.877 21.111 1.00 48.30 240 SER A CA 1
ATOM 1798 C C . SER A 1 240 ? -25.024 65.326 20.134 1.00 49.85 240 SER A C 1
ATOM 1799 O O . SER A 1 240 ? -23.822 65.565 20.273 1.00 51.90 240 SER A O 1
ATOM 1802 N N . PHE A 1 241 ? -25.486 64.549 19.169 1.00 48.86 241 PHE A N 1
ATOM 1803 C CA . PHE A 1 241 ? -24.609 63.894 18.217 1.00 47.66 241 PHE A CA 1
ATOM 1804 C C . PHE A 1 241 ? -24.873 64.306 16.788 1.00 49.27 241 PHE A C 1
ATOM 1805 O O . PHE A 1 241 ? -26.026 64.269 16.305 1.00 49.42 241 PHE A O 1
ATOM 1813 N N . THR A 1 242 ? -23.802 64.720 16.117 1.00 47.06 242 THR A N 1
ATOM 1814 C CA . THR A 1 242 ? -23.858 65.095 14.711 1.00 47.34 242 THR A CA 1
ATOM 1815 C C . THR A 1 242 ? -22.791 64.216 14.085 1.00 48.63 242 THR A C 1
ATOM 1816 O O . THR A 1 242 ? -21.625 64.236 14.519 1.00 48.76 242 THR A O 1
ATOM 1820 N N . GLY A 1 243 ? -23.206 63.427 13.100 1.00 47.49 243 GLY A N 1
ATOM 1821 C CA . GLY A 1 243 ? -22.307 62.505 12.443 1.00 49.85 243 GLY A CA 1
ATOM 1822 C C . GLY A 1 243 ? -23.069 61.572 11.509 1.00 50.74 243 GLY A C 1
ATOM 1823 O O . GLY A 1 243 ? -24.159 61.912 11.036 1.00 50.87 243 GLY A O 1
ATOM 1824 N N . SER A 1 244 ? -22.509 60.399 11.245 1.00 50.94 244 SER A N 1
ATOM 1825 C CA . SER A 1 244 ? -23.147 59.442 10.350 1.00 53.29 244 SER A CA 1
ATOM 1826 C C . SER A 1 244 ? -24.191 58.567 11.039 1.00 54.41 244 SER A C 1
ATOM 1827 O O . SER A 1 244 ? -24.172 58.376 12.257 1.00 53.70 244 SER A O 1
ATOM 1830 N N . THR A 1 245 ? -25.076 58.019 10.216 1.00 56.11 245 THR A N 1
ATOM 1831 C CA . THR A 1 245 ? -26.170 57.164 10.660 1.00 57.04 245 THR A CA 1
ATOM 1832 C C . THR A 1 245 ? -25.712 55.974 11.474 1.00 58.06 245 THR A C 1
ATOM 1833 O O . THR A 1 245 ? -26.232 55.699 12.562 1.00 58.62 245 THR A O 1
ATOM 1837 N N . GLU A 1 246 ? -24.733 55.263 10.941 1.00 58.40 246 GLU A N 1
ATOM 1838 C CA . GLU A 1 246 ? -24.222 54.080 11.593 1.00 60.73 246 GLU A CA 1
ATOM 1839 C C . GLU A 1 246 ? -23.639 54.342 12.978 1.00 59.76 246 GLU A C 1
ATOM 1840 O O . GLU A 1 246 ? -23.847 53.554 13.907 1.00 60.27 246 GLU A O 1
ATOM 1846 N N . VAL A 1 247 ? -22.905 55.434 13.143 1.00 57.25 247 VAL A N 1
ATOM 1847 C CA . VAL A 1 247 ? -22.350 55.718 14.460 1.00 54.40 247 VAL A CA 1
ATOM 1848 C C . VAL A 1 247 ? -23.481 56.182 15.382 1.00 53.10 247 VAL A C 1
ATOM 1849 O O . VAL A 1 247 ? -23.527 55.841 16.568 1.00 51.55 247 VAL A O 1
ATOM 1853 N N . GLY A 1 248 ? -24.397 56.965 14.827 1.00 52.16 248 GLY A N 1
ATOM 1854 C CA . GLY A 1 248 ? -25.511 57.451 15.624 1.00 51.55 248 GLY A CA 1
ATOM 1855 C C . GLY A 1 248 ? -26.264 56.301 16.279 1.00 51.91 248 GLY A C 1
ATOM 1856 O O . GLY A 1 248 ? -26.664 56.382 17.445 1.00 49.54 248 GLY A O 1
ATOM 1857 N N . GLU A 1 249 ? -26.440 55.221 15.518 1.00 51.68 249 GLU A N 1
ATOM 1858 C CA . GLU A 1 249 ? -27.133 54.032 15.995 1.00 53.97 249 GLU A CA 1
ATOM 1859 C C . GLU A 1 249 ? -26.374 53.399 17.153 1.00 53.03 249 GLU A C 1
ATOM 1860 O O . GLU A 1 249 ? -26.970 53.020 18.166 1.00 51.72 249 GLU A O 1
ATOM 1866 N N . ARG A 1 250 ? -25.059 53.290 16.997 1.00 53.49 250 ARG A N 1
ATOM 1867 C CA . ARG A 1 250 ? -24.195 52.726 18.026 1.00 53.57 250 ARG A CA 1
ATOM 1868 C C . ARG A 1 250 ? -24.298 53.555 19.302 1.00 53.22 250 ARG A C 1
ATOM 1869 O O . ARG A 1 250 ? -24.395 53.021 20.407 1.00 54.79 250 ARG A O 1
ATOM 1877 N N . VAL A 1 251 ? -24.288 54.871 19.144 1.00 53.78 251 VAL A N 1
ATOM 1878 C CA . VAL A 1 251 ? -24.369 55.778 20.280 1.00 53.73 251 VAL A CA 1
ATOM 1879 C C . VAL A 1 251 ? -25.630 55.561 21.124 1.00 54.81 251 VAL A C 1
ATOM 1880 O O . VAL A 1 251 ? -25.571 55.501 22.357 1.00 53.70 251 VAL A O 1
ATOM 1884 N N . VAL A 1 252 ? -26.778 55.447 20.471 1.00 53.82 252 VAL A N 1
ATOM 1885 C CA . VAL A 1 252 ? -27.995 55.244 21.231 1.00 54.42 252 VAL A CA 1
ATOM 1886 C C . VAL A 1 252 ? -28.006 53.871 21.901 1.00 54.55 252 VAL A C 1
ATOM 1887 O O . VAL A 1 252 ? -28.393 53.750 23.062 1.00 56.49 252 VAL A O 1
ATOM 1891 N N . LYS A 1 253 ? -27.545 52.848 21.191 1.00 55.36 253 LYS A N 1
ATOM 1892 C CA . LYS A 1 253 ? -27.532 51.503 21.753 1.00 57.67 253 LYS A CA 1
ATOM 1893 C C . LYS A 1 253 ? -26.590 51.364 22.937 1.00 58.46 253 LYS A C 1
ATOM 1894 O O . LYS A 1 253 ? -26.749 50.464 23.775 1.00 60.11 253 LYS A O 1
ATOM 1900 N N . VAL A 1 254 ? -25.617 52.264 23.014 1.00 58.29 254 VAL A N 1
ATOM 1901 C CA . VAL A 1 254 ? -24.649 52.267 24.103 1.00 57.05 254 VAL A CA 1
ATOM 1902 C C . VAL A 1 254 ? -25.155 53.161 25.226 1.00 55.06 254 VAL A C 1
ATOM 1903 O O . VAL A 1 254 ? -24.982 52.862 26.405 1.00 55.45 254 VAL A O 1
ATOM 1907 N N . GLY A 1 255 ? -25.788 54.262 24.847 1.00 54.76 255 GLY A N 1
ATOM 1908 C CA . GLY A 1 255 ? -26.293 55.202 25.830 1.00 54.15 255 GLY A CA 1
ATOM 1909 C C . GLY A 1 255 ? -27.540 54.758 26.568 1.00 54.43 255 GLY A C 1
ATOM 1910 O O . GLY A 1 255 ? -27.690 55.042 27.756 1.00 53.96 255 GLY A O 1
ATOM 1911 N N . GLY A 1 256 ? -28.440 54.065 25.880 1.00 54.04 256 GLY A N 1
ATOM 1912 C CA . GLY A 1 256 ? -29.661 53.636 26.543 1.00 53.77 256 GLY A CA 1
ATOM 1913 C C . GLY A 1 256 ? -30.566 54.839 26.721 1.00 53.03 256 GLY A C 1
ATOM 1914 O O . GLY A 1 256 ? -30.476 55.786 25.935 1.00 53.60 256 GLY A O 1
ATOM 1915 N N . VAL A 1 257 ? -31.409 54.823 27.750 1.00 52.23 257 VAL A N 1
ATOM 1916 C CA . VAL A 1 257 ? -32.353 55.916 28.016 1.00 50.50 257 VAL A CA 1
ATOM 1917 C C . VAL A 1 257 ? -31.633 57.233 28.353 1.00 51.30 257 VAL A C 1
ATOM 1918 O O . VAL A 1 257 ? -30.915 57.335 29.348 1.00 51.02 257 VAL A O 1
ATOM 1922 N N . LYS A 1 258 ? -31.856 58.243 27.521 1.00 51.07 258 LYS A N 1
ATOM 1923 C CA . LYS A 1 258 ? -31.203 59.547 27.675 1.00 51.58 258 LYS A CA 1
ATOM 1924 C C . LYS A 1 258 ? -31.924 60.468 26.713 1.00 49.84 258 LYS A C 1
ATOM 1925 O O . LYS A 1 258 ? -32.688 59.993 25.894 1.00 49.58 258 LYS A O 1
ATOM 1931 N N . GLN A 1 259 ? -31.668 61.770 26.792 1.00 49.73 259 GLN A N 1
ATOM 1932 C CA . GLN A 1 259 ? -32.270 62.706 25.858 1.00 50.60 259 GLN A CA 1
ATOM 1933 C C . GLN A 1 259 ? -31.232 62.815 24.717 1.00 50.71 259 GLN A C 1
ATOM 1934 O O . GLN A 1 259 ? -30.038 62.987 24.967 1.00 50.68 259 GLN A O 1
ATOM 1940 N N . TYR A 1 260 ? -31.684 62.689 23.476 1.00 48.36 260 TYR A N 1
ATOM 1941 C CA . TYR A 1 260 ? -30.807 62.729 22.310 1.00 48.63 260 TYR A CA 1
ATOM 1942 C C . TYR A 1 260 ? -31.226 63.690 21.215 1.00 48.88 260 TYR A C 1
ATOM 1943 O O . TYR A 1 260 ? -32.423 63.928 21.012 1.00 50.23 260 TYR A O 1
ATOM 1952 N N . VAL A 1 261 ? -30.241 64.224 20.499 1.00 46.12 261 VAL A N 1
ATOM 1953 C CA . VAL A 1 261 ? -30.514 64.996 19.291 1.00 46.29 261 VAL A CA 1
ATOM 1954 C C . VAL A 1 261 ? -29.547 64.250 18.375 1.00 47.20 261 VAL A C 1
ATOM 1955 O O . VAL A 1 261 ? -28.367 64.141 18.711 1.00 47.10 261 VAL A O 1
ATOM 1959 N N . MET A 1 262 ? -30.031 63.726 17.254 1.00 47.13 262 MET A N 1
ATOM 1960 C CA . MET A 1 262 ? -29.194 62.998 16.317 1.00 47.60 262 MET A CA 1
ATOM 1961 C C . MET A 1 262 ? -29.352 63.622 14.943 1.00 48.71 262 MET A C 1
ATOM 1962 O O . MET A 1 262 ? -30.415 63.558 14.328 1.00 48.36 262 MET A O 1
ATOM 1967 N N . GLU A 1 263 ? -28.291 64.269 14.478 1.00 49.41 263 GLU A N 1
ATOM 1968 C CA . GLU A 1 263 ? -28.267 64.895 13.162 1.00 47.51 263 GLU A CA 1
ATOM 1969 C C . GLU A 1 263 ? -27.384 63.905 12.412 1.00 49.22 263 GLU A C 1
ATOM 1970 O O . GLU A 1 263 ? -26.162 63.903 12.573 1.00 49.81 263 GLU A O 1
ATOM 1976 N N . LEU A 1 264 ? -28.007 63.049 11.607 1.00 49.83 264 LEU A N 1
ATOM 1977 C CA . LEU A 1 264 ? -27.286 61.984 10.918 1.00 48.76 264 LEU A CA 1
ATOM 1978 C C . LEU A 1 264 ? -27.090 62.155 9.421 1.00 49.60 264 LEU A C 1
ATOM 1979 O O . LEU A 1 264 ? -26.838 61.190 8.709 1.00 50.56 264 LEU A O 1
ATOM 1984 N N . GLY A 1 265 ? -27.224 63.385 8.945 1.00 49.73 265 GLY A N 1
ATOM 1985 C CA . GLY A 1 265 ? -26.989 63.680 7.546 1.00 52.01 265 GLY A CA 1
ATOM 1986 C C . GLY A 1 265 ? -27.598 62.856 6.420 1.00 55.14 265 GLY A C 1
ATOM 1987 O O . GLY A 1 265 ? -28.781 62.485 6.451 1.00 53.99 265 GLY A O 1
ATOM 1988 N N . GLY A 1 266 ? -26.765 62.581 5.415 1.00 54.28 266 GLY A N 1
ATOM 1989 C CA . GLY A 1 266 ? -27.198 61.857 4.231 1.00 55.43 266 GLY A CA 1
ATOM 1990 C C . GLY A 1 266 ? -27.199 62.962 3.193 1.00 56.17 266 GLY A C 1
ATOM 1991 O O . GLY A 1 266 ? -26.911 64.104 3.510 1.00 57.29 266 GLY A O 1
ATOM 1992 N N . GLY A 1 267 ? -27.506 62.709 1.949 1.00 55.56 267 GLY A N 1
ATOM 1993 C CA . GLY A 1 267 ? -27.452 63.887 1.102 1.00 56.55 267 GLY A CA 1
ATOM 1994 C C . GLY A 1 267 ? -28.804 64.542 0.975 1.00 54.69 267 GLY A C 1
ATOM 1995 O O . GLY A 1 267 ? -29.728 64.175 1.691 1.00 55.04 267 GLY A O 1
ATOM 1996 N N . ASP A 1 268 ? -28.912 65.501 0.064 1.00 51.98 268 ASP A N 1
ATOM 1997 C CA . ASP A 1 268 ? -30.162 66.188 -0.212 1.00 51.66 268 ASP A CA 1
ATOM 1998 C C . ASP A 1 268 ? -30.486 66.199 -1.706 1.00 52.76 268 ASP A C 1
ATOM 1999 O O . ASP A 1 268 ? -29.592 66.350 -2.544 1.00 52.01 268 ASP A O 1
ATOM 2004 N N . PRO A 1 269 ? -31.769 65.997 -2.055 1.00 51.09 269 PRO A N 1
ATOM 2005 C CA . PRO A 1 269 ? -32.215 66.017 -3.450 1.00 49.52 269 PRO A CA 1
ATOM 2006 C C . PRO A 1 269 ? -32.653 67.447 -3.759 1.00 49.36 269 PRO A C 1
ATOM 2007 O O . PRO A 1 269 ? -33.072 68.183 -2.858 1.00 47.55 269 PRO A O 1
ATOM 2011 N N . ALA A 1 270 ? -32.548 67.841 -5.024 1.00 48.69 270 ALA A N 1
ATOM 2012 C CA . ALA A 1 270 ? -32.977 69.162 -5.461 1.00 49.39 270 ALA A CA 1
ATOM 2013 C C . ALA A 1 270 ? -33.951 68.906 -6.609 1.00 49.71 270 ALA A C 1
ATOM 2014 O O . ALA A 1 270 ? -33.682 68.081 -7.468 1.00 51.43 270 ALA A O 1
ATOM 2016 N N . ILE A 1 271 ? -35.067 69.614 -6.623 1.00 49.22 271 ILE A N 1
ATOM 2017 C CA . ILE A 1 271 ? -36.077 69.440 -7.649 1.00 49.86 271 ILE A CA 1
ATOM 2018 C C . ILE A 1 271 ? -36.285 70.747 -8.372 1.00 49.17 271 ILE A C 1
ATOM 2019 O O . ILE A 1 271 ? -36.454 71.790 -7.736 1.00 49.77 271 ILE A O 1
ATOM 2024 N N . VAL A 1 272 ? -36.282 70.689 -9.699 1.00 48.18 272 VAL A N 1
ATOM 2025 C CA . VAL A 1 272 ? -36.467 71.883 -10.501 1.00 49.86 272 VAL A CA 1
ATOM 2026 C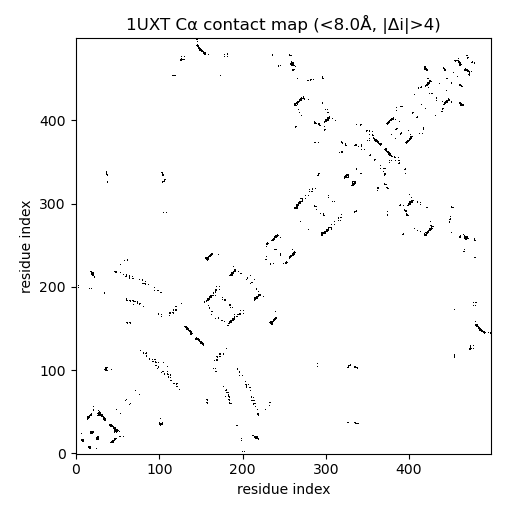 C . VAL A 1 272 ? -37.752 71.792 -11.308 1.00 50.84 272 VAL A C 1
ATOM 2027 O O . VAL A 1 272 ? -37.887 70.952 -12.191 1.00 52.77 272 VAL A O 1
ATOM 2031 N N . LEU A 1 273 ? -38.703 72.656 -10.997 1.00 52.31 273 LEU A N 1
ATOM 2032 C CA . LEU A 1 273 ? -39.971 72.652 -11.708 1.00 54.10 273 LEU A CA 1
ATOM 2033 C C . LEU A 1 273 ? -39.782 73.402 -13.027 1.00 56.21 273 LEU A C 1
ATOM 2034 O O . LEU A 1 273 ? -38.850 74.198 -13.173 1.00 55.59 273 LEU A O 1
ATOM 2039 N N . GLU A 1 274 ? -40.681 73.158 -13.969 1.00 56.30 274 GLU A N 1
ATOM 2040 C CA . GLU A 1 274 ? -40.605 73.776 -15.279 1.00 59.70 274 GLU A CA 1
ATOM 2041 C C . GLU A 1 274 ? -40.670 75.300 -15.265 1.00 58.95 274 GLU A C 1
ATOM 2042 O O . GLU A 1 274 ? -40.234 75.941 -16.216 1.00 59.13 274 GLU A O 1
ATOM 2048 N N . ASP A 1 275 ? -41.213 75.891 -14.205 1.00 56.78 275 ASP A N 1
ATOM 2049 C CA . ASP A 1 275 ? -41.310 77.337 -14.163 1.00 56.91 275 ASP A CA 1
ATOM 2050 C C . ASP A 1 275 ? -40.188 78.006 -13.370 1.00 55.50 275 ASP A C 1
ATOM 2051 O O . ASP A 1 275 ? -40.226 79.204 -13.125 1.00 55.06 275 ASP A O 1
ATOM 2056 N N . ALA A 1 276 ? -39.186 77.225 -12.997 1.00 54.86 276 ALA A N 1
ATOM 2057 C CA . ALA A 1 276 ? -38.063 77.729 -12.215 1.00 56.24 276 ALA A CA 1
ATOM 2058 C C . ALA A 1 276 ? -37.133 78.682 -12.965 1.00 58.10 276 ALA A C 1
ATOM 2059 O O . ALA A 1 276 ? -36.972 78.589 -14.196 1.00 57.33 276 ALA A O 1
ATOM 2061 N N . ASP A 1 277 ? -36.530 79.609 -12.219 1.00 57.65 277 ASP A N 1
ATOM 2062 C CA . ASP A 1 277 ? -35.554 80.520 -12.809 1.00 57.85 277 ASP A CA 1
ATOM 2063 C C . ASP A 1 277 ? -34.350 79.595 -12.942 1.00 56.63 277 ASP A C 1
ATOM 2064 O O . ASP A 1 277 ? -33.723 79.258 -11.935 1.00 55.63 277 ASP A O 1
ATOM 2069 N N . LEU A 1 278 ? -34.037 79.170 -14.168 1.00 57.07 278 LEU A N 1
ATOM 2070 C CA . LEU A 1 278 ? -32.921 78.252 -14.384 1.00 57.47 278 LEU A CA 1
ATOM 2071 C C . LEU A 1 278 ? -31.530 78.815 -14.072 1.00 57.03 278 LEU A C 1
ATOM 2072 O O . LEU A 1 278 ? -30.604 78.051 -13.795 1.00 56.13 278 LEU A O 1
ATOM 2077 N N . ASP A 1 279 ? -31.376 80.138 -14.110 1.00 57.70 279 ASP A N 1
ATOM 2078 C CA . ASP A 1 279 ? -30.079 80.743 -13.786 1.00 59.60 279 ASP A CA 1
ATOM 2079 C C . ASP A 1 279 ? -29.859 80.632 -12.289 1.00 57.63 279 ASP A C 1
ATOM 2080 O O . ASP A 1 279 ? -28.778 80.243 -11.834 1.00 56.64 279 ASP A O 1
ATOM 2085 N N . LEU A 1 280 ? -30.890 80.978 -11.523 1.00 56.23 280 LEU A N 1
ATOM 2086 C CA . LEU A 1 280 ? -30.805 80.860 -10.068 1.00 55.71 280 LEU A CA 1
ATOM 2087 C C . LEU A 1 280 ? -30.550 79.397 -9.705 1.00 53.54 280 LEU A C 1
ATOM 2088 O O . LEU A 1 280 ? -29.616 79.085 -8.964 1.00 52.82 280 LEU A O 1
ATOM 2093 N N . ALA A 1 281 ? -31.359 78.498 -10.261 1.00 53.85 281 ALA A N 1
ATOM 2094 C CA . ALA A 1 281 ? -31.240 77.062 -9.968 1.00 51.88 281 ALA A CA 1
ATOM 2095 C C . ALA A 1 281 ? -29.892 76.462 -10.315 1.00 51.73 281 ALA A C 1
ATOM 2096 O O . ALA A 1 281 ? -29.290 75.760 -9.501 1.00 51.43 281 ALA A O 1
ATOM 2098 N N . ALA A 1 282 ? -29.432 76.701 -11.541 1.00 50.68 282 ALA A N 1
ATOM 2099 C CA . ALA A 1 282 ? -28.138 76.165 -11.974 1.00 50.13 282 ALA A CA 1
ATOM 2100 C C . ALA A 1 282 ? -27.032 76.649 -11.022 1.00 48.95 282 ALA A C 1
ATOM 2101 O O . ALA A 1 282 ? -26.179 75.885 -10.573 1.00 47.87 282 ALA A O 1
ATOM 2103 N N . ASP A 1 283 ? -27.057 77.927 -10.694 1.00 51.91 283 ASP A N 1
ATOM 2104 C CA . ASP A 1 283 ? -26.037 78.444 -9.791 1.00 54.27 283 ASP A CA 1
ATOM 2105 C C . ASP A 1 283 ? -26.114 77.790 -8.399 1.00 53.13 283 ASP A C 1
ATOM 2106 O O . ASP A 1 283 ? -25.137 77.207 -7.911 1.00 51.83 283 ASP A O 1
ATOM 2111 N N . LYS A 1 284 ? -27.289 77.841 -7.775 1.00 51.80 284 LYS A N 1
ATOM 2112 C CA . LYS A 1 284 ? -27.460 77.253 -6.442 1.00 49.64 284 LYS A CA 1
ATOM 2113 C C . LYS A 1 284 ? -27.170 75.765 -6.393 1.00 48.23 284 LYS A C 1
ATOM 2114 O O . LYS A 1 284 ? -26.554 75.267 -5.442 1.00 48.87 284 LYS A O 1
ATOM 2120 N N . ILE A 1 285 ? -27.588 75.036 -7.424 1.00 47.67 285 ILE A N 1
ATOM 2121 C CA . ILE A 1 285 ? -27.352 73.596 -7.433 1.00 46.88 285 ILE A CA 1
ATOM 2122 C C . ILE A 1 285 ? -25.867 73.240 -7.594 1.00 47.99 285 ILE A C 1
ATOM 2123 O O . ILE A 1 285 ? -25.363 72.340 -6.920 1.00 49.49 285 ILE A O 1
ATOM 2128 N N . ALA A 1 286 ? -25.166 73.936 -8.489 1.00 47.17 286 ALA A N 1
ATOM 2129 C CA . ALA A 1 286 ? -23.726 73.690 -8.681 1.00 47.60 286 ALA A CA 1
ATOM 2130 C C . ALA A 1 286 ? -23.049 73.885 -7.326 1.00 45.99 286 ALA A C 1
ATOM 2131 O O . ALA A 1 286 ? -22.265 73.056 -6.871 1.00 47.33 286 ALA A O 1
ATOM 2133 N N . ARG A 1 287 ? -23.377 74.994 -6.676 1.00 47.89 287 ARG A N 1
ATOM 2134 C CA . ARG A 1 287 ? -22.822 75.292 -5.371 1.00 50.12 287 ARG A CA 1
ATOM 2135 C C . ARG A 1 287 ? -23.141 74.224 -4.345 1.00 49.53 287 ARG A C 1
ATOM 2136 O O . ARG A 1 287 ? -22.274 73.818 -3.579 1.00 49.10 287 ARG A O 1
ATOM 2144 N N . GLY A 1 288 ? -24.390 73.771 -4.314 1.00 50.28 288 GLY A N 1
ATOM 2145 C CA . GLY A 1 288 ? -24.751 72.756 -3.337 1.00 48.77 288 GLY A CA 1
ATOM 2146 C C . GLY A 1 288 ? -24.005 71.466 -3.570 1.00 49.90 288 GLY A C 1
ATOM 2147 O O . GLY A 1 288 ? -23.762 70.678 -2.647 1.00 49.82 288 GLY A O 1
ATOM 2148 N N . ILE A 1 289 ? -23.639 71.226 -4.818 1.00 50.86 289 ILE A N 1
ATOM 2149 C CA . ILE A 1 289 ? -22.907 70.012 -5.125 1.00 51.48 289 ILE A CA 1
ATOM 2150 C C . ILE A 1 289 ? -21.437 70.055 -4.700 1.00 52.88 289 ILE A C 1
ATOM 2151 O O . ILE A 1 289 ? -20.944 69.113 -4.078 1.00 54.13 289 ILE A O 1
ATOM 2156 N N . TYR A 1 290 ? -20.738 71.149 -4.996 1.00 53.77 290 TYR A N 1
ATOM 2157 C CA . TYR A 1 290 ? -19.302 71.207 -4.681 1.00 54.80 290 TYR A CA 1
ATOM 2158 C C . TYR A 1 290 ? -18.808 71.894 -3.397 1.00 55.92 290 TYR A C 1
ATOM 2159 O O . TYR A 1 290 ? -17.683 71.629 -2.969 1.00 58.07 290 TYR A O 1
ATOM 2168 N N . SER A 1 291 ? -19.603 72.765 -2.783 1.00 55.70 291 SER A N 1
ATOM 2169 C CA . SER A 1 291 ? -19.139 73.423 -1.556 1.00 56.75 291 SER A CA 1
ATOM 2170 C C . SER A 1 291 ? -18.430 72.474 -0.588 1.00 56.67 291 SER A C 1
ATOM 2171 O O . SER A 1 291 ? -18.957 71.415 -0.237 1.00 57.18 291 SER A O 1
ATOM 2174 N N . TYR A 1 292 ? -17.223 72.883 -0.176 1.00 56.01 292 TYR A N 1
ATOM 2175 C CA . TYR A 1 292 ? -16.327 72.132 0.713 1.00 53.11 292 TYR A CA 1
ATOM 2176 C C . TYR A 1 292 ? -16.143 70.712 0.189 1.00 52.42 292 TYR A C 1
ATOM 2177 O O . TYR A 1 292 ? -16.058 69.740 0.941 1.00 53.17 292 TYR A O 1
ATOM 2186 N N . ALA A 1 293 ? -16.073 70.613 -1.134 1.00 52.48 293 ALA A N 1
ATOM 2187 C CA . ALA A 1 293 ? -15.875 69.332 -1.794 1.00 53.10 293 ALA A CA 1
ATOM 2188 C C . ALA A 1 293 ? -16.970 68.349 -1.392 1.00 52.52 293 ALA A C 1
ATOM 2189 O O . ALA A 1 293 ? -16.689 67.192 -1.091 1.00 50.62 293 ALA A O 1
ATOM 2191 N N . GLY A 1 294 ? -18.210 68.833 -1.388 1.00 52.74 294 GLY A N 1
ATOM 2192 C CA . GLY A 1 294 ? -19.359 68.010 -1.026 1.00 54.02 294 GLY A CA 1
ATOM 2193 C C . GLY A 1 294 ? -19.384 67.416 0.370 1.00 53.91 294 GLY A C 1
ATOM 2194 O O . GLY A 1 294 ? -20.237 66.574 0.663 1.00 54.08 294 GLY A O 1
ATOM 2195 N N . GLN A 1 295 ? -18.466 67.843 1.236 1.00 52.94 295 GLN A N 1
ATOM 2196 C CA . GLN A 1 295 ? -18.415 67.324 2.598 1.00 52.49 295 GLN A CA 1
ATOM 2197 C C . GLN A 1 295 ? -19.317 68.143 3.532 1.00 53.25 295 GLN A C 1
ATOM 2198 O O . GLN A 1 295 ? -18.886 68.658 4.571 1.00 53.30 295 GLN A O 1
ATOM 2204 N N . ARG A 1 296 ? -20.574 68.266 3.114 1.00 52.44 296 ARG A N 1
ATOM 2205 C CA . ARG A 1 296 ? -21.603 68.965 3.854 1.00 51.81 296 ARG A CA 1
ATOM 2206 C C . ARG A 1 296 ? -22.822 68.025 3.952 1.00 53.34 296 ARG A C 1
ATOM 2207 O O . ARG A 1 296 ? -23.224 67.397 2.962 1.00 52.08 296 ARG A O 1
ATOM 2215 N N . CYS A 1 297 ? -23.390 67.901 5.148 1.00 51.61 297 CYS A N 1
ATOM 2216 C CA . CYS A 1 297 ? -24.546 67.035 5.333 1.00 51.71 297 CYS A CA 1
ATOM 2217 C C . CYS A 1 297 ? -25.676 67.467 4.418 1.00 50.37 297 CYS A C 1
ATOM 2218 O O . CYS A 1 297 ? -26.440 66.644 3.948 1.00 49.06 297 CYS A O 1
ATOM 2221 N N . ASP A 1 298 ? -25.756 68.766 4.163 1.00 49.70 298 ASP A N 1
ATOM 2222 C CA . ASP A 1 298 ? -26.772 69.339 3.302 1.00 50.62 298 ASP A CA 1
ATOM 2223 C C . ASP A 1 298 ? -26.324 69.538 1.844 1.00 50.08 298 ASP A C 1
ATOM 2224 O O . ASP A 1 298 ? -26.870 70.364 1.127 1.00 50.22 298 ASP A O 1
ATOM 2229 N N . ALA A 1 299 ? -25.333 68.775 1.399 1.00 49.34 299 ALA A N 1
ATOM 2230 C CA . ALA A 1 299 ? -24.865 68.876 0.015 1.00 49.11 299 ALA A CA 1
ATOM 2231 C C . ALA A 1 299 ? -25.898 68.215 -0.915 1.00 51.76 299 ALA A C 1
ATOM 2232 O O . ALA A 1 299 ? -26.517 67.221 -0.534 1.00 50.95 299 ALA A O 1
ATOM 2234 N N . ILE A 1 300 ? -26.089 68.776 -2.112 1.00 52.08 300 ILE A N 1
ATOM 2235 C CA . ILE A 1 300 ? -27.023 68.230 -3.099 1.00 52.99 300 ILE A CA 1
ATOM 2236 C C . ILE A 1 300 ? -26.401 66.998 -3.759 1.00 54.92 300 ILE A C 1
ATOM 2237 O O . ILE A 1 300 ? -25.316 67.081 -4.336 1.00 56.23 300 ILE A O 1
ATOM 2242 N N . LYS A 1 301 ? -27.082 65.858 -3.655 1.00 54.62 301 LYS A N 1
ATOM 2243 C CA . LYS A 1 301 ? -26.591 64.591 -4.200 1.00 54.02 301 LYS A CA 1
ATOM 2244 C C . LYS A 1 301 ? -27.440 64.044 -5.338 1.00 53.48 301 LYS A C 1
ATOM 2245 O O . LYS A 1 301 ? -27.098 63.027 -5.946 1.00 54.64 301 LYS A O 1
ATOM 2251 N N . LEU A 1 302 ? -28.552 64.704 -5.614 1.00 52.54 302 LEU A N 1
ATOM 2252 C CA . LEU A 1 302 ? -29.473 64.223 -6.628 1.00 52.00 302 LEU A CA 1
ATOM 2253 C C . LEU A 1 302 ? -30.242 65.405 -7.148 1.00 50.98 302 LEU A C 1
ATOM 2254 O O . LEU A 1 302 ? -30.758 66.199 -6.371 1.00 52.63 302 LEU A O 1
ATOM 2259 N N . VAL A 1 303 ? -30.301 65.532 -8.466 1.00 50.52 303 VAL A N 1
ATOM 2260 C CA . VAL A 1 303 ? -31.005 66.631 -9.091 1.00 50.90 303 VAL A CA 1
ATOM 2261 C C . VAL A 1 303 ? -32.100 66.049 -9.955 1.00 53.38 303 VAL A C 1
ATOM 2262 O O . VAL A 1 303 ? -31.833 65.228 -10.830 1.00 54.16 303 VAL A O 1
ATOM 2266 N N . LEU A 1 304 ? -33.331 66.477 -9.708 1.00 53.60 304 LEU A N 1
ATOM 2267 C CA . LEU A 1 304 ? -34.477 65.978 -10.450 1.00 54.56 304 LEU A CA 1
ATOM 2268 C C . LEU A 1 304 ? -35.036 67.154 -11.192 1.00 54.43 304 LEU A C 1
ATOM 2269 O O . LEU A 1 304 ? -35.342 68.171 -10.590 1.00 56.30 304 LEU A O 1
ATOM 2274 N N . ALA A 1 305 ? -35.163 67.032 -12.502 1.00 54.60 305 ALA A N 1
ATOM 2275 C CA . ALA A 1 305 ? -35.667 68.143 -13.284 1.00 56.25 305 ALA A CA 1
ATOM 2276 C C . ALA A 1 305 ? -36.714 67.717 -14.296 1.00 57.26 305 ALA A C 1
ATOM 2277 O O . ALA A 1 305 ? -36.520 66.758 -15.036 1.00 56.59 305 ALA A O 1
ATOM 2279 N N . GLU A 1 306 ? -37.820 68.453 -14.328 1.00 60.67 306 GLU A N 1
ATOM 2280 C CA . GLU A 1 306 ? -38.904 68.158 -15.248 1.00 64.21 306 GLU A CA 1
ATOM 2281 C C . GLU A 1 306 ? -38.445 68.280 -16.702 1.00 66.26 306 GLU A C 1
ATOM 2282 O O . GLU A 1 306 ? -37.662 69.175 -17.056 1.00 65.50 306 GLU A O 1
ATOM 2288 N N . ARG A 1 307 ? -38.953 67.373 -17.532 1.00 67.22 307 ARG A N 1
ATOM 2289 C CA . ARG A 1 307 ? -38.637 67.290 -18.957 1.00 67.70 307 ARG A CA 1
ATOM 2290 C C . ARG A 1 307 ? -38.206 68.559 -19.690 1.00 65.54 307 ARG A C 1
ATOM 2291 O O . ARG A 1 307 ? -37.118 68.610 -20.247 1.00 67.09 307 ARG A O 1
ATOM 2299 N N . PRO A 1 308 ? -39.057 69.592 -19.708 1.00 63.72 308 PRO A N 1
ATOM 2300 C CA . PRO A 1 308 ? -38.745 70.847 -20.401 1.00 62.80 308 PRO A CA 1
ATOM 2301 C C . PRO A 1 308 ? -37.580 71.752 -19.973 1.00 62.93 308 PRO A C 1
ATOM 2302 O O . PRO A 1 308 ? -37.173 72.630 -20.741 1.00 62.85 308 PRO A O 1
ATOM 2306 N N . VAL A 1 309 ? -37.048 71.570 -18.770 1.00 60.87 309 VAL A N 1
ATOM 2307 C CA . VAL A 1 309 ? -35.947 72.407 -18.324 1.00 58.85 309 VAL A CA 1
ATOM 2308 C C . VAL A 1 309 ? -34.728 71.544 -18.087 1.00 58.74 309 VAL A C 1
ATOM 2309 O O . VAL A 1 309 ? -33.622 72.053 -17.945 1.00 58.59 309 VAL A O 1
ATOM 2313 N N . TYR A 1 310 ? -34.929 70.230 -18.074 1.00 58.23 310 TYR A N 1
ATOM 2314 C CA . TYR A 1 310 ? -33.837 69.306 -17.807 1.00 58.31 310 TYR A CA 1
ATOM 2315 C C . TYR A 1 310 ? -32.593 69.553 -18.641 1.00 59.38 310 TYR A C 1
ATOM 2316 O O . TYR A 1 310 ? -31.500 69.661 -18.094 1.00 59.24 310 TYR A O 1
ATOM 2325 N N . GLY A 1 311 ? -32.765 69.627 -19.962 1.00 60.95 311 GLY A N 1
ATOM 2326 C CA . GLY A 1 311 ? -31.640 69.856 -20.856 1.00 60.63 311 GLY A CA 1
ATOM 2327 C C . GLY A 1 311 ? -30.796 71.051 -20.458 1.00 60.05 311 GLY A C 1
ATOM 2328 O O . GLY A 1 311 ? -29.624 70.893 -20.120 1.00 60.38 311 GLY A O 1
ATOM 2329 N N . LYS A 1 312 ? -31.391 72.240 -20.510 1.00 60.93 312 LYS A N 1
ATOM 2330 C CA . LYS A 1 312 ? -30.716 73.481 -20.142 1.00 63.59 312 LYS A CA 1
ATOM 2331 C C . LYS A 1 312 ? -30.085 73.383 -18.755 1.00 63.71 312 LYS A C 1
ATOM 2332 O O . LYS A 1 312 ? -28.887 73.591 -18.585 1.00 63.74 312 LYS A O 1
ATOM 2338 N N . LEU A 1 313 ? -30.913 73.061 -17.765 1.00 63.32 313 LEU A N 1
ATOM 2339 C CA . LEU A 1 313 ? -30.473 72.973 -16.386 1.00 61.69 313 LEU A CA 1
ATOM 2340 C C . LEU A 1 313 ? -29.221 72.153 -16.199 1.00 61.25 313 LEU A C 1
ATOM 2341 O O . LEU A 1 313 ? -28.249 72.631 -15.638 1.00 60.97 313 LEU A O 1
ATOM 2346 N N . VAL A 1 314 ? -29.235 70.917 -16.667 1.00 62.63 314 VAL A N 1
ATOM 2347 C CA . VAL A 1 314 ? -28.087 70.041 -16.502 1.00 64.47 314 VAL A CA 1
ATOM 2348 C C . VAL A 1 314 ? -26.860 70.510 -17.287 1.00 65.17 314 VAL A C 1
ATOM 2349 O O . VAL A 1 314 ? -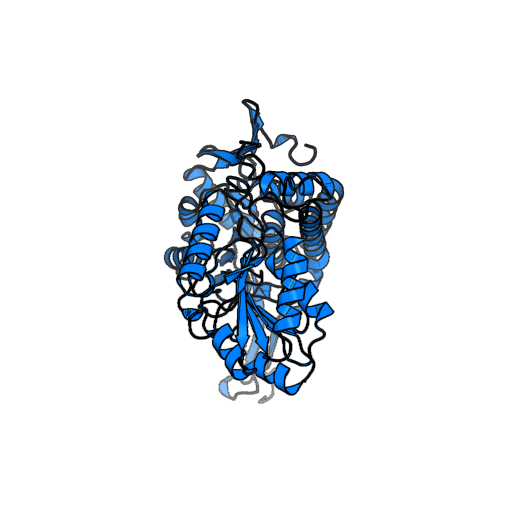25.720 70.219 -16.924 1.00 65.01 314 VAL A O 1
ATOM 2353 N N . GLU A 1 315 ? -27.118 71.230 -18.370 1.00 65.97 315 GLU A N 1
ATOM 2354 C CA . GLU A 1 315 ? -26.075 71.780 -19.230 1.00 67.18 315 GLU A CA 1
ATOM 2355 C C . GLU A 1 315 ? -25.350 72.878 -18.437 1.00 65.56 315 GLU A C 1
ATOM 2356 O O . GLU A 1 315 ? -24.133 72.830 -18.269 1.00 64.40 315 GLU A O 1
ATOM 2362 N N . GLU A 1 316 ? -26.115 73.853 -17.945 1.00 64.30 316 GLU A N 1
ATOM 2363 C CA . GLU A 1 316 ? -25.571 74.958 -17.152 1.00 64.83 316 GLU A CA 1
ATOM 2364 C C . GLU A 1 316 ? -24.842 74.491 -15.891 1.00 62.67 316 GLU A C 1
ATOM 2365 O O . GLU A 1 316 ? -23.790 75.022 -15.545 1.00 63.11 316 GLU A O 1
ATOM 2371 N N . VAL A 1 317 ? -25.397 73.504 -15.199 1.00 59.69 317 VAL A N 1
ATOM 2372 C CA . VAL A 1 317 ? -24.755 73.003 -13.991 1.00 57.10 317 VAL A CA 1
ATOM 2373 C C . VAL A 1 317 ? -23.441 72.320 -14.347 1.00 57.66 317 VAL A C 1
ATOM 2374 O O . VAL A 1 317 ? -22.473 72.390 -13.586 1.00 57.48 317 VAL A O 1
ATOM 2378 N N . ALA A 1 318 ? -23.415 71.643 -15.493 1.00 57.17 318 ALA A N 1
ATOM 2379 C CA . ALA A 1 318 ? -22.205 70.951 -15.941 1.00 58.68 318 ALA A CA 1
ATOM 2380 C C . ALA A 1 318 ? -21.113 71.977 -16.263 1.00 58.04 318 ALA A C 1
ATOM 2381 O O . ALA A 1 318 ? -19.965 71.810 -15.858 1.00 57.16 318 ALA A O 1
ATOM 2383 N N . LYS A 1 319 ? -21.481 73.036 -16.981 1.00 59.27 319 LYS A N 1
ATOM 2384 C CA . LYS A 1 319 ? -20.527 74.086 -17.329 1.00 61.40 319 LYS A CA 1
ATOM 2385 C C . LYS A 1 319 ? -19.974 74.654 -16.023 1.00 63.47 319 LYS A C 1
ATOM 2386 O O . LYS A 1 319 ? -18.761 74.697 -15.808 1.00 63.41 319 LYS A O 1
ATOM 2388 N N . ARG A 1 320 ? -20.872 75.068 -15.135 1.00 63.80 320 ARG A N 1
ATOM 2389 C CA . ARG A 1 320 ? -20.447 75.624 -13.860 1.00 63.77 320 ARG A CA 1
ATOM 2390 C C . ARG A 1 320 ? -19.504 74.693 -13.082 1.00 63.36 320 ARG A C 1
ATOM 2391 O O . ARG A 1 320 ? -18.523 75.149 -12.499 1.00 63.51 320 ARG A O 1
ATOM 2399 N N . LEU A 1 321 ? -19.774 73.394 -13.075 1.00 62.94 321 LEU A N 1
ATOM 2400 C CA . LEU A 1 321 ? -18.912 72.477 -12.330 1.00 63.69 321 LEU A CA 1
ATOM 2401 C C . LEU A 1 321 ? -17.530 72.232 -12.939 1.00 66.01 321 LEU A C 1
ATOM 2402 O O . LEU A 1 321 ? -16.530 72.151 -12.218 1.00 64.83 321 LEU A O 1
ATOM 2407 N N . SER A 1 322 ? -17.460 72.093 -14.257 1.00 67.85 322 SER A N 1
ATOM 2408 C CA . SER A 1 322 ? -16.167 71.809 -14.863 1.00 70.52 322 SER A CA 1
ATOM 2409 C C . SER A 1 322 ? -15.270 73.047 -14.933 1.00 71.77 322 SER A C 1
ATOM 2410 O O . SER A 1 322 ? -14.046 72.930 -15.071 1.00 71.66 322 SER A O 1
ATOM 2413 N N . SER A 1 323 ? -15.873 74.226 -14.798 1.00 71.77 323 SER A N 1
ATOM 2414 C CA . SER A 1 323 ? -15.110 75.465 -14.831 1.00 72.98 323 SER A CA 1
ATOM 2415 C C . SER A 1 323 ? -14.618 75.838 -13.436 1.00 72.80 323 SER A C 1
ATOM 2416 O O . SER A 1 323 ? -14.376 77.005 -13.159 1.00 73.44 323 SER A O 1
ATOM 2419 N N . LEU A 1 324 ? -14.469 74.842 -12.569 1.00 72.62 324 LEU A N 1
ATOM 2420 C CA . LEU A 1 324 ? -14.023 75.048 -11.192 1.00 72.30 324 LEU A CA 1
ATOM 2421 C C . LEU A 1 324 ? -12.542 74.716 -11.034 1.00 73.69 324 LEU A C 1
ATOM 2422 O O . LEU A 1 324 ? -12.041 73.809 -11.690 1.00 73.99 324 LEU A O 1
ATOM 2427 N N . ARG A 1 325 ? -11.855 75.422 -10.136 1.00 75.36 325 ARG A N 1
ATOM 2428 C CA . ARG A 1 325 ? -10.433 75.179 -9.898 1.00 76.99 325 ARG A CA 1
ATOM 2429 C C . ARG A 1 325 ? -10.159 74.382 -8.624 1.00 76.41 325 ARG A C 1
ATOM 2430 O O . ARG A 1 325 ? -10.485 74.821 -7.525 1.00 76.61 325 ARG A O 1
ATOM 2438 N N . VAL A 1 326 ? -9.529 73.226 -8.780 1.00 75.85 326 VAL A N 1
ATOM 2439 C CA . VAL A 1 326 ? -9.193 72.350 -7.667 1.00 76.61 326 VAL A CA 1
ATOM 2440 C C . VAL A 1 326 ? -7.711 72.480 -7.296 1.00 78.72 326 VAL A C 1
ATOM 2441 O O . VAL A 1 326 ? -6.872 72.666 -8.172 1.00 79.54 326 VAL A O 1
ATOM 2445 N N . GLY A 1 327 ? -7.391 72.384 -6.005 1.00 80.38 327 GLY A N 1
ATOM 2446 C CA . GLY A 1 327 ? -6.005 72.489 -5.566 1.00 82.89 327 GLY A CA 1
ATOM 2447 C C . GLY A 1 327 ? -5.817 72.697 -4.068 1.00 84.54 327 GLY A C 1
ATOM 2448 O O . GLY A 1 327 ? -6.623 72.231 -3.264 1.00 84.33 327 GLY A O 1
ATOM 2449 N N . ASP A 1 328 ? -4.741 73.383 -3.684 1.00 85.37 328 ASP A N 1
ATOM 2450 C CA . ASP A 1 328 ? -4.486 73.657 -2.270 1.00 85.85 328 ASP A CA 1
ATOM 2451 C C . ASP A 1 328 ? -5.464 74.754 -1.865 1.00 85.80 328 ASP A C 1
ATOM 2452 O O . ASP A 1 328 ? -5.566 75.787 -2.533 1.00 85.25 328 ASP A O 1
ATOM 2454 N N . PRO A 1 329 ? -6.204 74.534 -0.766 1.00 85.47 329 PRO A N 1
ATOM 2455 C CA . PRO A 1 329 ? -7.204 75.468 -0.233 1.00 85.79 329 PRO A CA 1
ATO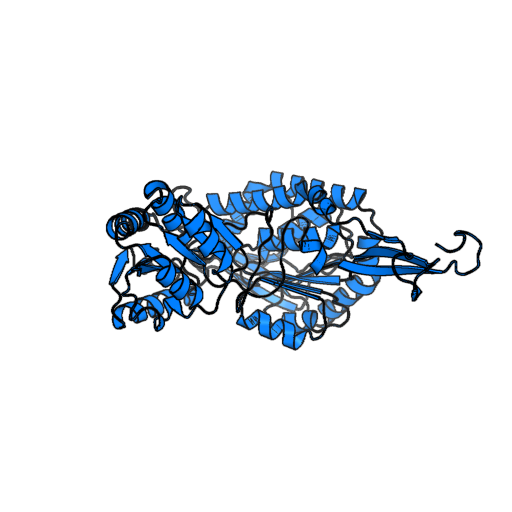M 2456 C C . PRO A 1 329 ? -6.726 76.858 0.190 1.00 86.66 329 PRO A C 1
ATOM 2457 O O . PRO A 1 329 ? -7.543 77.765 0.396 1.00 85.76 329 PRO A O 1
ATOM 2461 N N . ARG A 1 330 ? -5.413 77.025 0.309 1.00 87.60 330 ARG A N 1
ATOM 2462 C CA . ARG A 1 330 ? -4.841 78.311 0.688 1.00 89.22 330 ARG A CA 1
ATOM 2463 C C . ARG A 1 330 ? -5.085 79.394 -0.382 1.00 90.96 330 ARG A C 1
ATOM 2464 O O . ARG A 1 330 ? -5.415 80.535 -0.039 1.00 90.85 330 ARG A O 1
ATOM 2472 N N . ASP A 1 331 ? -4.958 79.036 -1.666 1.00 92.19 331 ASP A N 1
ATOM 2473 C CA . ASP A 1 331 ? -5.178 79.984 -2.770 1.00 92.96 331 ASP A CA 1
ATOM 2474 C C . ASP A 1 331 ? -6.586 80.573 -2.697 1.00 93.91 331 ASP A C 1
ATOM 2475 O O . ASP A 1 331 ? -7.576 79.846 -2.768 1.00 94.67 331 ASP A O 1
ATOM 2480 N N . PRO A 1 332 ? -6.707 81.898 -2.571 1.00 94.24 332 PRO A N 1
ATOM 2481 C CA . PRO A 1 332 ? -8.063 82.453 -2.508 1.00 94.25 332 PRO A CA 1
ATOM 2482 C C . PRO A 1 332 ? -8.716 82.301 -3.882 1.00 93.98 332 PRO A C 1
ATOM 2483 O O . PRO A 1 332 ? -9.856 82.726 -4.105 1.00 94.11 332 PRO A O 1
ATOM 2487 N N . THR A 1 333 ? -7.962 81.691 -4.796 1.00 92.91 333 THR A N 1
ATOM 2488 C CA . THR A 1 333 ? -8.406 81.453 -6.170 1.00 91.14 333 THR A CA 1
ATOM 2489 C C . THR A 1 333 ? -9.045 80.070 -6.329 1.00 89.14 333 THR A C 1
ATOM 2490 O O . THR A 1 333 ? -9.969 79.896 -7.131 1.00 89.01 333 THR A O 1
ATOM 2494 N N . VAL A 1 334 ? -8.535 79.097 -5.571 1.00 85.83 334 VAL A N 1
ATOM 2495 C CA . VAL A 1 334 ? -9.065 77.736 -5.588 1.00 82.48 334 VAL A CA 1
ATOM 2496 C C . VAL A 1 334 ? -10.540 77.728 -5.159 1.00 80.36 334 VAL A C 1
ATOM 2497 O O . VAL A 1 334 ? -10.967 78.522 -4.308 1.00 79.40 334 VAL A O 1
ATOM 2501 N N . ASP A 1 335 ? -11.312 76.831 -5.766 1.00 77.59 335 ASP A N 1
ATOM 2502 C CA . ASP A 1 335 ? -12.733 76.692 -5.464 1.00 73.71 335 ASP A CA 1
ATOM 2503 C C . ASP A 1 335 ? -12.973 75.436 -4.630 1.00 70.43 335 ASP A C 1
ATOM 2504 O O . ASP A 1 335 ? -13.835 75.418 -3.751 1.00 70.04 335 ASP A O 1
ATOM 2509 N N . VAL A 1 336 ? -12.203 74.392 -4.915 1.00 65.68 336 VAL A N 1
ATOM 2510 C CA . VAL A 1 336 ? -12.348 73.121 -4.230 1.00 62.26 336 VAL A CA 1
ATOM 2511 C C . VAL A 1 336 ? -11.011 72.609 -3.708 1.00 60.89 336 VAL A C 1
ATOM 2512 O O . VAL A 1 336 ? -10.038 72.523 -4.450 1.00 60.84 336 VAL A O 1
ATOM 2516 N N . GLY A 1 337 ? -10.974 72.260 -2.430 1.00 58.38 337 GLY A N 1
ATOM 2517 C CA . GLY A 1 337 ? -9.764 71.749 -1.823 1.00 56.13 337 GLY A CA 1
ATOM 2518 C C . GLY A 1 337 ? -9.843 70.246 -1.799 1.00 56.85 337 GLY A C 1
ATOM 2519 O O . GLY A 1 337 ? -10.633 69.666 -2.542 1.00 57.74 337 GLY A O 1
ATOM 2520 N N . PRO A 1 338 ? -9.060 69.578 -0.948 1.00 56.44 338 PRO A N 1
ATOM 2521 C CA . PRO A 1 338 ? -9.085 68.118 -0.875 1.00 57.92 338 PRO A CA 1
ATOM 2522 C C . PRO A 1 338 ? -10.218 67.554 -0.021 1.00 60.15 338 PRO A C 1
ATOM 2523 O O . PRO A 1 338 ? -10.895 68.288 0.713 1.00 60.12 338 PRO A O 1
ATOM 2527 N N . LEU A 1 339 ? -10.397 66.240 -0.134 1.00 59.96 339 LEU A N 1
ATOM 2528 C CA . LEU A 1 339 ? -11.367 65.505 0.659 1.00 60.65 339 LEU A CA 1
ATOM 2529 C C . LEU A 1 339 ? -10.555 65.115 1.882 1.00 61.17 339 LEU A C 1
ATOM 2530 O O . LEU A 1 339 ? -9.320 65.057 1.824 1.00 62.22 339 LEU A O 1
ATOM 2535 N N . ILE A 1 340 ? -11.240 64.836 2.980 1.00 59.84 340 ILE A N 1
ATOM 2536 C CA . ILE A 1 340 ? -10.585 64.545 4.243 1.00 60.28 340 ILE A CA 1
ATOM 2537 C C . ILE A 1 340 ? -9.620 63.369 4.309 1.00 61.09 340 ILE A C 1
ATOM 2538 O O . ILE A 1 340 ? -8.735 63.354 5.160 1.00 60.91 340 ILE A O 1
ATOM 2543 N N . SER A 1 341 ? -9.780 62.382 3.438 1.00 62.80 341 SER A N 1
ATOM 2544 C CA . SER A 1 341 ? -8.896 61.226 3.475 1.00 63.19 341 SER A CA 1
ATOM 2545 C C . SER A 1 341 ? -8.859 60.538 2.117 1.00 64.89 341 SER A C 1
ATOM 2546 O O . SER A 1 341 ? -9.811 60.635 1.341 1.00 64.24 341 SER A O 1
ATOM 2549 N N . PRO A 1 342 ? -7.748 59.844 1.803 1.00 66.67 342 PRO A N 1
ATOM 2550 C CA . PRO A 1 342 ? -7.716 59.182 0.495 1.00 67.33 342 PRO A CA 1
ATOM 2551 C C . PRO A 1 342 ? -8.856 58.177 0.387 1.00 66.61 342 PRO A C 1
ATOM 2552 O O . PRO A 1 342 ? -9.411 57.961 -0.687 1.00 65.87 342 PRO A O 1
ATOM 2556 N N . SER A 1 343 ? -9.213 57.590 1.521 1.00 66.83 343 SER A N 1
ATOM 2557 C CA . SER A 1 343 ? -10.299 56.618 1.580 1.00 66.98 343 SER A CA 1
ATOM 2558 C C . SER A 1 343 ? -11.601 57.193 1.014 1.00 66.36 343 SER A C 1
ATOM 2559 O O . SER A 1 343 ? -12.341 56.509 0.301 1.00 67.30 343 SER A O 1
ATOM 2562 N N . ALA A 1 344 ? -11.873 58.454 1.327 1.00 64.23 344 ALA A N 1
ATOM 2563 C CA . ALA A 1 344 ? -13.090 59.095 0.865 1.00 63.26 344 ALA A CA 1
ATOM 2564 C C . ALA A 1 344 ? -13.099 59.239 -0.642 1.00 63.05 344 ALA A C 1
ATOM 2565 O O . ALA A 1 344 ? -14.148 59.129 -1.280 1.00 63.02 344 ALA A O 1
ATOM 2567 N N . VAL A 1 345 ? -11.936 59.498 -1.222 1.00 61.83 345 VAL A N 1
ATOM 2568 C CA . VAL A 1 345 ? -11.871 59.636 -2.669 1.00 61.45 345 VAL A CA 1
ATOM 2569 C C . VAL A 1 345 ? -12.069 58.262 -3.320 1.00 61.68 345 VAL A C 1
ATOM 2570 O O . VAL A 1 345 ? -12.788 58.141 -4.314 1.00 59.75 345 VAL A O 1
ATOM 2574 N N . ASP A 1 346 ? -11.455 57.230 -2.740 1.00 62.54 346 ASP A N 1
ATOM 2575 C CA . ASP A 1 346 ? -11.587 55.873 -3.268 1.00 64.82 346 ASP A CA 1
ATOM 2576 C C . ASP A 1 346 ? -13.064 55.528 -3.464 1.00 65.73 346 ASP A C 1
ATOM 2577 O O . ASP A 1 346 ? -13.464 55.011 -4.514 1.00 66.16 346 ASP A O 1
ATOM 2582 N N . GLU A 1 347 ? -13.860 55.822 -2.432 1.00 66.20 347 GLU A N 1
ATOM 2583 C CA . GLU A 1 347 ? -15.291 55.552 -2.425 1.00 65.88 347 GLU A CA 1
ATOM 2584 C C . GLU A 1 347 ? -16.037 56.333 -3.490 1.00 64.44 347 GLU A C 1
ATOM 2585 O O . GLU A 1 347 ? -16.931 55.802 -4.135 1.00 65.77 347 GLU A O 1
ATOM 2591 N N . MET A 1 348 ? -15.685 57.594 -3.682 1.00 62.70 348 MET A N 1
ATOM 2592 C CA . MET A 1 348 ? -16.352 58.379 -4.704 1.00 61.91 348 MET A CA 1
ATOM 2593 C C . MET A 1 348 ? -16.105 57.790 -6.097 1.00 63.79 348 MET A C 1
ATOM 2594 O O . MET A 1 348 ? -17.012 57.748 -6.928 1.00 63.67 348 MET A O 1
ATOM 2599 N N . MET A 1 349 ? -14.875 57.345 -6.349 1.00 64.65 349 MET A N 1
ATOM 2600 C CA . MET A 1 349 ? -14.510 56.769 -7.650 1.00 65.92 349 MET A CA 1
ATOM 2601 C C . MET A 1 349 ? -15.241 55.444 -7.880 1.00 64.69 349 MET A C 1
ATOM 2602 O O . MET A 1 349 ? -15.785 55.199 -8.960 1.00 63.07 349 MET A O 1
ATOM 2607 N N . ALA A 1 350 ? -15.237 54.592 -6.859 1.00 64.23 350 ALA A N 1
ATOM 2608 C CA . ALA A 1 350 ? -15.922 53.314 -6.940 1.00 64.33 350 ALA A CA 1
ATOM 2609 C C . ALA A 1 350 ? -17.406 53.569 -7.219 1.00 64.79 350 ALA A C 1
ATOM 2610 O O . ALA A 1 350 ? -18.025 52.873 -8.025 1.00 64.90 350 ALA A O 1
ATOM 2612 N N . ALA A 1 351 ? -17.967 54.587 -6.574 1.00 64.68 351 ALA A N 1
ATOM 2613 C CA . ALA A 1 351 ? -19.381 54.912 -6.759 1.00 64.68 351 ALA A CA 1
ATOM 2614 C C . ALA A 1 351 ? -19.676 55.447 -8.146 1.00 65.17 351 ALA A C 1
ATOM 2615 O O . ALA A 1 351 ? -20.736 55.176 -8.702 1.00 64.46 351 ALA A O 1
ATOM 2617 N N . ILE A 1 352 ? -18.755 56.230 -8.703 1.00 65.90 352 ILE A N 1
ATOM 2618 C CA . ILE A 1 352 ? -18.973 56.771 -10.036 1.00 66.61 352 ILE A CA 1
ATOM 2619 C C . ILE A 1 352 ? -18.922 55.624 -11.047 1.00 68.02 352 ILE A C 1
ATOM 2620 O O . ILE A 1 352 ? -19.697 55.586 -12.004 1.00 66.99 352 ILE A O 1
ATOM 2625 N N . GLU A 1 353 ? -18.013 54.686 -10.826 1.00 69.58 353 GLU A N 1
ATOM 2626 C CA . GLU A 1 353 ? -17.908 53.551 -11.723 1.00 72.71 353 GLU A CA 1
ATOM 2627 C C . GLU A 1 353 ? -19.245 52.796 -11.688 1.00 72.09 353 GLU A C 1
ATOM 2628 O O . GLU A 1 353 ? -19.849 52.539 -12.734 1.00 71.00 353 GLU A O 1
ATOM 2634 N N . ASP A 1 354 ? -19.710 52.481 -10.477 1.00 71.13 354 ASP A N 1
ATOM 2635 C CA . ASP A 1 354 ? -20.967 51.764 -10.280 1.00 70.09 354 ASP A CA 1
ATOM 2636 C C . ASP A 1 354 ? -22.110 52.388 -11.068 1.00 68.98 354 ASP A C 1
ATOM 2637 O O . ASP A 1 354 ? -22.914 51.679 -11.671 1.00 68.37 354 ASP A O 1
ATOM 2642 N N . ALA A 1 355 ? -22.170 53.714 -11.084 1.00 68.31 355 ALA A N 1
ATOM 2643 C CA . ALA A 1 355 ? -23.219 54.412 -11.811 1.00 68.97 355 ALA A CA 1
ATOM 2644 C C . ALA A 1 355 ? -23.067 54.245 -13.318 1.00 69.77 355 ALA A C 1
ATOM 2645 O O . ALA A 1 355 ? -24.055 54.127 -14.048 1.00 69.98 355 ALA A O 1
ATOM 2647 N N . VAL A 1 356 ? -21.825 54.249 -13.785 1.00 70.46 356 VAL A N 1
ATOM 2648 C CA . VAL A 1 356 ? -21.558 54.100 -15.207 1.00 71.30 356 VAL A CA 1
ATOM 2649 C C . VAL A 1 356 ? -21.940 52.695 -15.664 1.00 72.12 356 VAL A C 1
ATOM 2650 O O . VAL A 1 356 ? -22.626 52.524 -16.677 1.00 71.58 356 VAL A O 1
ATOM 2654 N N . GLU A 1 357 ? -21.508 51.696 -14.900 1.00 73.37 357 GLU A N 1
ATOM 2655 C CA . GLU A 1 357 ? -21.816 50.312 -15.216 1.00 75.15 357 GLU A CA 1
ATOM 2656 C C . GLU A 1 357 ? -23.330 50.100 -15.231 1.00 74.20 357 GLU A C 1
ATOM 2657 O O . GLU A 1 357 ? -23.826 49.209 -15.914 1.00 74.86 357 GLU A O 1
ATOM 2663 N N . LYS A 1 358 ? -24.066 50.928 -14.497 1.00 72.17 358 LYS A N 1
ATOM 2664 C CA . LYS A 1 358 ? -25.515 50.793 -14.455 1.00 69.50 358 LYS A CA 1
ATOM 2665 C C . LYS A 1 358 ? -26.274 51.745 -15.359 1.00 69.27 358 LYS A C 1
ATOM 2666 O O . LYS A 1 358 ? -27.420 52.077 -15.088 1.00 69.63 358 LYS A O 1
ATOM 2672 N N . GLY A 1 359 ? -25.640 52.178 -16.441 1.00 69.69 359 GLY A N 1
ATOM 2673 C CA . GLY A 1 359 ? -26.314 53.051 -17.386 1.00 68.43 359 GLY A CA 1
ATOM 2674 C C . GLY A 1 359 ? -26.110 54.537 -17.217 1.00 68.38 359 GLY A C 1
ATOM 2675 O O . GLY A 1 359 ? -26.692 55.339 -17.952 1.00 67.28 359 GLY A O 1
ATOM 2676 N N . GLY A 1 360 ? -25.284 54.918 -16.254 1.00 68.54 360 GLY A N 1
ATOM 2677 C CA . GLY A 1 360 ? -25.049 56.332 -16.034 1.00 69.40 360 GLY A CA 1
ATOM 2678 C C . GLY A 1 360 ? -23.942 56.902 -16.902 1.00 69.50 360 GLY A C 1
ATOM 2679 O O . GLY A 1 360 ? -23.026 56.178 -17.305 1.00 69.83 360 GLY A O 1
ATOM 2680 N N . ARG A 1 361 ? -24.036 58.199 -17.190 1.00 68.26 361 ARG A N 1
ATOM 2681 C CA . ARG A 1 361 ? -23.040 58.897 -17.992 1.00 67.85 361 ARG A CA 1
ATOM 2682 C C . ARG A 1 361 ? -22.529 60.152 -17.273 1.00 67.59 361 ARG A C 1
ATOM 2683 O O . ARG A 1 361 ? -23.322 60.981 -16.816 1.00 66.86 361 ARG A O 1
ATOM 2691 N N . VAL A 1 362 ? -21.208 60.287 -17.180 1.00 66.29 362 VAL A N 1
ATOM 2692 C CA . VAL A 1 362 ? -20.603 61.444 -16.534 1.00 64.73 362 VAL A CA 1
ATOM 2693 C C . VAL A 1 362 ? -20.818 62.677 -17.389 1.00 64.95 362 VAL A C 1
ATOM 2694 O O . VAL A 1 362 ? -20.547 62.652 -18.586 1.00 66.19 362 VAL A O 1
ATOM 2698 N N . LEU A 1 363 ? -21.316 63.755 -16.787 1.00 63.50 363 LEU A N 1
ATOM 2699 C CA . LEU A 1 363 ? -21.558 64.982 -17.533 1.00 62.95 363 LEU A CA 1
ATOM 2700 C C . LEU A 1 363 ? -20.505 66.040 -17.226 1.00 62.55 363 LEU A C 1
ATOM 2701 O O . LEU A 1 363 ? -20.313 66.979 -17.999 1.00 61.31 363 LEU A O 1
ATOM 2706 N N . ALA A 1 364 ? -19.840 65.897 -16.085 1.00 62.43 364 ALA A N 1
ATOM 2707 C CA . ALA A 1 364 ? -18.787 66.834 -15.700 1.00 62.39 364 ALA A CA 1
ATOM 2708 C C . ALA A 1 364 ? -17.878 66.137 -14.718 1.00 61.67 364 ALA A C 1
ATOM 2709 O O . ALA A 1 364 ? -18.318 65.259 -13.974 1.00 60.73 364 ALA A O 1
ATOM 2711 N N . GLY A 1 365 ? -16.603 66.514 -14.731 1.00 62.10 365 GLY A N 1
ATOM 2712 C CA . GLY A 1 365 ? -15.644 65.914 -13.819 1.00 62.61 365 GLY A CA 1
ATOM 2713 C C . GLY A 1 365 ? -15.423 64.422 -14.014 1.00 64.61 365 GLY A C 1
ATOM 2714 O O . GLY A 1 365 ? -15.480 63.909 -15.138 1.00 65.42 365 GLY A O 1
ATOM 2715 N N . GLY A 1 366 ? -15.151 63.727 -12.916 1.00 64.38 366 GLY A N 1
ATOM 2716 C CA . GLY A 1 366 ? -14.927 62.297 -12.980 1.00 66.00 366 GLY A CA 1
ATOM 2717 C C . GLY A 1 366 ? -13.474 61.909 -12.800 1.00 67.13 366 GLY A C 1
ATOM 2718 O O . GLY A 1 366 ? -13.155 60.743 -12.569 1.00 67.48 366 GLY A O 1
ATOM 2719 N N . ARG A 1 367 ? -12.586 62.891 -12.886 1.00 67.63 367 ARG A N 1
ATOM 2720 C CA . ARG A 1 367 ? -11.161 62.631 -12.760 1.00 68.09 367 ARG A CA 1
ATOM 2721 C C . ARG A 1 367 ? -10.568 62.824 -11.377 1.00 66.31 367 ARG A C 1
ATOM 2722 O O . ARG A 1 367 ? -10.734 63.871 -10.760 1.00 66.47 367 ARG A O 1
ATOM 2730 N N . ARG A 1 368 ? -9.872 61.804 -10.898 1.00 64.66 368 ARG A N 1
ATOM 2731 C CA . ARG A 1 368 ? -9.193 61.883 -9.619 1.00 65.41 368 ARG A CA 1
ATOM 2732 C C . ARG A 1 368 ? -7.909 62.661 -9.921 1.00 67.60 368 ARG A C 1
ATOM 2733 O O . ARG A 1 368 ? -7.306 62.476 -10.982 1.00 68.76 368 ARG A O 1
ATOM 2741 N N . LEU A 1 369 ? -7.490 63.538 -9.017 1.00 67.87 369 LEU A N 1
ATOM 2742 C CA . LEU A 1 369 ? -6.294 64.328 -9.272 1.00 68.25 369 LEU A CA 1
ATOM 2743 C C . LEU A 1 369 ? -5.172 64.032 -8.297 1.00 69.21 369 LEU A C 1
ATOM 2744 O O . LEU A 1 369 ? -4.109 64.635 -8.381 1.00 70.83 369 LEU A O 1
ATOM 2749 N N . GLY A 1 370 ? -5.403 63.100 -7.379 1.00 69.48 370 GLY A N 1
ATOM 2750 C CA . GLY A 1 370 ? -4.388 62.754 -6.398 1.00 69.28 370 GLY A CA 1
ATOM 2751 C C . GLY A 1 370 ? -5.005 61.945 -5.274 1.00 69.66 370 GLY A C 1
ATOM 2752 O O . GLY A 1 370 ? -6.205 61.688 -5.309 1.00 70.65 370 GLY A O 1
ATOM 2753 N N . PRO A 1 371 ? -4.224 61.516 -4.267 1.00 69.32 371 PRO A N 1
ATOM 2754 C CA . PRO A 1 371 ? -4.820 60.735 -3.178 1.00 68.56 371 PRO A CA 1
ATOM 2755 C C . PRO A 1 371 ? -6.017 61.399 -2.478 1.00 67.73 371 PRO A C 1
ATOM 2756 O O . PRO A 1 371 ? -6.951 60.707 -2.076 1.00 67.98 371 PRO A O 1
ATOM 2760 N N . THR A 1 372 ? -6.012 62.724 -2.342 1.00 64.82 372 THR A N 1
ATOM 2761 C CA . THR A 1 372 ? -7.135 63.380 -1.689 1.00 62.26 372 THR A CA 1
ATOM 2762 C C . THR A 1 372 ? -7.821 64.434 -2.545 1.00 62.18 372 THR A C 1
ATOM 2763 O O . THR A 1 372 ? -8.702 65.148 -2.055 1.00 61.63 372 THR A O 1
ATOM 2767 N N . TYR A 1 373 ? -7.443 64.531 -3.816 1.00 60.60 373 TYR A N 1
ATOM 2768 C CA . TYR A 1 373 ? -8.060 65.515 -4.694 1.00 61.93 373 TYR A CA 1
ATOM 2769 C C . TYR A 1 373 ? -8.849 64.859 -5.818 1.00 63.16 373 TYR A C 1
ATOM 2770 O O . TYR A 1 373 ? -8.434 63.822 -6.345 1.00 61.80 373 TYR A O 1
ATOM 2779 N N . VAL A 1 374 ? -9.992 65.461 -6.162 1.00 63.40 374 VAL A N 1
ATOM 2780 C CA . VAL A 1 374 ? -10.863 64.969 -7.232 1.00 65.23 374 VAL A CA 1
ATOM 2781 C C . VAL A 1 374 ? -11.656 66.106 -7.826 1.00 65.56 374 VAL A C 1
ATOM 2782 O O . VAL A 1 374 ? -11.771 67.166 -7.225 1.00 66.83 374 VAL A O 1
ATOM 2786 N N . GLN A 1 375 ? -12.212 65.887 -9.011 1.00 65.86 375 GLN A N 1
ATOM 2787 C CA . GLN A 1 375 ? -13.021 66.913 -9.640 1.00 67.05 375 GLN A CA 1
ATOM 2788 C C . GLN A 1 375 ? -14.488 66.710 -9.250 1.00 66.83 375 GLN A C 1
ATOM 2789 O O . GLN A 1 375 ? -14.951 65.577 -9.147 1.00 66.68 375 GLN A O 1
ATOM 2795 N N . PRO A 1 376 ? -15.222 67.801 -8.986 1.00 66.62 376 PRO A N 1
ATOM 2796 C CA . PRO A 1 376 ? -16.634 67.617 -8.638 1.00 66.07 376 PRO A CA 1
ATOM 2797 C C . PRO A 1 376 ? -17.341 66.998 -9.859 1.00 65.62 376 PRO A C 1
ATOM 2798 O O . PRO A 1 376 ? -17.307 67.551 -10.962 1.00 64.85 376 PRO A O 1
ATOM 2802 N N . THR A 1 377 ? -17.966 65.841 -9.650 1.00 64.31 377 THR A N 1
ATOM 2803 C CA . THR A 1 377 ? -18.626 65.103 -10.722 1.00 63.24 377 THR A CA 1
ATOM 2804 C C . THR A 1 377 ? -20.155 65.154 -10.754 1.00 61.90 377 THR A C 1
ATOM 2805 O O . THR A 1 377 ? -20.812 65.117 -9.713 1.00 61.19 377 THR A O 1
ATOM 2809 N N . PHE A 1 378 ? -20.704 65.214 -11.964 1.00 59.14 378 PHE A N 1
ATOM 2810 C CA . PHE A 1 378 ? -22.148 65.262 -12.185 1.00 58.68 378 PHE A CA 1
ATOM 2811 C C . PHE A 1 378 ? -22.499 64.093 -13.114 1.00 59.50 378 PHE A C 1
ATOM 2812 O O . PHE A 1 378 ? -22.199 64.124 -14.307 1.00 58.66 378 PHE A O 1
ATOM 2820 N N . VAL A 1 379 ? -23.129 63.066 -12.552 1.00 58.98 379 VAL A N 1
ATOM 2821 C CA . VAL A 1 379 ? -23.484 61.868 -13.301 1.00 59.36 379 VAL A CA 1
ATOM 2822 C C . VAL A 1 379 ? -24.959 61.779 -13.682 1.00 60.59 379 VAL A C 1
ATOM 2823 O O . VAL A 1 379 ? -25.836 61.734 -12.811 1.00 60.82 379 VAL A O 1
ATOM 2827 N N . GLU A 1 380 ? -25.229 61.752 -14.981 1.00 61.45 380 GLU A N 1
ATOM 2828 C CA . GLU A 1 380 ? -26.595 61.638 -15.475 1.00 63.16 380 GLU A CA 1
ATOM 2829 C C . GLU A 1 380 ? -27.044 60.184 -15.375 1.00 62.17 380 GLU A C 1
ATOM 2830 O O . GLU A 1 380 ? -26.242 59.274 -15.556 1.00 62.33 380 GLU A O 1
ATOM 2836 N N . ALA A 1 381 ? -28.321 59.963 -15.079 1.00 62.05 381 ALA A N 1
ATOM 2837 C CA . ALA A 1 381 ? -28.839 58.599 -14.957 1.00 61.55 381 ALA A CA 1
ATOM 2838 C C . ALA A 1 381 ? -30.317 58.498 -15.302 1.00 62.33 381 ALA A C 1
ATOM 2839 O O . ALA A 1 381 ? -31.109 59.377 -14.965 1.00 61.89 381 ALA A O 1
ATOM 2841 N N . PRO A 1 382 ? -30.708 57.418 -15.998 1.00 63.32 382 PRO A N 1
ATOM 2842 C CA . PRO A 1 382 ? -32.116 57.226 -16.372 1.00 63.01 382 PRO A CA 1
ATOM 2843 C C . PRO A 1 382 ? -32.924 56.840 -15.128 1.00 61.82 382 PRO A C 1
ATOM 2844 O O . PRO A 1 382 ? -32.474 56.039 -14.314 1.00 60.51 382 PRO A O 1
ATOM 2848 N N . ALA A 1 383 ? -34.102 57.431 -14.971 1.00 62.21 383 ALA A N 1
ATOM 2849 C CA . ALA A 1 383 ? -34.953 57.150 -13.815 1.00 64.58 383 ALA A CA 1
ATOM 2850 C C . ALA A 1 383 ? -35.122 55.651 -13.513 1.00 66.79 383 ALA A C 1
ATOM 2851 O O . ALA A 1 383 ? -35.110 55.229 -12.348 1.00 67.16 383 ALA A O 1
ATOM 2853 N N . ASP A 1 384 ? -35.251 54.849 -14.567 1.00 67.98 384 ASP A N 1
ATOM 2854 C CA . ASP A 1 384 ? -35.454 53.408 -14.440 1.00 69.61 384 ASP A CA 1
ATOM 2855 C C . ASP A 1 384 ? -34.289 52.602 -13.876 1.00 68.57 384 ASP A C 1
ATOM 2856 O O . ASP A 1 384 ? -34.450 51.419 -13.556 1.00 66.30 384 ASP A O 1
ATOM 2861 N N . ARG A 1 385 ? -33.117 53.215 -13.752 1.00 67.79 385 ARG A N 1
ATOM 2862 C CA . ARG A 1 385 ? -31.977 52.480 -13.214 1.00 67.75 385 ARG A CA 1
ATOM 2863 C C . ARG A 1 385 ? -31.293 53.166 -12.040 1.00 66.22 385 ARG A C 1
ATOM 2864 O O . ARG A 1 385 ? -30.494 52.558 -11.326 1.00 65.78 385 ARG A O 1
ATOM 2872 N N . VAL A 1 386 ? -31.619 54.429 -11.826 1.00 64.57 386 VAL A N 1
ATOM 2873 C CA . VAL A 1 386 ? -30.982 55.185 -10.767 1.00 62.93 386 VAL A CA 1
ATOM 2874 C C . VAL A 1 386 ? -31.137 54.602 -9.375 1.00 62.12 386 VAL A C 1
ATOM 2875 O O . VAL A 1 386 ? -30.186 54.586 -8.603 1.00 59.80 386 VAL A O 1
ATOM 2879 N N . LYS A 1 387 ? -32.317 54.085 -9.055 1.00 63.37 387 LYS A N 1
ATOM 2880 C CA . LYS A 1 387 ? -32.524 53.567 -7.709 1.00 64.28 387 LYS A CA 1
ATOM 2881 C C . LYS A 1 387 ? -31.592 52.482 -7.237 1.00 64.66 387 LYS A C 1
ATOM 2882 O O . LYS A 1 387 ? -31.453 52.293 -6.027 1.00 64.96 387 LYS A O 1
ATOM 2888 N N . ASP A 1 388 ? -30.947 51.763 -8.153 1.00 65.13 388 ASP A N 1
ATOM 2889 C CA . ASP A 1 388 ? -30.030 50.710 -7.716 1.00 65.97 388 ASP A CA 1
ATOM 2890 C C . ASP A 1 388 ? -28.575 51.207 -7.599 1.00 65.25 388 ASP A C 1
ATOM 2891 O O . ASP A 1 388 ? -27.701 50.486 -7.115 1.00 65.32 388 ASP A O 1
ATOM 2896 N N . MET A 1 389 ? -28.320 52.445 -8.016 1.00 64.40 389 MET A N 1
ATOM 2897 C CA . MET A 1 389 ? -26.969 53.003 -7.952 1.00 64.34 389 MET A CA 1
ATOM 2898 C C . MET A 1 389 ? -26.503 53.385 -6.541 1.00 63.92 389 MET A C 1
ATOM 2899 O O . MET A 1 389 ? -27.258 53.967 -5.751 1.00 63.04 389 MET A O 1
ATOM 2904 N N . VAL A 1 390 ? -25.253 53.052 -6.234 1.00 62.73 390 VAL A N 1
ATOM 2905 C CA . VAL A 1 390 ? -24.656 53.366 -4.938 1.00 61.46 390 VAL A CA 1
ATOM 2906 C C . VAL A 1 390 ? -24.777 54.863 -4.628 1.00 60.43 390 VAL A C 1
ATOM 2907 O O . VAL A 1 390 ? -24.954 55.245 -3.476 1.00 59.68 390 VAL A O 1
ATOM 2911 N N . LEU A 1 391 ? -24.678 55.700 -5.656 1.00 58.63 391 LEU A N 1
ATOM 2912 C CA . LEU A 1 39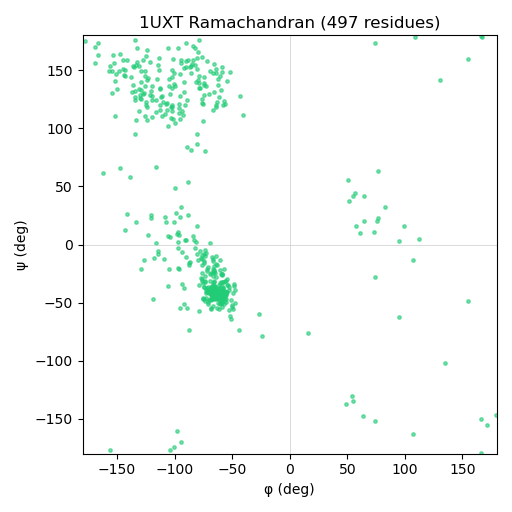1 ? -24.782 57.143 -5.472 1.00 58.47 391 LEU A CA 1
ATOM 2913 C C . LEU A 1 391 ? -26.161 57.590 -4.990 1.00 59.55 391 LEU A C 1
ATOM 2914 O O . LEU A 1 391 ? -26.302 58.664 -4.380 1.00 59.14 391 LEU A O 1
ATOM 2919 N N . TYR A 1 392 ? -27.176 56.775 -5.273 1.00 57.89 392 TYR A N 1
ATOM 2920 C CA . TYR A 1 392 ? -28.545 57.085 -4.865 1.00 57.39 392 TYR A CA 1
ATOM 2921 C C . TYR A 1 392 ? -28.834 56.468 -3.505 1.00 57.86 392 TYR A C 1
ATOM 2922 O O . TYR A 1 392 ? -29.283 57.143 -2.597 1.00 59.05 392 TYR A O 1
ATOM 2931 N N . LYS A 1 393 ? -28.550 55.178 -3.382 1.00 59.67 393 LYS A N 1
ATOM 2932 C CA . LYS A 1 393 ? -28.814 54.412 -2.171 1.00 62.51 393 LYS A CA 1
ATOM 2933 C C . LYS A 1 393 ? -27.996 54.797 -0.963 1.00 63.05 393 LYS A C 1
ATOM 2934 O O . LYS A 1 393 ? -28.362 54.480 0.171 1.00 61.76 393 LYS A O 1
ATOM 2940 N N . ARG A 1 394 ? -26.870 55.452 -1.202 1.00 63.38 394 ARG A N 1
ATOM 2941 C CA . ARG A 1 394 ? -26.012 55.849 -0.107 1.00 62.80 394 ARG A CA 1
ATOM 2942 C C . ARG A 1 394 ? -25.552 57.280 -0.185 1.00 60.52 394 ARG A C 1
ATOM 2943 O O . ARG A 1 394 ? -25.759 57.968 -1.188 1.00 60.35 394 ARG A O 1
ATOM 2951 N N . GLU A 1 395 ? -24.965 57.741 0.908 1.00 57.72 395 GLU A N 1
ATOM 2952 C CA . GLU A 1 395 ? -24.431 59.085 0.931 1.00 56.31 395 GLU A CA 1
ATOM 2953 C C . GLU A 1 395 ? -22.936 58.930 0.608 1.00 55.98 395 GLU A C 1
ATOM 2954 O O . GLU A 1 395 ? -22.184 58.324 1.381 1.00 57.22 395 GLU A O 1
ATOM 2960 N N . VAL A 1 396 ? -22.512 59.427 -0.544 1.00 54.69 396 VAL A N 1
ATOM 2961 C CA . VAL A 1 396 ? -21.088 59.356 -0.876 1.00 55.65 396 VAL A CA 1
ATOM 2962 C C . VAL A 1 396 ? -20.610 60.760 -0.532 1.00 53.76 396 VAL A C 1
ATOM 2963 O O . VAL A 1 396 ? -20.894 61.721 -1.257 1.00 52.11 396 VAL A O 1
ATOM 2967 N N . PHE A 1 397 ? -19.915 60.857 0.597 1.00 52.86 397 PHE A N 1
ATOM 2968 C CA . PHE A 1 397 ? -19.448 62.131 1.121 1.00 53.72 397 PHE A CA 1
ATOM 2969 C C . PHE A 1 397 ? -18.277 62.679 0.318 1.00 55.17 397 PHE A C 1
ATOM 2970 O O . PHE A 1 397 ? -17.104 62.574 0.710 1.00 55.98 397 PHE A O 1
ATOM 2978 N N . ALA A 1 398 ? -18.632 63.284 -0.809 1.00 56.31 398 ALA A N 1
ATOM 2979 C CA . ALA A 1 398 ? -17.681 63.820 -1.763 1.00 56.13 398 ALA A CA 1
ATOM 2980 C C . ALA A 1 398 ? -18.482 64.705 -2.693 1.00 56.68 398 ALA A C 1
ATOM 2981 O O . ALA A 1 398 ? -19.704 64.730 -2.609 1.00 57.31 398 ALA A O 1
ATOM 2983 N N . PRO A 1 399 ? -17.812 65.444 -3.596 1.00 57.00 399 PRO A N 1
ATOM 2984 C CA . PRO A 1 399 ? -18.555 66.316 -4.507 1.00 56.96 399 PRO A CA 1
ATOM 2985 C C . PRO A 1 399 ? -19.033 65.573 -5.745 1.00 58.38 399 PRO A C 1
ATOM 2986 O O . PRO A 1 399 ? -18.425 65.655 -6.823 1.00 57.02 399 PRO A O 1
ATOM 2990 N N . VAL A 1 400 ? -20.142 64.864 -5.581 1.00 57.27 400 VAL A N 1
ATOM 2991 C CA . VAL A 1 400 ? -20.709 64.080 -6.660 1.00 56.74 400 VAL A CA 1
ATOM 2992 C C . VAL A 1 400 ? -22.233 63.993 -6.513 1.00 58.07 400 VAL A C 1
ATOM 2993 O O . VAL A 1 400 ? -22.754 63.738 -5.417 1.00 56.48 400 VAL A O 1
ATOM 2997 N N . ALA A 1 401 ? -22.936 64.223 -7.617 1.00 57.60 401 ALA A N 1
ATOM 2998 C CA . ALA A 1 401 ? -24.389 64.169 -7.629 1.00 58.57 401 ALA A CA 1
ATOM 2999 C C . ALA A 1 401 ? -24.886 63.526 -8.925 1.00 59.45 401 ALA A C 1
ATOM 3000 O O . ALA A 1 401 ? -24.160 63.491 -9.928 1.00 60.78 401 ALA A O 1
ATOM 3002 N N . LEU A 1 402 ? -26.119 63.020 -8.882 1.00 58.24 402 LEU A N 1
ATOM 3003 C CA . LEU A 1 402 ? -26.791 62.389 -10.023 1.00 56.96 402 LEU A CA 1
ATOM 3004 C C . LEU A 1 402 ? -27.781 63.368 -10.594 1.00 55.64 402 LEU A C 1
ATOM 3005 O O . LEU A 1 402 ? -28.301 64.206 -9.875 1.00 55.97 402 LEU A O 1
ATOM 3010 N N . ALA A 1 403 ? -28.027 63.276 -11.894 1.00 55.29 403 ALA A N 1
ATOM 3011 C CA . ALA A 1 403 ? -29.006 64.132 -12.538 1.00 55.39 403 ALA A CA 1
ATOM 3012 C C . ALA A 1 403 ? -30.005 63.152 -13.155 1.00 56.38 403 ALA A C 1
ATOM 3013 O O . ALA A 1 403 ? -29.609 62.199 -13.840 1.00 56.38 403 ALA A O 1
ATOM 3015 N N . VAL A 1 404 ? -31.290 63.358 -12.884 1.00 55.72 404 VAL A N 1
ATOM 3016 C CA . VAL A 1 404 ? -32.318 62.468 -13.405 1.00 54.50 404 VAL A CA 1
ATOM 3017 C C . VAL A 1 404 ? -33.471 63.256 -13.975 1.00 54.59 404 VAL A C 1
ATOM 3018 O O . VAL A 1 404 ? -34.016 64.143 -13.321 1.00 55.46 404 VAL A O 1
ATOM 3022 N N . GLU A 1 405 ? -33.825 62.953 -15.216 1.00 53.97 405 GLU A N 1
ATOM 3023 C CA . GLU A 1 405 ? -34.927 63.641 -15.861 1.00 56.25 405 GLU A CA 1
ATOM 3024 C C . GLU A 1 405 ? -36.224 62.987 -15.390 1.00 55.55 405 GLU A C 1
ATOM 3025 O O . GLU A 1 405 ? -36.286 61.775 -15.271 1.00 54.80 405 GLU A O 1
ATOM 3031 N N . VAL A 1 406 ? -37.256 63.781 -15.129 1.00 56.77 406 VAL A N 1
ATOM 3032 C CA . VAL A 1 406 ? -38.519 63.214 -14.660 1.00 57.93 406 VAL A CA 1
ATOM 3033 C C . VAL A 1 406 ? -39.690 63.754 -15.452 1.00 59.28 406 VAL A C 1
ATOM 3034 O O . VAL A 1 406 ? -39.630 64.869 -15.970 1.00 60.21 406 VAL A O 1
ATOM 3038 N N . LYS A 1 407 ? -40.761 62.964 -15.524 1.00 61.69 407 LYS A N 1
ATOM 3039 C CA . LYS A 1 407 ? -41.967 63.346 -16.260 1.00 63.37 407 LYS A CA 1
ATOM 3040 C C . LYS A 1 407 ? -42.688 64.494 -15.580 1.00 62.52 407 LYS A C 1
ATOM 3041 O O . LYS A 1 407 ? -43.080 65.464 -16.233 1.00 62.37 407 LYS A O 1
ATOM 3047 N N . ASP A 1 408 ? -42.872 64.379 -14.265 1.00 60.92 408 ASP A N 1
ATOM 3048 C CA . ASP A 1 408 ? -43.571 65.421 -13.509 1.00 60.42 408 ASP A CA 1
ATOM 3049 C C . ASP A 1 408 ? -43.227 65.479 -12.012 1.00 58.41 408 ASP A C 1
ATOM 3050 O O . ASP A 1 408 ? -42.388 64.725 -11.522 1.00 57.13 408 ASP A O 1
ATOM 3055 N N . LEU A 1 409 ? -43.894 66.377 -11.294 1.00 58.46 409 LEU A N 1
ATOM 3056 C CA . LEU A 1 409 ? -43.651 66.541 -9.859 1.00 58.30 409 LEU A CA 1
ATOM 3057 C C . LEU A 1 409 ? -43.837 65.237 -9.085 1.00 58.70 409 LEU A C 1
ATOM 3058 O O . LEU A 1 409 ? -43.007 64.888 -8.242 1.00 58.51 409 LEU A O 1
ATOM 3063 N N . ASP A 1 410 ? -44.901 64.491 -9.383 1.00 60.28 410 ASP A N 1
ATOM 3064 C CA . ASP A 1 410 ? -45.130 63.224 -8.680 1.00 58.96 410 ASP A CA 1
ATOM 3065 C C . ASP A 1 410 ? -43.942 62.276 -8.770 1.00 56.33 410 ASP A C 1
ATOM 3066 O O . ASP A 1 410 ? -43.564 61.642 -7.785 1.00 57.22 410 ASP A O 1
ATOM 3071 N N . GLN A 1 411 ? -43.351 62.166 -9.950 1.00 54.31 411 GLN A N 1
ATOM 3072 C CA . GLN A 1 411 ? -42.201 61.286 -10.116 1.00 53.11 411 GLN A CA 1
ATOM 3073 C C . GLN A 1 411 ? -40.959 61.860 -9.397 1.00 50.91 411 GLN A C 1
ATOM 3074 O O . GLN A 1 411 ? -40.147 61.126 -8.836 1.00 50.05 411 GLN A O 1
ATOM 3080 N N . ALA A 1 412 ? -40.819 63.176 -9.422 1.00 51.36 412 ALA A N 1
ATOM 3081 C CA . ALA A 1 412 ? -39.697 63.821 -8.744 1.00 51.08 412 ALA A CA 1
ATOM 3082 C C . ALA A 1 412 ? -39.800 63.528 -7.236 1.00 50.59 412 ALA A C 1
ATOM 3083 O O . ALA A 1 412 ? -38.840 63.060 -6.604 1.00 50.62 412 ALA A O 1
ATOM 3085 N N . ILE A 1 413 ? -40.978 63.776 -6.669 1.00 50.71 413 ILE A N 1
ATOM 3086 C CA . ILE A 1 413 ? -41.193 63.529 -5.250 1.00 51.82 413 ILE A CA 1
ATOM 3087 C C . ILE A 1 413 ? -40.912 62.082 -4.884 1.00 53.28 413 ILE A C 1
ATOM 3088 O O . ILE A 1 413 ? -40.258 61.792 -3.878 1.00 53.79 413 ILE A O 1
ATOM 3093 N N . GLU A 1 414 ? -41.383 61.165 -5.716 1.00 54.61 414 GLU A N 1
ATOM 3094 C CA . GLU A 1 414 ? -41.177 59.749 -5.455 1.00 54.84 414 GLU A CA 1
ATOM 3095 C C . GLU A 1 414 ? -39.687 59.366 -5.464 1.00 53.64 414 GLU A C 1
ATOM 3096 O O . GLU A 1 414 ? -39.220 58.603 -4.617 1.00 52.12 414 GLU A O 1
ATOM 3102 N N . LEU A 1 415 ? -38.943 59.878 -6.437 1.00 52.37 415 LEU A N 1
ATOM 3103 C CA . LEU A 1 415 ? -37.512 59.588 -6.499 1.00 53.74 415 LEU A CA 1
ATOM 3104 C C . LEU A 1 415 ? -36.774 60.275 -5.330 1.00 52.45 415 LEU A C 1
ATOM 3105 O O . LEU A 1 415 ? -35.890 59.695 -4.716 1.00 53.70 415 LEU A O 1
ATOM 3110 N N . ALA A 1 416 ? -37.143 61.501 -5.013 1.00 51.44 416 ALA A N 1
ATOM 3111 C CA . ALA A 1 416 ? -36.475 62.170 -3.897 1.00 54.01 416 ALA A CA 1
ATOM 3112 C C . ALA A 1 416 ? -36.687 61.348 -2.614 1.00 53.99 416 ALA A C 1
ATOM 3113 O O . ALA A 1 416 ? -35.733 61.131 -1.856 1.00 54.00 416 ALA A O 1
ATOM 3115 N N . ASN A 1 417 ? -37.917 60.862 -2.401 1.00 53.20 417 ASN A N 1
ATOM 3116 C CA . ASN A 1 417 ? -38.238 60.072 -1.213 1.00 53.00 417 ASN A CA 1
ATOM 3117 C C . ASN A 1 417 ? -37.695 58.657 -1.216 1.00 53.11 417 ASN A C 1
ATOM 3118 O O . ASN A 1 417 ? -37.746 57.983 -0.192 1.00 54.28 417 ASN A O 1
ATOM 3123 N N . GLY A 1 418 ? -37.174 58.204 -2.352 1.00 54.09 418 GLY A N 1
ATOM 3124 C CA . GLY A 1 418 ? -36.646 56.844 -2.443 1.00 52.18 418 GLY A CA 1
ATOM 3125 C C . GLY A 1 418 ? -35.311 56.604 -1.758 1.00 53.72 418 GLY A C 1
ATOM 3126 O O . GLY A 1 418 ? -34.919 55.451 -1.530 1.00 52.57 418 GLY A O 1
ATOM 3127 N N . ARG A 1 419 ? -34.586 57.673 -1.427 1.00 52.54 419 ARG A N 1
ATOM 3128 C CA . ARG A 1 419 ? -33.312 57.482 -0.739 1.00 53.35 419 ARG A CA 1
ATOM 3129 C C . ARG A 1 419 ? -33.676 57.155 0.716 1.00 53.07 419 ARG A C 1
ATOM 3130 O O . ARG A 1 419 ? -34.793 57.405 1.152 1.00 53.06 419 ARG A O 1
ATOM 3138 N N . PRO A 1 420 ? -32.744 56.576 1.477 1.00 53.39 420 PRO A N 1
ATOM 3139 C CA . PRO A 1 420 ? -33.067 56.256 2.870 1.00 52.85 420 PRO A CA 1
ATOM 3140 C C . PRO A 1 420 ? -32.968 57.447 3.820 1.00 53.43 420 PRO A C 1
ATOM 3141 O O . PRO A 1 420 ? -33.362 57.353 4.986 1.00 51.83 420 PRO A O 1
ATOM 3145 N N . TYR A 1 421 ? -32.455 58.570 3.316 1.00 53.01 421 TYR A N 1
ATOM 3146 C CA . TYR A 1 421 ? -32.292 59.762 4.143 1.00 52.54 421 TYR A CA 1
ATOM 3147 C C . TYR A 1 421 ? -33.427 60.745 3.998 1.00 52.08 421 TYR A C 1
ATOM 3148 O O . TYR A 1 421 ? -34.258 60.628 3.097 1.00 51.92 421 TYR A O 1
ATOM 3157 N N . GLY A 1 422 ? -33.444 61.724 4.893 1.00 50.19 422 GLY A N 1
ATOM 3158 C CA . GLY A 1 422 ? -34.463 62.743 4.852 1.00 48.68 422 GLY A CA 1
ATOM 3159 C C . GLY A 1 422 ? -34.033 63.942 5.667 1.00 50.31 422 GLY A C 1
ATOM 3160 O O . GLY A 1 422 ? -34.695 64.310 6.654 1.00 49.72 422 GLY A O 1
ATOM 3161 N N . LEU A 1 423 ? -32.922 64.558 5.262 1.00 48.32 423 LEU A N 1
ATOM 3162 C CA . LEU A 1 423 ? -32.419 65.722 5.971 1.00 46.17 423 LEU A CA 1
ATOM 3163 C C . LEU A 1 423 ? -33.084 66.971 5.412 1.00 45.35 423 LEU A C 1
ATOM 3164 O O . LEU A 1 423 ? -33.932 67.566 6.075 1.00 44.80 423 LEU A O 1
ATOM 3169 N N . ASP A 1 424 ? -32.694 67.391 4.211 1.00 44.06 424 ASP A N 1
ATOM 3170 C CA . ASP A 1 424 ? -33.339 68.542 3.586 1.00 44.70 424 ASP A CA 1
ATOM 3171 C C . ASP A 1 424 ? -33.621 68.183 2.139 1.00 44.98 424 ASP A C 1
ATOM 3172 O O . ASP A 1 424 ? -33.252 67.111 1.668 1.00 45.22 424 ASP A O 1
ATOM 3177 N N . ALA A 1 425 ? -34.287 69.097 1.451 1.00 44.18 425 ALA A N 1
ATOM 3178 C CA . ALA A 1 425 ? -34.582 68.950 0.049 1.00 44.53 425 ALA A CA 1
ATOM 3179 C C . ALA A 1 425 ? -34.671 70.388 -0.418 1.00 44.35 425 ALA A C 1
ATOM 3180 O O . ALA A 1 425 ? -34.920 71.287 0.388 1.00 43.81 425 ALA A O 1
ATOM 3182 N N . ALA A 1 426 ? -34.447 70.608 -1.706 1.00 43.17 426 ALA A N 1
ATOM 3183 C CA . ALA A 1 426 ? -34.536 71.937 -2.274 1.00 44.40 426 ALA A CA 1
ATOM 3184 C C . ALA A 1 426 ? -35.559 71.896 -3.405 1.00 45.05 426 ALA A C 1
ATOM 3185 O O . ALA A 1 426 ? -35.649 70.913 -4.140 1.00 42.34 426 ALA A O 1
ATOM 3187 N N . VAL A 1 427 ? -36.331 72.959 -3.553 1.00 44.53 427 VAL A N 1
ATOM 3188 C CA . VAL A 1 427 ? -37.288 72.988 -4.639 1.00 45.10 427 VAL A CA 1
ATOM 3189 C C . VAL A 1 427 ? -37.230 74.324 -5.346 1.00 45.14 427 VAL A C 1
ATOM 3190 O O . VAL A 1 427 ? -37.415 75.363 -4.711 1.00 44.75 427 VAL A O 1
ATOM 3194 N N . PHE A 1 428 ? -37.012 74.301 -6.661 1.00 44.46 428 PHE A N 1
ATOM 3195 C CA . PHE A 1 428 ? -36.963 75.544 -7.439 1.00 44.16 428 PHE A CA 1
ATOM 3196 C C . PHE A 1 428 ? -38.192 75.601 -8.349 1.00 44.15 428 PHE A C 1
ATOM 3197 O O . PHE A 1 428 ? -38.468 74.680 -9.111 1.00 44.07 428 PHE A O 1
ATOM 3205 N N . GLY A 1 429 ? -38.921 76.695 -8.289 1.00 43.66 429 GLY A N 1
ATOM 3206 C CA . GLY A 1 429 ? -40.108 76.787 -9.096 1.00 47.11 429 GLY A CA 1
ATOM 3207 C C . GLY A 1 429 ? -40.869 77.952 -8.545 1.00 49.17 429 GLY A C 1
ATOM 3208 O O . GLY A 1 429 ? -40.418 78.575 -7.586 1.00 50.09 429 GLY A O 1
ATOM 3209 N N . ARG A 1 430 ? -42.022 78.242 -9.126 1.00 49.31 430 ARG A N 1
ATOM 3210 C CA . ARG A 1 430 ? -42.797 79.376 -8.684 1.00 51.28 430 ARG A CA 1
ATOM 3211 C C . ARG A 1 430 ? -44.266 79.103 -8.387 1.00 49.98 430 ARG A C 1
ATOM 3212 O O . ARG A 1 430 ? -44.876 79.851 -7.625 1.00 50.04 430 ARG A O 1
ATOM 3220 N N . ASP A 1 431 ? -44.827 78.027 -8.945 1.00 48.98 431 ASP A N 1
ATOM 3221 C CA . ASP A 1 431 ? -46.256 77.714 -8.724 1.00 48.06 431 ASP A CA 1
ATOM 3222 C C . ASP A 1 431 ? -46.576 77.330 -7.261 1.00 44.42 431 ASP A C 1
ATOM 3223 O O . ASP A 1 431 ? -46.106 76.316 -6.779 1.00 42.54 431 ASP A O 1
ATOM 3228 N N . VAL A 1 432 ? -47.379 78.133 -6.573 1.00 44.68 432 VAL A N 1
ATOM 3229 C CA . VAL A 1 432 ? -47.700 77.853 -5.162 1.00 48.08 432 VAL A CA 1
ATOM 3230 C C . VAL A 1 432 ? -48.314 76.486 -4.851 1.00 47.39 432 VAL A C 1
ATOM 3231 O O . VAL A 1 432 ? -48.084 75.933 -3.776 1.00 45.53 432 VAL A O 1
ATOM 3235 N N . VAL A 1 433 ? -49.082 75.944 -5.790 1.00 47.14 433 VAL A N 1
ATOM 3236 C CA . VAL A 1 433 ? -49.715 74.647 -5.594 1.00 47.65 433 VAL A CA 1
ATOM 3237 C C . VAL A 1 433 ? -48.705 73.520 -5.692 1.00 47.74 433 VAL A C 1
ATOM 3238 O O . VAL A 1 433 ? -48.670 72.627 -4.839 1.00 47.76 433 VAL A O 1
ATOM 3242 N N . LYS A 1 434 ? -47.880 73.537 -6.730 1.00 48.41 434 LYS A N 1
ATOM 3243 C CA . LYS A 1 434 ? -46.883 72.486 -6.861 1.00 50.55 434 LYS A CA 1
ATOM 3244 C C . LYS A 1 434 ? -45.945 72.554 -5.660 1.00 49.51 434 LYS A C 1
ATOM 3245 O O . LYS A 1 434 ? -45.611 71.533 -5.062 1.00 50.38 434 LYS A O 1
ATOM 3251 N N . ILE A 1 435 ? -45.527 73.761 -5.298 1.00 48.09 435 ILE A N 1
ATOM 3252 C CA . ILE A 1 435 ? -44.639 73.915 -4.155 1.00 47.72 435 ILE A CA 1
ATOM 3253 C C . ILE A 1 435 ? -45.321 73.365 -2.901 1.00 45.76 435 ILE A C 1
ATOM 3254 O O . ILE A 1 435 ? -44.733 72.564 -2.182 1.00 45.09 435 ILE A O 1
ATOM 3259 N N . ARG A 1 436 ? -46.563 73.782 -2.640 1.00 45.97 436 ARG A N 1
ATOM 3260 C CA . ARG A 1 436 ? -47.239 73.278 -1.446 1.00 45.98 436 ARG A CA 1
ATOM 3261 C C . ARG A 1 436 ? -47.309 71.754 -1.426 1.00 46.89 436 ARG A C 1
ATOM 3262 O O . ARG A 1 436 ? -47.129 71.150 -0.375 1.00 47.57 436 ARG A O 1
ATOM 3270 N N . ARG A 1 437 ? -47.567 71.132 -2.583 1.00 47.59 437 ARG A N 1
ATOM 3271 C CA . ARG A 1 437 ? -47.634 69.676 -2.653 1.00 47.76 437 ARG A CA 1
ATOM 3272 C C . ARG A 1 437 ? -46.297 69.051 -2.276 1.00 47.80 437 ARG A C 1
ATOM 3273 O O . ARG A 1 437 ? -46.234 68.092 -1.500 1.00 47.74 437 ARG A O 1
ATOM 3281 N N . ALA A 1 438 ? -45.220 69.586 -2.843 1.00 46.12 438 ALA A N 1
ATOM 3282 C CA . ALA A 1 438 ? -43.880 69.065 -2.558 1.00 46.00 438 ALA A CA 1
ATOM 3283 C C . ALA A 1 438 ? -43.535 69.240 -1.078 1.00 44.34 438 ALA A C 1
ATOM 3284 O O . ALA A 1 438 ? -42.913 68.382 -0.470 1.00 45.12 438 ALA A O 1
ATOM 3286 N N . VAL A 1 439 ? -43.931 70.366 -0.509 1.00 45.28 439 VAL A N 1
ATOM 3287 C CA . VAL A 1 439 ? -43.675 70.622 0.903 1.00 47.94 439 VAL A CA 1
ATOM 3288 C C . VAL A 1 439 ? -44.334 69.544 1.759 1.00 47.48 439 VAL A C 1
ATOM 3289 O O . VAL A 1 439 ? -43.714 68.992 2.677 1.00 48.02 439 VAL A O 1
ATOM 3293 N N . ARG A 1 440 ? -45.579 69.212 1.442 1.00 46.75 440 ARG A N 1
ATOM 3294 C CA . ARG A 1 440 ? -46.273 68.195 2.219 1.00 45.48 440 ARG A CA 1
ATOM 3295 C C . ARG A 1 440 ? -45.715 66.796 2.082 1.00 45.14 440 ARG A C 1
ATOM 3296 O O . ARG A 1 440 ? -45.522 66.106 3.089 1.00 44.90 440 ARG A O 1
ATOM 3304 N N . LEU A 1 441 ? -45.415 66.398 0.846 1.00 44.58 441 LEU A N 1
ATOM 3305 C CA . LEU A 1 441 ? -44.960 65.034 0.551 1.00 46.19 441 LEU A CA 1
ATOM 3306 C C . LEU A 1 441 ? -43.470 64.685 0.633 1.00 47.74 441 LEU A C 1
ATOM 3307 O O . LEU A 1 441 ? -43.106 63.492 0.675 1.00 48.04 441 LEU A O 1
ATOM 3312 N N . LEU A 1 442 ? -42.592 65.685 0.625 1.00 46.81 442 LEU A N 1
ATOM 3313 C CA . LEU A 1 442 ? -41.159 65.368 0.770 1.00 47.33 442 LEU A CA 1
ATOM 3314 C C . LEU A 1 442 ? -40.919 65.034 2.246 1.00 47.07 442 LEU A C 1
ATOM 3315 O O . LEU A 1 442 ? -41.164 65.856 3.122 1.00 47.70 442 LEU A O 1
ATOM 3320 N N . GLU A 1 443 ? -40.430 63.836 2.516 1.00 46.04 443 GLU A N 1
ATOM 3321 C CA . GLU A 1 443 ? -40.198 63.403 3.878 1.00 48.99 443 GLU A CA 1
ATOM 3322 C C . GLU A 1 443 ? -38.787 63.790 4.330 1.00 47.77 443 GLU A C 1
ATOM 3323 O O . GLU A 1 443 ? -37.854 62.992 4.264 1.00 48.68 443 GLU A O 1
ATOM 3329 N N . VAL A 1 444 ? -38.644 65.029 4.783 1.00 46.96 444 VAL A N 1
ATOM 3330 C CA . VAL A 1 444 ? -37.361 65.556 5.237 1.00 46.59 444 VAL A CA 1
ATOM 3331 C C . VAL A 1 444 ? -37.598 66.543 6.355 1.00 46.25 444 VAL A C 1
ATOM 3332 O O . VAL A 1 444 ? -38.717 67.020 6.561 1.00 46.47 444 VAL A O 1
ATOM 3336 N N . GLY A 1 445 ? -36.536 66.857 7.078 1.00 45.39 445 GLY A N 1
ATOM 3337 C CA . GLY A 1 445 ? -36.657 67.811 8.163 1.00 43.47 445 GLY A CA 1
ATOM 3338 C C . GLY A 1 445 ? -36.815 69.240 7.686 1.00 41.56 445 GLY A C 1
ATOM 3339 O O . GLY A 1 445 ? -37.422 70.068 8.374 1.00 43.57 445 GLY A O 1
ATOM 3340 N N . ALA A 1 446 ? -36.295 69.558 6.507 1.00 41.67 446 ALA A N 1
ATOM 3341 C CA . ALA A 1 446 ? -36.399 70.942 6.039 1.00 42.02 446 ALA A CA 1
ATOM 3342 C C . ALA A 1 446 ? -36.439 71.043 4.528 1.00 42.23 446 ALA A C 1
ATOM 3343 O O . ALA A 1 446 ? -35.827 70.247 3.812 1.00 42.83 446 ALA A O 1
ATOM 3345 N N . ILE A 1 447 ? -37.170 72.023 4.034 1.00 40.75 447 ILE A N 1
ATOM 3346 C CA . ILE A 1 447 ? -37.263 72.192 2.600 1.00 42.95 447 ILE A CA 1
ATOM 3347 C C . ILE A 1 447 ? -36.885 73.629 2.252 1.00 42.43 447 ILE A C 1
ATOM 3348 O O . ILE A 1 447 ? -37.389 74.576 2.858 1.00 42.42 447 ILE A O 1
ATOM 3353 N N . TYR A 1 448 ? -35.987 73.783 1.288 1.00 43.39 448 TYR A N 1
ATOM 3354 C CA . TYR A 1 448 ? -35.559 75.118 0.870 1.00 44.18 448 TYR A CA 1
ATOM 3355 C C . TYR A 1 448 ? -36.154 75.463 -0.462 1.00 43.95 448 TYR A C 1
ATOM 3356 O O . TYR A 1 448 ? -35.852 74.831 -1.464 1.00 46.84 448 TYR A O 1
ATOM 3365 N N . ILE A 1 449 ? -36.991 76.482 -0.477 1.00 43.01 449 ILE A N 1
ATOM 3366 C CA . ILE A 1 449 ? -37.620 76.902 -1.700 1.00 43.89 449 ILE A CA 1
ATOM 3367 C C . ILE A 1 449 ? -36.723 77.939 -2.389 1.00 44.84 449 ILE A C 1
ATOM 3368 O O . ILE A 1 449 ? -36.359 78.955 -1.789 1.00 43.75 449 ILE A O 1
ATOM 3373 N N . ASN A 1 450 ? -36.373 77.664 -3.639 1.00 43.50 450 ASN A N 1
ATOM 3374 C CA . ASN A 1 450 ? -35.542 78.544 -4.446 1.00 45.18 450 ASN A CA 1
ATOM 3375 C C . ASN A 1 450 ? -34.186 78.938 -3.850 1.00 45.52 450 ASN A C 1
ATOM 3376 O O . ASN A 1 450 ? -33.772 80.086 -3.926 1.00 46.46 450 ASN A O 1
ATOM 3381 N N . ASP A 1 451 ? -33.515 77.967 -3.255 1.00 46.21 451 ASP A N 1
ATOM 3382 C CA . ASP A 1 451 ? -32.194 78.183 -2.710 1.00 47.59 451 ASP A CA 1
ATOM 3383 C C . ASP A 1 451 ? -31.629 76.818 -2.442 1.00 48.04 451 ASP A C 1
ATOM 3384 O O . ASP A 1 451 ? -32.365 75.835 -2.413 1.00 48.14 451 ASP A O 1
ATOM 3389 N N . MET A 1 452 ? -30.319 76.740 -2.276 1.00 47.87 452 MET A N 1
ATOM 3390 C CA . MET A 1 452 ? -29.694 75.470 -1.972 1.00 47.76 452 MET A CA 1
ATOM 3391 C C . MET A 1 452 ? -29.866 75.288 -0.472 1.00 46.64 452 MET A C 1
ATOM 3392 O O . MET A 1 452 ? -30.006 76.254 0.266 1.00 45.79 452 MET A O 1
ATOM 3397 N N . PRO A 1 453 ? -29.875 74.041 -0.010 1.00 46.19 453 PRO A N 1
ATOM 3398 C CA . PRO A 1 453 ? -30.023 73.789 1.419 1.00 47.14 453 PRO A CA 1
ATOM 3399 C C . PRO A 1 453 ? -28.777 74.331 2.136 1.00 49.28 453 PRO A C 1
ATOM 3400 O O . PRO A 1 453 ? -27.652 74.042 1.729 1.00 47.54 453 PRO A O 1
ATOM 3404 N N . ARG A 1 454 ? -28.984 75.103 3.200 1.00 50.56 454 ARG A N 1
ATOM 3405 C CA . ARG A 1 454 ? -27.875 75.663 3.974 1.00 51.63 454 ARG A CA 1
ATOM 3406 C C . ARG A 1 454 ? -28.366 75.843 5.411 1.00 50.37 454 ARG A C 1
ATOM 3407 O O . ARG A 1 454 ? -29.223 76.687 5.688 1.00 49.87 454 ARG A O 1
ATOM 3415 N N . HIS A 1 455 ? -27.834 75.046 6.322 1.00 47.53 455 HIS A N 1
ATOM 3416 C CA . HIS A 1 455 ? -28.244 75.141 7.718 1.00 48.06 455 HIS A CA 1
ATOM 3417 C C . HIS A 1 455 ? -27.790 76.426 8.403 1.00 48.44 455 HIS A C 1
ATOM 3418 O O . HIS A 1 455 ? -28.428 76.861 9.364 1.00 48.20 455 HIS A O 1
ATOM 3425 N N . GLY A 1 456 ? -26.704 77.035 7.908 1.00 47.25 456 GLY A N 1
ATOM 3426 C CA . GLY A 1 456 ? -26.197 78.259 8.511 1.00 45.46 456 GLY A CA 1
ATOM 3427 C C . GLY A 1 456 ? -25.936 78.079 9.996 1.00 45.17 456 GLY A C 1
ATOM 3428 O O . GLY A 1 456 ? -25.381 77.077 10.416 1.00 45.27 456 GLY A O 1
ATOM 3429 N N . ILE A 1 457 ? -26.355 79.036 10.802 1.00 46.28 457 ILE A N 1
ATOM 3430 C CA . ILE A 1 457 ? -26.150 78.935 12.244 1.00 48.39 457 ILE A CA 1
ATOM 3431 C C . ILE A 1 457 ? -27.408 78.398 12.952 1.00 49.80 457 ILE A C 1
ATOM 3432 O O . ILE A 1 457 ? -27.511 78.433 14.185 1.00 48.90 457 ILE A O 1
ATOM 3437 N N . GLY A 1 458 ? -28.367 77.913 12.159 1.00 48.48 458 GLY A N 1
ATOM 3438 C CA . GLY A 1 458 ? -29.583 77.369 12.729 1.00 46.50 458 GLY A CA 1
ATOM 3439 C C . GLY A 1 458 ? -30.600 78.428 13.059 1.00 44.34 458 GLY A C 1
ATOM 3440 O O . GLY A 1 458 ? -31.352 78.307 14.016 1.00 47.25 458 GLY A O 1
ATOM 3441 N N . TYR A 1 459 ? -30.610 79.491 12.278 1.00 41.14 459 TYR A N 1
ATOM 3442 C CA . TYR A 1 459 ? -31.566 80.547 12.496 1.00 41.04 459 TYR A CA 1
ATOM 3443 C C . TYR A 1 459 ? -32.961 79.895 12.332 1.00 42.86 459 TYR A C 1
ATOM 3444 O O . TYR A 1 459 ? -33.912 80.293 13.004 1.00 43.06 459 TYR A O 1
ATOM 3453 N N . TYR A 1 460 ? -33.046 78.902 11.436 1.00 41.56 460 TYR A N 1
ATOM 3454 C CA . TYR A 1 460 ? -34.256 78.124 11.182 1.00 41.96 460 TYR A CA 1
ATOM 3455 C C . TYR A 1 460 ? -33.887 76.737 11.680 1.00 42.44 460 TYR A C 1
ATOM 3456 O O . TYR A 1 460 ? -32.809 76.254 11.381 1.00 44.39 460 TYR A O 1
ATOM 3465 N N . PRO A 1 461 ? -34.767 76.075 12.458 1.00 40.21 461 PRO A N 1
ATOM 3466 C CA . PRO A 1 461 ? -34.371 74.742 12.930 1.00 40.32 461 PRO A CA 1
ATOM 3467 C C . PRO A 1 461 ? -34.189 73.704 11.829 1.00 40.78 461 PRO A C 1
ATOM 3468 O O . PRO A 1 461 ? -34.829 73.765 10.790 1.00 41.05 461 PRO A O 1
ATOM 3472 N N . PHE A 1 462 ? -33.307 72.741 12.064 1.00 40.99 462 PHE A N 1
ATOM 3473 C CA . PHE A 1 462 ? -33.049 71.721 11.070 1.00 41.44 462 PHE A CA 1
ATOM 3474 C C . PHE A 1 462 ? -32.773 70.393 11.730 1.00 40.63 462 PHE A C 1
ATOM 3475 O O . PHE A 1 462 ? -32.391 70.329 12.906 1.00 40.74 462 PHE A O 1
ATOM 3483 N N . GLY A 1 463 ? -32.956 69.325 10.968 1.00 41.40 463 GLY A N 1
ATOM 3484 C CA . GLY A 1 463 ? -32.739 67.996 11.510 1.00 41.01 463 GLY A CA 1
ATOM 3485 C C . GLY A 1 463 ? -33.305 66.956 10.570 1.00 45.92 463 GLY A C 1
ATOM 3486 O O . GLY A 1 463 ? -33.920 67.287 9.553 1.00 48.03 463 GLY A O 1
ATOM 3487 N N . GLY A 1 464 ? -33.149 65.689 10.914 1.00 45.70 464 GLY A N 1
ATOM 3488 C CA . GLY A 1 464 ? -33.612 64.689 9.996 1.00 49.29 464 GLY A CA 1
ATOM 3489 C C . GLY A 1 464 ? -34.872 63.904 10.256 1.00 50.42 464 GLY A C 1
ATOM 3490 O O . GLY A 1 464 ? -35.475 63.936 11.338 1.00 50.89 464 GLY A O 1
ATOM 3491 N N . ARG A 1 465 ? -35.256 63.209 9.193 1.00 50.30 465 ARG A N 1
ATOM 3492 C CA . ARG A 1 465 ? -36.390 62.315 9.158 1.00 51.35 465 ARG A CA 1
ATOM 3493 C C . ARG A 1 465 ? -35.724 61.027 8.671 1.00 52.05 465 ARG A C 1
ATOM 3494 O O . ARG A 1 465 ? -34.598 61.056 8.145 1.00 50.74 465 ARG A O 1
ATOM 3502 N N . LYS A 1 466 ? -36.396 59.900 8.868 1.00 51.78 466 LYS A N 1
ATOM 3503 C CA . LYS A 1 466 ? -35.881 58.618 8.420 1.00 52.88 466 LYS A CA 1
ATOM 3504 C C . LYS A 1 466 ? -34.483 58.328 8.944 1.00 52.67 466 LYS A C 1
ATOM 3505 O O . LYS A 1 466 ? -34.229 58.442 10.139 1.00 55.14 466 LYS A O 1
ATOM 3511 N N . LYS A 1 467 ? -33.579 57.944 8.051 1.00 53.18 467 LYS A N 1
ATOM 3512 C CA . LYS A 1 467 ? -32.207 57.608 8.444 1.00 53.06 467 LYS A CA 1
ATOM 3513 C C . LYS A 1 467 ? -31.362 58.827 8.825 1.00 51.92 467 LYS A C 1
ATOM 3514 O O . LYS A 1 467 ? -30.242 58.692 9.301 1.00 53.62 467 LYS A O 1
ATOM 3520 N N . SER A 1 468 ? -31.904 60.015 8.623 1.00 51.06 468 SER A N 1
ATOM 3521 C CA . SER A 1 468 ? -31.176 61.227 8.930 1.00 50.73 468 SER A CA 1
ATOM 3522 C C . SER A 1 468 ? -31.245 61.671 10.382 1.00 50.63 468 SER A C 1
ATOM 3523 O O . SER A 1 468 ? -30.786 62.772 10.718 1.00 49.82 468 SER A O 1
ATOM 3526 N N . GLY A 1 469 ? -31.838 60.833 11.232 1.00 49.47 469 GLY A N 1
ATOM 3527 C CA . GLY A 1 469 ? -31.898 61.158 12.646 1.00 48.81 469 GLY A CA 1
ATOM 3528 C C . GLY A 1 469 ? -33.220 61.589 13.256 1.00 50.32 469 GLY A C 1
ATOM 3529 O O . GLY A 1 469 ? -34.291 61.408 12.690 1.00 50.85 469 GLY A O 1
ATOM 3530 N N . VAL A 1 470 ? -33.122 62.191 14.435 1.00 50.96 470 VAL A N 1
ATOM 3531 C CA . VAL A 1 470 ? -34.281 62.636 15.168 1.00 50.75 470 VAL A CA 1
ATOM 3532 C C . VAL A 1 470 ? -33.989 63.937 15.921 1.00 50.02 470 VAL A C 1
ATOM 3533 O O . VAL A 1 470 ? -32.839 64.219 16.301 1.00 48.77 470 VAL A O 1
ATOM 3537 N N . PHE A 1 471 ? -35.037 64.735 16.105 1.00 49.19 471 PHE A N 1
ATOM 3538 C CA . PHE A 1 471 ? -34.962 66.004 16.812 1.00 50.07 471 PHE A CA 1
ATOM 3539 C C . PHE A 1 471 ? -34.286 67.113 16.015 1.00 49.68 471 PHE A C 1
ATOM 3540 O O . PHE A 1 471 ? -33.751 66.864 14.941 1.00 46.95 471 PHE A O 1
ATOM 3548 N N . ARG A 1 472 ? -34.317 68.330 16.551 1.00 47.54 472 ARG A N 1
ATOM 3549 C CA . ARG A 1 472 ? -33.785 69.476 15.848 1.00 48.78 472 ARG A CA 1
ATOM 3550 C C . ARG A 1 472 ? -32.777 70.316 16.626 1.00 49.93 472 ARG A C 1
ATOM 3551 O O . ARG A 1 472 ? -32.730 70.325 17.867 1.00 49.51 472 ARG A O 1
ATOM 3559 N N . GLU A 1 473 ? -31.990 71.062 15.868 1.00 49.49 473 GLU A N 1
ATOM 3560 C CA . GLU A 1 473 ? -31.067 72.014 16.457 1.00 49.48 473 GLU A CA 1
ATOM 3561 C C . GLU A 1 473 ? -31.516 73.312 15.831 1.00 49.90 473 GLU A C 1
ATOM 3562 O O . GLU A 1 473 ? -32.145 73.323 14.775 1.00 50.46 473 GLU A O 1
ATOM 3568 N N . GLY A 1 474 ? -31.210 74.413 16.484 1.00 48.73 474 GLY A N 1
ATOM 3569 C CA . GLY A 1 474 ? -31.601 75.668 15.926 1.00 47.55 474 GLY A CA 1
ATOM 3570 C C . GLY A 1 474 ? -31.695 76.597 17.082 1.00 47.46 474 GLY A C 1
ATOM 3571 O O . GLY A 1 474 ? -31.814 76.167 18.224 1.00 47.66 474 GLY A O 1
ATOM 3572 N N . ILE A 1 475 ? -31.621 77.877 16.779 1.00 46.80 475 ILE A N 1
ATOM 3573 C CA . ILE A 1 475 ? -31.724 78.879 17.798 1.00 47.50 475 ILE A CA 1
ATOM 3574 C C . ILE A 1 475 ? -33.134 78.770 18.396 1.00 48.91 475 ILE A C 1
ATOM 3575 O O . ILE A 1 475 ? -34.143 78.915 17.688 1.00 49.54 475 ILE A O 1
ATOM 3580 N N . GLY A 1 476 ? -33.183 78.510 19.697 1.00 47.89 476 GLY A N 1
ATOM 3581 C CA . GLY A 1 476 ? -34.446 78.372 20.394 1.00 48.38 476 GLY A CA 1
ATOM 3582 C C . GLY A 1 476 ? -34.861 76.912 20.491 1.00 48.99 476 GLY A C 1
ATOM 3583 O O . GLY A 1 476 ? -34.967 76.352 21.585 1.00 50.34 476 GLY A O 1
ATOM 3584 N N . TYR A 1 477 ? -35.077 76.289 19.340 1.00 47.39 477 TYR A N 1
ATOM 3585 C CA . TYR A 1 477 ? -35.518 74.902 19.297 1.00 47.05 477 TYR A CA 1
ATOM 3586 C C . TYR A 1 477 ? -34.597 73.898 19.966 1.00 47.57 477 TYR A C 1
ATOM 3587 O O . TYR A 1 477 ? -35.042 72.840 20.404 1.00 46.86 477 TYR A O 1
ATOM 3596 N N . ALA A 1 478 ? -33.314 74.219 20.067 1.00 47.52 478 ALA A N 1
ATOM 3597 C CA . ALA A 1 478 ? -32.395 73.285 20.700 1.00 48.35 478 ALA A CA 1
ATOM 3598 C C . ALA A 1 478 ? -32.707 73.135 22.197 1.00 48.20 478 ALA A C 1
ATOM 3599 O O . ALA A 1 478 ? -32.220 72.222 22.851 1.00 47.19 478 ALA A O 1
ATOM 3601 N N . VAL A 1 479 ? -33.541 74.015 22.733 1.00 49.82 479 VAL A N 1
ATOM 3602 C CA . VAL A 1 479 ? -33.882 73.927 24.148 1.00 51.98 479 VAL A CA 1
ATOM 3603 C C . VAL A 1 479 ? -34.506 72.578 24.517 1.00 53.47 479 VAL A C 1
ATOM 3604 O O . VAL A 1 479 ? -34.317 72.073 25.619 1.00 52.81 479 VAL A O 1
ATOM 3608 N N . GLU A 1 480 ? -35.238 71.984 23.582 1.00 55.10 480 GLU A N 1
ATOM 3609 C CA . GLU A 1 480 ? -35.895 70.702 23.828 1.00 56.29 480 GLU A CA 1
ATOM 3610 C C . GLU A 1 480 ? -34.881 69.562 24.026 1.00 54.11 480 GLU A C 1
ATOM 3611 O O . GLU A 1 480 ? -35.162 68.555 24.676 1.00 54.96 480 GLU A O 1
ATOM 3617 N N . ALA A 1 481 ? -33.682 69.727 23.493 1.00 50.86 481 ALA A N 1
ATOM 3618 C CA . ALA A 1 481 ? -32.679 68.675 23.604 1.00 47.86 481 ALA A CA 1
ATOM 3619 C C . ALA A 1 481 ? -31.793 68.684 24.842 1.00 44.58 481 ALA A C 1
ATOM 3620 O O . ALA A 1 481 ? -31.180 67.682 25.167 1.00 43.32 481 ALA A O 1
ATOM 3622 N N . VAL A 1 482 ? -31.742 69.780 25.568 1.00 43.92 482 VAL A N 1
ATOM 3623 C CA . VAL A 1 482 ? -30.810 69.802 26.691 1.00 45.80 482 VAL A CA 1
ATOM 3624 C C . VAL A 1 482 ? -31.431 70.340 27.959 1.00 46.87 482 VAL A C 1
ATOM 3625 O O . VAL A 1 482 ? -30.747 70.728 28.900 1.00 46.84 482 VAL A O 1
ATOM 3629 N N . THR A 1 483 ? -32.750 70.322 27.963 1.00 45.18 483 THR A N 1
ATOM 3630 C CA . THR A 1 483 ? -33.555 70.839 29.042 1.00 44.63 483 THR A CA 1
ATOM 3631 C C . THR A 1 483 ? -34.679 69.782 29.331 1.00 46.72 483 THR A C 1
ATOM 3632 O O . THR A 1 483 ? -35.016 68.982 28.465 1.00 43.79 483 THR A O 1
ATOM 3636 N N . ALA A 1 484 ? -35.176 69.729 30.561 1.00 46.11 484 ALA A N 1
ATOM 3637 C CA . ALA A 1 484 ? -36.290 68.843 30.906 1.00 47.59 484 ALA A CA 1
ATOM 3638 C C . ALA A 1 484 ? -37.320 69.760 31.538 1.00 47.06 484 ALA A C 1
ATOM 3639 O O . ALA A 1 484 ? -36.985 70.801 32.140 1.00 46.95 484 ALA A O 1
ATOM 3641 N N . TYR A 1 485 ? -38.581 69.407 31.370 1.00 45.93 485 TYR A N 1
ATOM 3642 C CA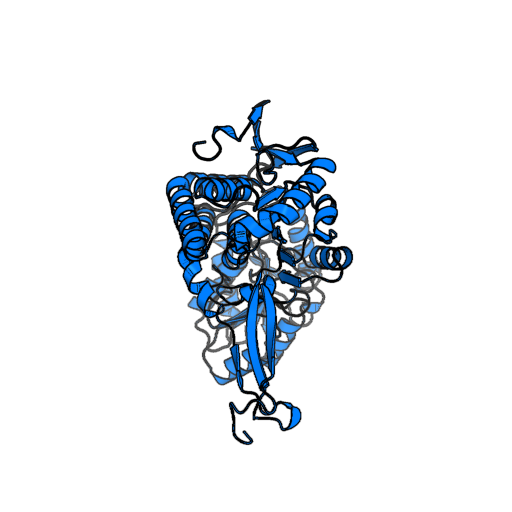 . TYR A 1 485 ? -39.636 70.192 31.967 1.00 44.30 485 TYR A CA 1
ATOM 3643 C C . TYR A 1 485 ? -39.759 69.796 33.435 1.00 42.48 485 TYR A C 1
ATOM 3644 O O . TYR A 1 485 ? -39.424 68.675 33.824 1.00 40.66 485 TYR A O 1
ATOM 3653 N N . LYS A 1 486 ? -40.199 70.731 34.255 1.00 41.71 486 LYS A N 1
ATOM 3654 C CA . LYS A 1 486 ? -40.476 70.413 35.649 1.00 42.36 486 LYS A CA 1
ATOM 3655 C C . LYS A 1 486 ? -41.876 70.984 35.869 1.00 42.43 486 LYS A C 1
ATOM 3656 O O . LYS A 1 486 ? -42.129 72.163 35.590 1.00 41.48 486 LYS A O 1
ATOM 3662 N N . THR A 1 487 ? -42.794 70.147 36.346 1.00 42.15 487 THR A N 1
ATOM 3663 C CA . THR A 1 487 ? -44.166 70.616 36.587 1.00 40.35 487 THR A CA 1
ATOM 3664 C C . THR A 1 487 ? -44.413 70.810 38.065 1.00 38.69 487 THR A C 1
ATOM 3665 O O . THR A 1 487 ? -44.006 70.006 38.879 1.00 40.73 487 THR A O 1
ATOM 3669 N N . ILE A 1 488 ? -45.056 71.897 38.427 1.00 38.52 488 ILE A N 1
ATOM 3670 C CA . ILE A 1 488 ? -45.366 72.098 39.818 1.00 40.55 488 ILE A CA 1
ATOM 3671 C C . ILE A 1 488 ? -46.886 72.311 39.846 1.00 41.59 488 ILE A C 1
ATOM 3672 O O . ILE A 1 488 ? -47.412 73.235 39.221 1.00 39.36 488 ILE A O 1
ATOM 3677 N N . VAL A 1 489 ? -47.572 71.432 40.571 1.00 42.41 489 VAL A N 1
ATOM 3678 C CA . VAL A 1 489 ? -49.027 71.481 40.690 1.00 42.87 489 VAL A CA 1
ATOM 3679 C C . VAL A 1 489 ? -49.386 71.975 42.074 1.00 41.83 489 VAL A C 1
ATOM 3680 O O . VAL A 1 489 ? -48.976 71.381 43.062 1.00 40.24 489 VAL A O 1
ATOM 3684 N N . PHE A 1 490 ? -50.127 73.075 42.147 1.00 42.00 490 PHE A N 1
ATOM 3685 C CA . PHE A 1 490 ? -50.538 73.613 43.433 1.00 45.97 490 PHE A CA 1
ATOM 3686 C C . PHE A 1 490 ? -51.978 73.202 43.710 1.00 47.08 490 PHE A C 1
ATOM 3687 O O . PHE A 1 490 ? -52.817 73.267 42.820 1.00 45.13 490 PHE A O 1
ATOM 3695 N N . ASN A 1 491 ? -52.262 72.813 44.950 1.00 48.20 491 ASN A N 1
ATOM 3696 C CA . ASN A 1 491 ? -53.613 72.382 45.341 1.00 46.98 491 ASN A CA 1
ATOM 3697 C C . ASN A 1 491 ? -54.254 73.340 46.312 1.00 45.76 491 ASN A C 1
ATOM 3698 O O . ASN A 1 491 ? -53.780 73.520 47.413 1.00 48.74 491 ASN A O 1
ATOM 3703 N N . TYR A 1 492 ? -55.335 73.971 45.902 1.00 44.13 492 TYR A N 1
ATOM 3704 C CA . TYR A 1 492 ? -56.027 74.894 46.774 1.00 43.49 492 TYR A CA 1
ATOM 3705 C C . TYR A 1 492 ? -57.472 74.420 46.985 1.00 43.52 492 TYR A C 1
ATOM 3706 O O . TYR A 1 492 ? -58.347 75.224 47.303 1.00 43.25 492 TYR A O 1
ATOM 3715 N N . LYS A 1 493 ? -57.718 73.127 46.795 1.00 45.19 493 LYS A N 1
ATOM 3716 C CA . LYS A 1 493 ? -59.073 72.590 46.951 1.00 48.19 493 LYS A CA 1
ATOM 3717 C C . LYS A 1 493 ? -59.640 72.893 48.331 1.00 49.23 493 LYS A C 1
ATOM 3718 O O . LYS A 1 493 ? -59.051 72.522 49.361 1.00 47.73 493 LYS A O 1
ATOM 3724 N N . GLY A 1 494 ? -60.765 73.605 48.327 1.00 51.85 494 GLY A N 1
ATOM 3725 C CA . GLY A 1 494 ? -61.461 73.970 49.553 1.00 53.78 494 GLY A CA 1
ATOM 3726 C C . GLY A 1 494 ? -60.769 75.044 50.364 1.00 55.79 494 GLY A C 1
ATOM 3727 O O . GLY A 1 494 ? -61.170 75.313 51.497 1.00 56.17 494 GLY A O 1
ATOM 3728 N N . LYS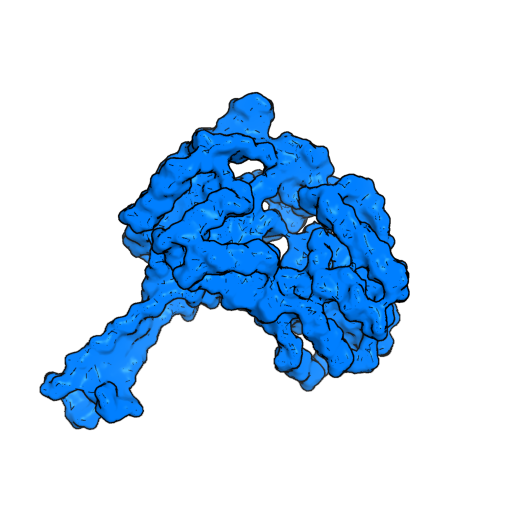 A 1 495 ? -59.749 75.683 49.790 1.00 55.51 495 LYS A N 1
ATOM 3729 C CA . LYS A 1 495 ? -59.028 76.713 50.516 1.00 53.80 495 LYS A CA 1
ATOM 3730 C C . LYS A 1 495 ? -59.565 78.104 50.343 1.00 53.70 495 LYS A C 1
ATOM 3731 O O . LYS A 1 495 ? -58.971 79.055 50.845 1.00 55.60 495 LYS A O 1
ATOM 3737 N N . GLY A 1 496 ? -60.673 78.250 49.626 1.00 53.30 496 GLY A N 1
ATOM 3738 C CA . GLY A 1 496 ? -61.264 79.577 49.466 1.00 50.57 496 GLY A CA 1
ATOM 3739 C C . GLY A 1 496 ? -60.609 80.560 48.508 1.00 51.15 496 GLY A C 1
ATOM 3740 O O . GLY A 1 496 ? -60.817 81.772 48.607 1.00 50.61 496 GLY A O 1
ATOM 3741 N N . VAL A 1 497 ? -59.803 80.058 47.582 1.00 50.44 497 VAL A N 1
ATOM 3742 C CA . VAL A 1 497 ? -59.186 80.940 46.603 1.00 49.83 497 VAL A CA 1
ATOM 3743 C C . VAL A 1 497 ? -60.303 81.191 45.589 1.00 48.66 497 VAL A C 1
ATOM 3744 O O . VAL A 1 497 ? -60.692 82.331 45.333 1.00 48.51 497 VAL A O 1
ATOM 3748 N N . TRP A 1 498 ? -60.818 80.103 45.027 1.00 50.30 498 TRP A N 1
ATOM 3749 C CA . TRP A 1 498 ? -61.928 80.142 44.071 1.00 51.19 498 TRP A CA 1
ATOM 3750 C C . TRP A 1 498 ? -63.227 79.761 44.808 1.00 54.12 498 TRP A C 1
ATOM 3751 O O . TRP A 1 498 ? -63.175 79.138 45.871 1.00 53.25 498 TRP A O 1
ATOM 3762 N N . LYS A 1 499 ? -64.378 80.140 44.247 1.00 57.10 499 LYS A N 1
ATOM 3763 C CA . LYS A 1 499 ? -65.686 79.809 44.822 1.00 59.43 499 LYS A CA 1
ATOM 3764 C C . LYS A 1 499 ? -66.423 78.899 43.841 1.00 62.34 499 LYS A C 1
ATOM 3765 O O . LYS A 1 499 ? -67.439 79.281 43.265 1.00 62.33 499 LYS A O 1
ATOM 3767 N N . TYR A 1 500 ? -65.889 77.692 43.675 1.00 65.27 500 TYR A N 1
ATOM 3768 C CA . TYR A 1 500 ? -66.417 76.683 42.771 1.00 68.39 500 TYR A CA 1
ATOM 3769 C C . TYR A 1 500 ? -66.013 77.085 41.357 1.00 70.01 500 TYR A C 1
ATOM 3770 O O . TYR A 1 500 ? -66.880 77.371 40.528 1.00 74.73 500 TYR A O 1
ATOM 3772 N N . GLU A 1 501 ? -64.700 77.124 41.077 1.00 69.72 501 GLU A N 1
ATOM 3773 C CA . GLU A 1 501 ? -64.203 77.537 39.752 1.00 67.18 501 GLU A CA 1
ATOM 3774 C C . GLU A 1 501 ? -62.682 77.621 39.636 1.00 66.29 501 GLU A C 1
ATOM 3775 O O . GLU A 1 501 ? -62.164 78.462 38.876 1.00 63.87 501 GLU A O 1
#

Organism: Thermoproteus tenax (NCBI:txid2271)

Sequence (499 aa):
AGLLEGVIKEKGGVPVYPSYLAGEWGGSGQEIEVKSPIDLATIAKVISPSREEVERTLDVLFKRGRWSARDMPGTERLAVLRKAADIIERNLDVFAEVLVMNAGKPKSAAVGEVKAAVDRLRLAELDLKKIGGDYIPGDWTYDTLETEGLVRREPLGVVAAITPFNYPLFDAVNKITYSFIYGNAVVVKPSISDPLPAAMAVKALLDAGFPPDAIALLNLPGKEAEKIVADDRVAAVSFTGSTEVGERVVKVGGVKQYVMELGGGDPAIVLEDADLDLAADKIARGIYSYAGQRCDAIKLVLAERPVYGKLVEEVAKRLSSLRVGDPRDPTVDVGPLISPSAVDEMMAAIEDAVEKGGRVLAGGRRLGPTYVQPTFVEAPADRVKDMVLYKREVFAPVALAVEVKDLDQAIELANGRPYGLDAAVFGRDVVKIRRAVRLLEVGAIYINDMPRHGIGYYPFGGRKKSGVFREGIGYAVEAVTAYKTIVFNYKGKGVWKYE

Nearest PDB structures (foldseek):
  1uxv-assembly1_A  TM=1.001E+00  e=0.000E+00  Thermoproteus tenax
  1uxn-assembly1_A  TM=1.001E+00  e=0.000E+00  Thermoproteus tenax
  1ky8-assembly1_A  TM=1.000E+00  e=0.000E+00  Thermoproteus tenax
  7w5k-assembly1_D  TM=9.304E-01  e=6.931E-49  Gluconobacter oxydans
  4h7n-assembly1_D  TM=8.960E-01  e=1.154E-37  Trichormus variabilis ATCC 29413

InterPro domains:
  IPR015590 Aldehyde dehydrogenase domain [PF00171] (31-488)
  IPR016161 Aldehyde/histidinol dehydrogenase [SSF53720] (16-494)
  IPR016162 Aldehyde dehydrogenase, N-terminal [G3DSA:3.40.605.10] (30-264)
  IPR016163 Aldehyde dehydrogenase, C-terminal [G3DSA:3.40.309.10] (265-464)
  IPR051020 Aldehyde dehydrogenase-related metabolic enzymes [PTHR42991] (17-494)
  IPR053489 NAD(P)-dependent GAP dehydrogenase [NF040869] (5-500)

Solvent-accessible surface area: 20431 Å² total; per-residue (Å²): 81,63,22,4,122,81,14,28,101,162,114,73,85,34,46,1,20,1,0,6,32,5,30,135,48,16,22,82,22,104,70,33,89,2,109,1,6,13,73,84,44,45,36,1,48,1,11,2,6,35,194,125,20,3,77,139,2,2,43,38,0,67,120,154,0,69,121,34,0,91,100,32,66,30,100,84,23,27,46,9,0,114,100,0,0,49,12,0,81,170,30,38,94,62,2,0,102,24,0,6,50,0,0,0,5,10,60,94,35,0,35,36,14,0,113,21,0,6,62,1,1,79,51,2,75,70,0,69,130,70,71,58,47,82,146,91,76,8,60,210,65,186,113,52,49,30,16,25,8,63,20,138,37,33,30,39,6,1,0,2,1,19,7,20,37,8,45,2,0,13,10,0,0,5,1,0,0,0,0,0,4,10,1,0,0,0,1,0,13,1,23,40,40,1,1,6,0,0,1,8,0,0,36,0,0,32,74,16,37,1,8,79,36,0,0,0,0,0,1,5,33,53,174,70,6,43,73,5,3,50,26,140,43,1,32,1,1,1,7,21,20,58,30,148,74,1,96,127,10,58,154,34,12,40,160,36,54,29,2,6,6,19,8,1,2,0,7,0,1,0,0,100,55,10,62,41,101,58,0,0,42,56,0,3,108,0,1,29,26,12,0,0,0,20,25,0,0,1,8,1,1,0,0,7,124,94,11,19,45,130,0,10,106,67,0,16,57,70,3,76,92,36,120,31,18,32,0,128,51,126,87,13,55,0,1,0,0,35,35,54,64,18,0,72,112,1,54,63,2,10,109,25,0,72,129,40,44,8,140,52,43,8,9,19,148,86,97,22,74,1,35,1,45,3,0,0,0,39,3,52,27,127,112,0,89,82,0,26,5,4,84,137,52,13,50,0,0,1,0,0,0,0,74,2,130,68,3,88,35,0,11,79,2,6,44,39,5,50,34,2,1,0,0,0,0,0,0,167,62,117,95,39,28,142,87,0,54,182,80,7,77,19,24,18,44,41,66,48,52,17,0,160,16,32,28,1,126,157,43,17,0,2,108,72,112,0,14,79,82,68,3,3,3,0,76,0,0,76,1,0,6,36,132,94,83,58,99,72,102,74,96,68,146,67,89,79,101,93,55

CATH classification: 3.40.605.10 (+1 more: 3.40.309.10)

Secondary structure (DSSP, 8-state):
-GGGTTTSEEETTEEEEPEE-SSSEE--S-EEEEE-TTT--EEEEEEPP-HHHHHHHHHHIIIIIHHHHHTS-HHHHHHHHHHHHHHHHHTHHHHHHHHHHHH---HHHHHHHHHHHHHHHHTGGGGGGGT--EEEESTTSSTTTTEEEEEEEEE-SEEEEE--TTSTTHHHHHHHHHHHHTT-EEEEE--TTS-HHHHHHHHHHHHTT--TTSEEE----HHHHHHHHT-TT--EEEEES-HHHHHHHHHHH-SSEEEEE----EEEEE-TTS-HHHHHHHHHHHHHGGGG-STT-EEEEEEEHHHHHHHHHHHHHHHHTPPBS-TTSTT-SB---S-HHHHHHHHHHHHHHHHTT-EEEE---B-SSS-B--EEEE--HHHHTTSHHHHS---SSEEEEEEESSHHHHHHHHHTSSEESEEEEE---HHHHHHHHHH--SSEEEETS----TTSSS-B--EETTEES-BSTTTTHHHHEEEEEEEEE-TTSSSSS--

GO terms:
  GO:0050661 NADP binding (F, IDA)
  GO:0051287 NAD binding (F, IDA)
  GO:0008886 glyceraldehyde-3-phosphate dehydrogenase (NADP+) (non-phosphorylating) activity (F, IDA)

B-factor: mean 58.14, std 11.89, range [37.32, 108.55]

Foldseek 3Di:
DVLCVVQWDCPPNATEHAWAQLFRGHADADKAFAFFLQVRDTRHIYHFHDPVSVVVSLVLQLPPQLCVLQVQDLVVLLQLLLQLLVVLVVCLVVLLVLCCGLVVAFSVRSSLLSVLLSVLSNCLVLLCVQQAWDKAQQPPDQVRPQKIKIKGKAFQEEEEEEEERPSLQLSLSQVVSLNSSRRYQYEYEYALNRNVNNSSSVSSSVVSPNNSNRYIYGNDHLVVCLVVLQDPSHQFYEDEEALVSLVVSCVSNPDHFYFYQHAWEAEEEEELAFPLVLQLVQLLCLQQRQQQQDSHRHAEYEYEDNCQVVNVLSNQVVQQPAAEHRSHPNRHDYTWHSFLVLVVQVLVLLVQQVVQAKDWSHWNDADDSTGGGQTEIEHELVRVLVGPSQQGGSRGRYHYYYYDNHLVSSLVSRQSHQWAWEYEYGHDDPVSVVVSVVRRQHFYYHYSHRDDCRSQCDWTHTDGSRTDATRHSNRCSSRRIDMDMDMGHCVPVPPDDRD